Protein AF-0000000084408066 (afdb_homodimer)

Solvent-accessible surface area (backbone atoms only — not comparable to full-atom values): 39047 Å² total; per-residue (Å²): 105,63,60,42,97,63,41,24,56,72,55,48,69,62,48,35,56,54,45,69,69,13,55,46,42,37,51,46,21,50,74,69,30,43,70,50,29,50,15,42,77,63,70,31,57,68,56,36,34,49,50,32,27,50,52,37,49,50,50,50,49,50,52,52,48,48,52,52,45,52,55,51,33,71,76,43,77,83,42,64,69,61,49,52,51,46,51,51,46,50,34,51,49,49,26,50,51,34,44,50,50,25,45,57,75,42,51,66,77,46,38,61,62,76,73,47,28,32,74,36,21,44,43,46,35,68,41,71,33,31,48,20,47,62,32,59,55,23,35,30,19,46,71,49,34,50,58,33,70,42,57,66,39,45,32,53,85,58,42,48,72,42,84,63,56,37,80,37,49,28,57,13,32,28,50,58,39,52,30,36,46,87,81,42,73,45,75,40,57,36,35,30,27,65,54,86,72,67,74,50,29,36,48,7,30,41,53,37,48,72,33,22,21,28,48,27,44,67,79,44,29,40,34,35,53,72,76,70,39,75,41,58,49,52,53,72,89,70,50,71,92,54,58,84,73,66,63,72,88,58,53,69,70,57,16,51,50,58,53,50,59,44,50,53,57,57,55,57,62,62,66,58,70,55,81,75,74,76,80,72,77,81,79,78,82,81,76,82,78,87,79,86,84,80,82,75,80,81,80,82,78,82,79,79,82,78,79,86,81,84,76,68,64,71,64,58,57,55,52,56,46,35,53,55,39,33,72,75,70,39,57,67,66,59,22,50,48,32,24,58,76,36,74,69,36,58,70,58,15,51,54,58,61,70,74,98,104,63,59,42,96,62,41,24,56,72,56,49,70,63,48,33,58,54,45,70,70,10,56,50,43,39,51,44,21,50,75,70,31,42,69,49,30,51,16,42,77,64,69,32,58,68,54,35,35,50,50,32,26,49,52,38,48,50,50,51,49,50,51,50,48,47,51,51,45,51,53,51,32,72,78,43,77,82,42,64,67,59,50,53,51,47,52,52,47,50,35,52,49,49,25,51,50,34,43,49,49,24,45,58,76,40,52,65,77,45,41,62,60,75,72,48,28,33,75,36,22,44,43,47,35,64,41,69,33,31,48,20,48,61,32,59,55,22,34,30,20,46,72,49,33,50,59,34,70,42,56,66,39,45,33,54,84,57,42,48,72,42,84,62,55,38,80,39,48,29,59,13,31,28,51,58,38,51,30,36,46,86,80,42,72,46,76,41,55,36,35,30,27,65,54,87,70,66,74,51,29,35,48,6,32,43,52,38,47,72,32,21,20,27,47,27,43,67,77,44,29,39,35,34,51,73,77,70,40,74,41,60,49,53,54,73,89,70,50,72,94,52,58,82,74,66,62,72,89,58,55,70,70,56,15,49,49,56,55,50,58,44,51,52,57,56,54,56,62,62,62,58,69,54,83,76,73,81,78,73,81,82,83,78,82,81,77,74,86,67,87,78,83,71,83,76,78,81,83,80,75,80,77,80,83,78,79,86,80,83,77,67,65,68,64,60,58,53,53,56,45,35,51,55,40,32,72,74,71,40,56,67,68,59,21,49,49,31,24,59,77,37,74,69,36,57,71,57,15,51,52,58,61,70,75,98

Radius of gyration: 34.54 Å; Cα contacts (8 Å, |Δi|>4): 1069; chains: 2; bounding box: 80×118×79 Å

pLDDT: mean 77.15, std 23.47, range [16.55, 98.88]

Sequence (712 aa):
MQRNPDGSLVNPAAAIQALKSDRNTMDHFRSHAPKLYDAIMNDNVAALQEELRRAHKLQNDNDAELERLYQMQEEDPFNPELQAKIEDAIRRKNIDENYEAAMEHNPENFIQVHMLYVDMEVNGVHVKAFIDSGAQMTIMTAAFAEKCHLTRLMDERFKGMAVGVGSSRILGKIHQAKMKVGDQVVTTAITVLEQKTGPQFIFGLDMLRRHQCCVDLAKNVLRIGSCGVELPFLAESQIPKDFSEHVEDVSEAEANRRMESDAAAAKDKMDTDAPAAASGQPAQAPAPAAQPAAAPRPAAQPAPQVPPSTAGSVAADNEAKIAQLMALGADRNTAVQALHAAGGNVDMAASFMFDMMQRNPDGSLVNPAAAIQALKSDRNTMDHFRSHAPKLYDAIMNDNVAALQEELRRAHKLQNDNDAELERLYQMQEEDPFNPELQAKIEDAIRRKNIDENYEAAMEHNPENFIQVHMLYVDMEVNGVHVKAFIDSGAQMTIMTAAFAEKCHLTRLMDERFKGMAVGVGSSRILGKIHQAKMKVGDQVVTTAITVLEQKTGPQFIFGLDMLRRHQCCVDLAKNVLRIGSCGVELPFLAESQIPKDFSEHVEDVSEAEANRRMESDAAAAKDKMDTDAPAAASGQPAQAPAPAAQPAAAPRPAAQPAPQVPPSTAGSVAADNEAKIAQLMALGADRNTAVQALHAAGGNVDMAASFMFDM

Structure (mmCIF, N/CA/C/O backbone):
data_AF-0000000084408066-model_v1
#
loop_
_entity.id
_entity.type
_entity.pdbx_description
1 polymer 'UBA domain-containing protein'
#
loop_
_atom_site.group_PDB
_atom_site.id
_atom_site.type_symbol
_atom_site.label_atom_id
_atom_site.label_alt_id
_atom_site.label_comp_id
_atom_site.label_asym_id
_atom_site.label_entity_id
_atom_site.label_seq_id
_atom_site.pdbx_PDB_ins_code
_atom_site.Cartn_x
_atom_site.Cartn_y
_atom_site.Cartn_z
_atom_site.occupancy
_atom_site.B_iso_or_equiv
_atom_site.auth_seq_id
_atom_site.auth_comp_id
_atom_site.auth_asym_id
_atom_site.auth_atom_id
_atom_site.pdbx_PDB_model_num
ATOM 1 N N . MET A 1 1 ? -7.695 16.594 25.031 1 60.88 1 MET A N 1
ATOM 2 C CA . MET A 1 1 ? -7.625 16.422 26.484 1 60.88 1 MET A CA 1
ATOM 3 C C . MET A 1 1 ? -7.785 17.766 27.188 1 60.88 1 MET A C 1
ATOM 5 O O . MET A 1 1 ? -7.25 18.781 26.75 1 60.88 1 MET A O 1
ATOM 9 N N . GLN A 1 2 ? -8.672 17.766 28.156 1 72.38 2 GLN A N 1
ATOM 10 C CA . GLN A 1 2 ? -8.969 19.016 28.875 1 72.38 2 GLN A CA 1
ATOM 11 C C . GLN A 1 2 ? -7.793 19.438 29.734 1 72.38 2 GLN A C 1
ATOM 13 O O . GLN A 1 2 ? -7.191 18.625 30.438 1 72.38 2 GLN A O 1
ATOM 18 N N . ARG A 1 3 ? -7.418 20.75 29.547 1 80.5 3 ARG A N 1
ATOM 19 C CA . ARG A 1 3 ? -6.262 21.266 30.266 1 80.5 3 ARG A CA 1
ATOM 20 C C . ARG A 1 3 ? -6.672 22.375 31.234 1 80.5 3 ARG A C 1
ATOM 22 O O . ARG A 1 3 ? -7.656 23.078 31.016 1 80.5 3 ARG A O 1
ATOM 29 N N . ASN A 1 4 ? -5.953 22.391 32.375 1 84.81 4 ASN A N 1
ATOM 30 C CA . ASN A 1 4 ? -6.066 23.5 33.344 1 84.81 4 ASN A CA 1
ATOM 31 C C . ASN A 1 4 ? -5.383 24.766 32.812 1 84.81 4 ASN A C 1
ATOM 33 O O . ASN A 1 4 ? -4.605 24.703 31.859 1 84.81 4 ASN A O 1
ATOM 37 N N . PRO A 1 5 ? -5.676 25.875 33.312 1 83.38 5 PRO A N 1
ATOM 38 C CA . PRO A 1 5 ? -5.062 27.125 32.906 1 83.38 5 PRO A CA 1
ATOM 39 C C . PRO A 1 5 ? -3.537 27.109 32.969 1 83.38 5 PRO A C 1
ATOM 41 O O . PRO A 1 5 ? -2.865 27.828 32.25 1 83.38 5 PRO A O 1
ATOM 44 N N . ASP A 1 6 ? -3.041 26.297 33.875 1 85.94 6 ASP A N 1
ATOM 45 C CA . ASP A 1 6 ? -1.59 26.25 34.031 1 85.94 6 ASP A CA 1
ATOM 46 C C . ASP A 1 6 ? -0.973 25.234 33.062 1 85.94 6 ASP A C 1
ATOM 48 O O . ASP A 1 6 ? 0.225 24.953 33.125 1 85.94 6 ASP A O 1
ATOM 52 N N . GLY A 1 7 ? -1.804 24.672 32.156 1 82 7 GLY A N 1
ATOM 53 C CA . GLY A 1 7 ? -1.304 23.75 31.156 1 82 7 GLY A CA 1
ATOM 54 C C . GLY A 1 7 ? -1.384 22.297 31.578 1 82 7 GLY A C 1
ATOM 55 O O . GLY A 1 7 ? -1.203 21.406 30.75 1 82 7 GLY A O 1
ATOM 56 N N . SER A 1 8 ? -1.62 22 32.844 1 85.81 8 SER A N 1
ATOM 57 C CA . SER A 1 8 ? -1.737 20.625 33.344 1 85.81 8 SER A CA 1
ATOM 58 C C . SER A 1 8 ? -3.041 19.984 32.875 1 85.81 8 SER A C 1
ATOM 60 O O . SER A 1 8 ? -3.924 20.672 32.344 1 85.81 8 SER A O 1
ATOM 62 N N . LEU A 1 9 ? -3.088 18.609 32.906 1 85.88 9 LEU A N 1
ATOM 63 C CA . LEU A 1 9 ? -4.262 17.891 32.438 1 85.88 9 LEU A CA 1
ATOM 64 C C . LEU A 1 9 ? -5.316 17.781 33.531 1 85.88 9 LEU A C 1
ATOM 66 O O . LEU A 1 9 ? -4.984 17.578 34.688 1 85.88 9 LEU A O 1
ATOM 70 N N . VAL A 1 10 ? -6.594 17.938 33.156 1 85.44 10 VAL A N 1
ATOM 71 C CA . VAL A 1 10 ? -7.703 17.781 34.094 1 85.44 10 VAL A CA 1
ATOM 72 C C . VAL A 1 10 ? -7.797 16.328 34.562 1 85.44 10 VAL A C 1
ATOM 74 O O . VAL A 1 10 ? -7.992 16.047 35.75 1 85.44 10 VAL A O 1
ATOM 77 N N . ASN A 1 11 ? -7.609 15.367 33.594 1 84.75 11 ASN A N 1
ATOM 78 C CA . ASN A 1 11 ? -7.637 13.938 33.875 1 84.75 11 ASN A CA 1
ATOM 79 C C . ASN A 1 11 ? -6.352 13.242 33.438 1 84.75 11 ASN A C 1
ATOM 81 O O . ASN A 1 11 ? -6.359 12.469 32.469 1 84.75 11 ASN A O 1
ATOM 85 N N . PRO A 1 12 ? -5.293 13.453 34.219 1 86.62 12 PRO A N 1
ATOM 86 C CA . PRO A 1 12 ? -3.98 12.953 33.812 1 86.62 12 PRO A CA 1
ATOM 87 C C . PRO A 1 12 ? -3.92 11.43 33.75 1 86.62 12 PRO A C 1
ATOM 89 O O . PRO A 1 12 ? -3.254 10.867 32.875 1 86.62 12 PRO A O 1
ATOM 92 N N . ALA A 1 13 ? -4.66 10.758 34.562 1 84.06 13 ALA A N 1
ATOM 93 C CA . ALA A 1 13 ? -4.617 9.297 34.562 1 84.06 13 ALA A CA 1
ATOM 94 C C . ALA A 1 13 ? -5.176 8.711 33.281 1 84.06 13 ALA A C 1
ATOM 96 O O . ALA A 1 13 ? -4.586 7.797 32.688 1 84.06 13 ALA A O 1
ATOM 97 N N . ALA A 1 14 ? -6.246 9.305 32.938 1 80.44 14 ALA A N 1
ATOM 98 C CA . ALA A 1 14 ? -6.855 8.844 31.688 1 80.44 14 ALA A CA 1
ATOM 99 C C . ALA A 1 14 ? -5.945 9.141 30.5 1 80.44 14 ALA A C 1
ATOM 101 O O . ALA A 1 14 ? -5.836 8.32 29.578 1 80.44 14 ALA A O 1
ATOM 102 N N . ALA A 1 15 ? -5.305 10.211 30.547 1 80.69 15 ALA A N 1
ATOM 103 C CA . ALA A 1 15 ? -4.41 10.617 29.453 1 80.69 15 ALA A CA 1
ATOM 104 C C . ALA A 1 15 ? -3.205 9.688 29.359 1 80.69 15 ALA A C 1
ATOM 106 O O . ALA A 1 15 ? -2.785 9.312 28.266 1 80.69 15 ALA A O 1
ATOM 107 N N . ILE A 1 16 ? -2.654 9.281 30.516 1 84.56 16 ILE A N 1
ATOM 108 C CA . ILE A 1 16 ? -1.497 8.398 30.547 1 84.56 16 ILE A CA 1
ATOM 109 C C . ILE A 1 16 ? -1.841 7.07 29.891 1 84.56 16 ILE A C 1
ATOM 111 O O . ILE A 1 16 ? -1.073 6.566 29.062 1 84.56 16 ILE A O 1
ATOM 115 N N . GLN A 1 17 ? -2.99 6.605 30.125 1 80.44 17 GLN A N 1
ATOM 116 C CA . GLN A 1 17 ? -3.404 5.328 29.547 1 80.44 17 GLN A CA 1
ATOM 117 C C . GLN A 1 17 ? -3.533 5.43 28.031 1 80.44 17 GLN A C 1
ATOM 119 O O . GLN A 1 17 ? -3.104 4.531 27.312 1 80.44 17 GLN A O 1
ATOM 124 N N . ALA A 1 18 ? -4.031 6.551 27.75 1 74 18 ALA A N 1
ATOM 125 C CA . ALA A 1 18 ? -4.215 6.77 26.312 1 74 18 ALA A CA 1
ATOM 126 C C . ALA A 1 18 ? -2.871 6.883 25.594 1 74 18 ALA A C 1
ATOM 128 O O . ALA A 1 18 ? -2.682 6.305 24.516 1 74 18 ALA A O 1
ATOM 129 N N . LEU A 1 19 ? -1.973 7.578 26.188 1 76.12 19 LEU A N 1
ATOM 130 C CA . LEU A 1 19 ? -0.671 7.84 25.594 1 76.12 19 LEU A CA 1
ATOM 131 C C . LEU A 1 19 ? 0.176 6.57 25.562 1 76.12 19 LEU A C 1
ATOM 133 O O . LEU A 1 19 ? 0.887 6.32 24.578 1 76.12 19 LEU A O 1
ATOM 137 N N . LYS A 1 20 ? 0.077 5.77 26.578 1 77.5 20 LYS A N 1
ATOM 138 C CA . LYS A 1 20 ? 0.859 4.539 26.656 1 77.5 20 LYS A CA 1
ATOM 139 C C . LYS A 1 20 ? 0.485 3.58 25.516 1 77.5 20 LYS A C 1
ATOM 141 O O . LYS A 1 20 ? 1.312 2.779 25.078 1 77.5 20 LYS A O 1
ATOM 146 N N . SER A 1 21 ? -0.695 3.842 25.141 1 69.44 21 SER A N 1
ATOM 147 C CA . SER A 1 21 ? -1.175 2.953 24.094 1 69.44 21 SER A CA 1
ATOM 148 C C . SER A 1 21 ? -0.768 3.459 22.719 1 69.44 21 SER A C 1
ATOM 150 O O . SER A 1 21 ? -0.874 2.732 21.719 1 69.44 21 SER A O 1
ATOM 152 N N . ASP A 1 22 ? -0.273 4.68 22.812 1 62.88 22 ASP A N 1
ATOM 153 C CA . ASP A 1 22 ? 0.13 5.297 21.547 1 62.88 22 ASP A CA 1
ATOM 154 C C . ASP A 1 22 ? 1.636 5.16 21.328 1 62.88 22 ASP A C 1
ATOM 156 O O . ASP A 1 22 ? 2.41 6.012 21.781 1 62.88 22 ASP A O 1
ATOM 160 N N . ARG A 1 23 ? 2.133 4.18 20.625 1 65.88 23 ARG A N 1
ATOM 161 C CA . ARG A 1 23 ? 3.549 3.871 20.469 1 65.88 23 ARG A CA 1
ATOM 162 C C . ARG A 1 23 ? 4.27 4.98 19.703 1 65.88 23 ARG A C 1
ATOM 164 O O . ARG A 1 23 ? 5.391 5.355 20.062 1 65.88 23 ARG A O 1
ATOM 171 N N . ASN A 1 24 ? 3.625 5.461 18.719 1 59.94 24 ASN A N 1
ATOM 172 C CA . ASN A 1 24 ? 4.273 6.508 17.922 1 59.94 24 ASN A CA 1
ATOM 173 C C . ASN A 1 24 ? 4.543 7.754 18.766 1 59.94 24 ASN A C 1
ATOM 175 O O . ASN A 1 24 ? 5.652 8.281 18.75 1 59.94 24 ASN A O 1
ATOM 179 N N . THR A 1 25 ? 3.439 8.109 19.391 1 66.62 25 THR A N 1
ATOM 180 C CA . THR A 1 25 ? 3.596 9.281 20.234 1 66.62 25 THR A CA 1
ATOM 181 C C . THR A 1 25 ? 4.641 9.039 21.312 1 66.62 25 THR A C 1
ATOM 183 O O . THR A 1 25 ? 5.469 9.906 21.594 1 66.62 25 THR A O 1
ATOM 186 N N . MET A 1 26 ? 4.578 7.832 21.766 1 74.19 26 MET A N 1
ATOM 187 C CA . MET A 1 26 ? 5.523 7.523 22.828 1 74.19 26 MET A CA 1
ATOM 188 C C . MET A 1 26 ? 6.949 7.457 22.297 1 74.19 26 MET A C 1
ATOM 190 O O . MET A 1 26 ? 7.891 7.875 22.984 1 74.19 26 MET A O 1
ATOM 194 N N . ASP A 1 27 ? 7.062 6.973 21.156 1 71.25 27 ASP A N 1
ATOM 195 C CA . ASP A 1 27 ? 8.391 6.973 20.562 1 71.25 27 ASP A CA 1
ATOM 196 C C . ASP A 1 27 ? 8.898 8.398 20.344 1 71.25 27 ASP A C 1
ATOM 198 O O . ASP A 1 27 ? 10.078 8.68 20.578 1 71.25 27 ASP A O 1
ATOM 202 N N . HIS A 1 28 ? 7.922 9.117 19.969 1 66.75 28 HIS A N 1
ATOM 203 C CA . HIS A 1 28 ? 8.273 10.523 19.797 1 66.75 28 HIS A CA 1
ATOM 204 C C . HIS A 1 28 ? 8.695 11.141 21.125 1 66.75 28 HIS A C 1
ATOM 206 O O . HIS A 1 28 ? 9.703 11.859 21.188 1 66.75 28 HIS A O 1
ATOM 212 N N . PHE A 1 29 ? 7.898 10.844 22.125 1 73 29 PHE A N 1
ATOM 213 C CA . PHE A 1 29 ? 8.227 11.367 23.438 1 73 29 PHE A CA 1
ATOM 214 C C . PHE A 1 29 ? 9.586 10.844 23.906 1 73 29 PHE A C 1
ATOM 216 O O . PHE A 1 29 ? 10.352 11.57 24.547 1 73 29 PHE A O 1
ATOM 223 N N . ARG A 1 30 ? 9.789 9.641 23.5 1 76.31 30 ARG A N 1
ATOM 224 C CA . ARG A 1 30 ? 11.055 9.039 23.906 1 76.31 30 ARG A CA 1
ATOM 225 C C . ARG A 1 30 ? 12.242 9.828 23.359 1 76.31 30 ARG A C 1
ATOM 227 O O . ARG A 1 30 ? 13.219 10.062 24.078 1 76.31 30 ARG A O 1
ATOM 234 N N . SER A 1 31 ? 12.031 10.258 22.172 1 69.12 31 SER A N 1
ATOM 235 C CA . SER A 1 31 ? 13.141 10.922 21.5 1 69.12 31 SER A CA 1
ATOM 236 C C . SER A 1 31 ? 13.164 12.414 21.812 1 69.12 31 SER A C 1
ATOM 238 O O . SER A 1 31 ? 14.234 13.008 21.984 1 69.12 31 SER A O 1
ATOM 240 N N . HIS A 1 32 ? 11.984 13.008 21.984 1 64.38 32 HIS A N 1
ATOM 241 C CA . HIS A 1 32 ? 11.953 14.469 22.016 1 64.38 32 HIS A CA 1
ATOM 242 C C . HIS A 1 32 ? 11.547 14.984 23.391 1 64.38 32 HIS A C 1
ATOM 244 O O . HIS A 1 32 ? 11.789 16.156 23.703 1 64.38 32 HIS A O 1
ATOM 250 N N . ALA A 1 33 ? 10.852 14.141 24.031 1 73.94 33 ALA A N 1
ATOM 251 C CA . ALA A 1 33 ? 10.414 14.539 25.375 1 73.94 33 ALA A CA 1
ATOM 252 C C . ALA A 1 33 ? 10.562 13.383 26.359 1 73.94 33 ALA A C 1
ATOM 254 O O . ALA A 1 33 ? 9.578 12.914 26.922 1 73.94 33 ALA A O 1
ATOM 255 N N . PRO A 1 34 ? 11.867 13.07 26.531 1 79.31 34 PRO A N 1
ATOM 256 C CA . PRO A 1 34 ? 12.109 11.875 27.344 1 79.31 34 PRO A CA 1
ATOM 257 C C . PRO A 1 34 ? 11.5 11.984 28.75 1 79.31 34 PRO A C 1
ATOM 259 O O . PRO A 1 34 ? 11.031 10.984 29.297 1 79.31 34 PRO A O 1
ATOM 262 N N . LYS A 1 35 ? 11.562 13.164 29.281 1 81.12 35 LYS A N 1
ATOM 263 C CA . LYS A 1 35 ? 10.984 13.336 30.609 1 81.12 35 LYS A CA 1
ATOM 264 C C . LYS A 1 35 ? 9.484 13.055 30.609 1 81.12 35 LYS A C 1
ATOM 266 O O . LYS A 1 35 ? 8.961 12.414 31.531 1 81.12 35 LYS A O 1
ATOM 271 N N . LEU A 1 36 ? 8.859 13.492 29.547 1 81.12 36 LEU A N 1
ATOM 272 C CA . LEU A 1 36 ? 7.434 13.227 29.391 1 81.12 36 LEU A CA 1
ATOM 273 C C . LEU A 1 36 ? 7.184 11.742 29.156 1 81.12 36 LEU A C 1
ATOM 275 O O . LEU A 1 36 ? 6.266 11.164 29.75 1 81.12 36 LEU A O 1
ATOM 279 N N . TYR A 1 37 ? 8.07 11.203 28.344 1 83.5 37 TYR A N 1
ATOM 280 C CA . TYR A 1 37 ? 7.98 9.773 28.062 1 83.5 37 TYR A CA 1
ATOM 281 C C . TYR A 1 37 ? 8.062 8.961 29.359 1 83.5 37 TYR A C 1
ATOM 283 O O . TYR A 1 37 ? 7.219 8.102 29.609 1 83.5 37 TYR A O 1
ATOM 291 N N . ASP A 1 38 ? 9.055 9.297 30.156 1 86.19 38 ASP A N 1
ATOM 292 C CA . ASP A 1 38 ? 9.289 8.578 31.406 1 86.19 38 ASP A CA 1
ATOM 293 C C . ASP A 1 38 ? 8.109 8.75 32.375 1 86.19 38 ASP A C 1
ATOM 295 O O . ASP A 1 38 ? 7.699 7.801 33.031 1 86.19 38 ASP A O 1
ATOM 299 N N . ALA A 1 39 ? 7.602 9.852 32.375 1 88.06 39 ALA A N 1
ATOM 300 C CA . ALA A 1 39 ? 6.477 10.125 33.281 1 88.06 39 ALA A CA 1
ATOM 301 C C . ALA A 1 39 ? 5.262 9.281 32.906 1 88.06 39 ALA A C 1
ATOM 303 O O . ALA A 1 39 ? 4.586 8.734 33.781 1 88.06 39 ALA A O 1
ATOM 304 N N . ILE A 1 40 ? 5.035 9.18 31.656 1 87.19 40 ILE A N 1
ATOM 305 C CA . ILE A 1 40 ? 3.879 8.438 31.156 1 87.19 40 ILE A CA 1
ATOM 306 C C . ILE A 1 40 ? 4.086 6.941 31.375 1 87.19 40 ILE A C 1
ATOM 308 O O . ILE A 1 40 ? 3.209 6.262 31.906 1 87.19 40 ILE A O 1
ATOM 312 N N . MET A 1 41 ? 5.277 6.48 31.062 1 87.56 41 MET A N 1
ATOM 313 C CA . MET A 1 41 ? 5.562 5.051 31.156 1 87.56 41 MET A CA 1
ATOM 314 C C . MET A 1 41 ? 5.539 4.586 32.625 1 87.56 41 MET A C 1
ATOM 316 O O . MET A 1 41 ? 5.164 3.449 32.906 1 87.56 41 MET A O 1
ATOM 320 N N . ASN A 1 42 ? 5.871 5.461 33.5 1 89.62 42 ASN A N 1
ATOM 321 C CA . ASN A 1 42 ? 5.953 5.117 34.906 1 89.62 42 ASN A CA 1
ATOM 322 C C . ASN A 1 42 ? 4.684 5.516 35.656 1 89.62 42 ASN A C 1
ATOM 324 O O . ASN A 1 42 ? 4.664 5.523 36.906 1 89.62 42 ASN A O 1
ATOM 328 N N . ASP A 1 43 ? 3.711 5.867 34.938 1 89.06 43 ASP A N 1
ATOM 329 C CA . ASP A 1 43 ? 2.436 6.289 35.531 1 89.06 43 ASP A CA 1
ATOM 330 C C . ASP A 1 43 ? 2.639 7.391 36.562 1 89.06 43 ASP A C 1
ATOM 332 O O . ASP A 1 43 ? 2.012 7.375 37.625 1 89.06 43 ASP A O 1
ATOM 336 N N . ASN A 1 44 ? 3.652 8.141 36.344 1 89.19 44 ASN A N 1
ATOM 337 C CA . ASN A 1 44 ? 3.979 9.242 37.25 1 89.19 44 ASN A CA 1
ATOM 338 C C . ASN A 1 44 ? 3.174 10.5 36.906 1 89.19 44 ASN A C 1
ATOM 340 O O . ASN A 1 44 ? 3.65 11.375 36.188 1 89.19 44 ASN A O 1
ATOM 344 N N . VAL A 1 45 ? 2.045 10.688 37.562 1 89.69 45 VAL A N 1
ATOM 345 C CA . VAL A 1 45 ? 1.103 11.766 37.281 1 89.69 45 VAL A CA 1
ATOM 346 C C . VAL A 1 45 ? 1.74 13.109 37.625 1 89.69 45 VAL A C 1
ATOM 348 O O . VAL A 1 45 ? 1.595 14.086 36.875 1 89.69 45 VAL A O 1
ATOM 351 N N . ALA A 1 46 ? 2.379 13.156 38.719 1 89.94 46 ALA A N 1
ATOM 352 C CA . ALA A 1 46 ? 2.988 14.406 39.188 1 89.94 46 ALA A CA 1
ATOM 353 C C . ALA A 1 46 ? 4.031 14.898 38.188 1 89.94 46 ALA A C 1
ATOM 355 O O . ALA A 1 46 ? 4.055 16.078 37.844 1 89.94 46 ALA A O 1
ATOM 356 N N . ALA A 1 47 ? 4.84 14 37.781 1 88.5 47 ALA A N 1
ATOM 357 C CA . ALA A 1 47 ? 5.891 14.367 36.844 1 88.5 47 ALA A CA 1
ATOM 358 C C . ALA A 1 47 ? 5.293 14.797 35.5 1 88.5 47 ALA A C 1
ATOM 360 O O . ALA A 1 47 ? 5.781 15.734 34.875 1 88.5 47 ALA A O 1
ATOM 361 N N . LEU A 1 48 ? 4.285 14.055 35.094 1 88.44 48 LEU A N 1
ATOM 362 C CA . LEU A 1 48 ? 3.592 14.422 33.844 1 88.44 48 LEU A CA 1
ATOM 363 C C . LEU A 1 48 ? 3.045 15.844 33.938 1 88.44 48 LEU A C 1
ATOM 365 O O . LEU A 1 48 ? 3.266 16.656 33.031 1 88.44 48 LEU A O 1
ATOM 369 N N . GLN A 1 49 ? 2.396 16.125 34.969 1 88.38 49 GLN A N 1
ATOM 370 C CA . GLN A 1 49 ? 1.795 17.438 35.156 1 88.38 49 GLN A CA 1
ATOM 371 C C . GLN A 1 49 ? 2.861 18.531 35.219 1 88.38 49 GLN A C 1
ATOM 373 O O . GLN A 1 49 ? 2.672 19.625 34.656 1 88.38 49 GLN A O 1
ATOM 378 N N . GLU A 1 50 ? 3.875 18.219 35.844 1 87.12 50 GLU A N 1
ATOM 379 C CA . GLU A 1 50 ? 4.969 19.188 35.938 1 87.12 50 GLU A CA 1
ATOM 380 C C . GLU A 1 50 ? 5.543 19.484 34.562 1 87.12 50 GLU A C 1
ATOM 382 O O . GLU A 1 50 ? 5.82 20.656 34.25 1 87.12 50 GLU A O 1
ATOM 387 N N . GLU A 1 51 ? 5.719 18.469 33.812 1 84.19 51 GLU A N 1
ATOM 388 C CA . GLU A 1 51 ? 6.258 18.641 32.469 1 84.19 51 GLU A CA 1
ATOM 389 C C . GLU A 1 51 ? 5.301 19.453 31.578 1 84.19 51 GLU A C 1
ATOM 391 O O . GLU A 1 51 ? 5.738 20.25 30.75 1 84.19 51 GLU A O 1
ATOM 396 N N . LEU A 1 52 ? 4.078 19.203 31.812 1 83 52 LEU A N 1
ATOM 397 C CA . LEU A 1 52 ? 3.078 19.922 31.031 1 83 52 LEU A CA 1
ATOM 398 C C . LEU A 1 52 ? 3.031 21.391 31.453 1 83 52 LEU A C 1
ATOM 400 O O . LEU A 1 52 ? 2.881 22.281 30.594 1 83 52 LEU A O 1
ATOM 404 N N . ARG A 1 53 ? 3.18 21.703 32.688 1 85 53 ARG A N 1
ATOM 405 C CA . ARG A 1 53 ? 3.256 23.078 33.156 1 85 53 ARG A CA 1
ATOM 406 C C . ARG A 1 53 ? 4.492 23.781 32.625 1 85 53 ARG A C 1
ATOM 408 O O . ARG A 1 53 ? 4.426 24.953 32.219 1 85 53 ARG A O 1
ATOM 415 N N . ARG A 1 54 ? 5.547 23.031 32.656 1 82.25 54 ARG A N 1
ATOM 416 C CA . ARG A 1 54 ? 6.781 23.578 32.094 1 82.25 54 ARG A CA 1
ATOM 417 C C . ARG A 1 54 ? 6.605 23.922 30.641 1 82.25 54 ARG A C 1
ATOM 419 O O . ARG A 1 54 ? 7.016 25 30.188 1 82.25 54 ARG A O 1
ATOM 426 N N . ALA A 1 55 ? 6.023 23.031 29.938 1 77.94 55 ALA A N 1
ATOM 427 C CA . ALA A 1 55 ? 5.781 23.266 28.516 1 77.94 55 ALA A CA 1
ATOM 428 C C . ALA A 1 55 ? 4.875 24.484 28.312 1 77.94 55 ALA A C 1
ATOM 430 O O . ALA A 1 55 ? 5.098 25.281 27.391 1 77.94 55 ALA A O 1
ATOM 431 N N . HIS A 1 56 ? 3.936 24.578 29.156 1 81.69 56 HIS A N 1
ATOM 432 C CA . HIS A 1 56 ? 3.02 25.703 29.078 1 81.69 56 HIS A CA 1
ATOM 433 C C . HIS A 1 56 ? 3.74 27.016 29.375 1 81.69 56 HIS A C 1
ATOM 435 O O . HIS A 1 56 ? 3.504 28.016 28.703 1 81.69 56 HIS A O 1
ATOM 441 N N . LYS A 1 57 ? 4.496 26.953 30.359 1 83.81 57 LYS A N 1
ATOM 442 C CA . LYS A 1 57 ? 5.277 28.141 30.719 1 83.81 57 LYS A CA 1
ATOM 443 C C . LYS A 1 57 ? 6.195 28.547 29.562 1 83.81 57 LYS A C 1
ATOM 445 O O . LYS A 1 57 ? 6.316 29.734 29.25 1 83.81 57 LYS A O 1
ATOM 450 N N . LEU A 1 58 ? 6.824 27.594 29.016 1 81.44 58 LEU A N 1
ATOM 451 C CA . LEU A 1 58 ? 7.703 27.859 27.891 1 81.44 58 LEU A CA 1
ATOM 452 C C . LEU A 1 58 ? 6.934 28.531 26.75 1 81.44 58 LEU A C 1
ATOM 454 O O . LEU A 1 58 ? 7.438 29.469 26.125 1 81.44 58 LEU A O 1
ATOM 458 N N . GLN A 1 59 ? 5.797 28.047 26.516 1 81.88 59 GLN A N 1
ATOM 459 C CA . GLN A 1 59 ? 4.953 28.641 25.484 1 81.88 59 GLN A CA 1
ATOM 460 C C . GLN A 1 59 ? 4.621 30.094 25.797 1 81.88 59 GLN A C 1
ATOM 462 O O . GLN A 1 59 ? 4.656 30.953 24.922 1 81.88 59 GLN A O 1
ATOM 467 N N . ASN A 1 60 ? 4.312 30.281 27.016 1 84.44 60 ASN A N 1
ATOM 468 C CA . ASN A 1 60 ? 4.016 31.641 27.453 1 84.44 60 ASN A CA 1
ATOM 469 C C . ASN A 1 60 ? 5.227 32.562 27.281 1 84.44 60 ASN A C 1
ATOM 471 O O . ASN A 1 60 ? 5.094 33.688 26.875 1 84.44 60 ASN A O 1
ATOM 475 N N . ASP A 1 61 ? 6.324 31.984 27.641 1 86 61 ASP A N 1
ATOM 476 C CA . ASP A 1 61 ? 7.559 32.75 27.484 1 86 61 ASP A CA 1
ATOM 477 C C . ASP A 1 61 ? 7.832 33.094 26.031 1 86 61 ASP A C 1
ATOM 479 O O . ASP A 1 61 ? 8.273 34.188 25.703 1 86 61 ASP A O 1
ATOM 483 N N . ASN A 1 62 ? 7.59 32.156 25.219 1 85 62 ASN A N 1
ATOM 484 C CA . ASN A 1 62 ? 7.762 32.375 23.797 1 85 62 ASN A CA 1
ATOM 485 C C . ASN A 1 62 ? 6.824 33.469 23.281 1 85 62 ASN A C 1
ATOM 487 O O . ASN A 1 62 ? 7.219 34.312 22.469 1 85 62 ASN A O 1
ATOM 491 N N . ASP A 1 63 ? 5.672 33.469 23.797 1 85.88 63 ASP A N 1
ATOM 492 C CA . ASP A 1 63 ? 4.707 34.5 23.406 1 85.88 63 ASP A CA 1
ATOM 493 C C . ASP A 1 63 ? 5.164 35.875 23.859 1 85.88 63 ASP A C 1
ATOM 495 O O . ASP A 1 63 ? 5.043 36.875 23.125 1 85.88 63 ASP A O 1
ATOM 499 N N . ALA A 1 64 ? 5.645 35.781 25.062 1 87.12 64 ALA A N 1
ATOM 500 C CA . ALA A 1 64 ? 6.164 37.031 25.609 1 87.12 64 ALA A CA 1
ATOM 501 C C . ALA A 1 64 ? 7.367 37.531 24.797 1 87.12 64 ALA A C 1
ATOM 503 O O . ALA A 1 64 ? 7.512 38.75 24.562 1 87.12 64 ALA A O 1
ATOM 504 N N . GLU A 1 65 ? 8.141 36.594 24.422 1 87.62 65 GLU A N 1
ATOM 505 C CA . GLU A 1 65 ? 9.297 36.938 23.609 1 87.62 65 GLU A CA 1
ATOM 506 C C . GLU A 1 65 ? 8.875 37.531 22.266 1 87.62 65 GLU A C 1
ATOM 508 O O . GLU A 1 65 ? 9.469 38.5 21.797 1 87.62 65 GLU A O 1
ATOM 513 N N . LEU A 1 66 ? 7.93 36.969 21.703 1 88.25 66 LEU A N 1
ATOM 514 C CA . LEU A 1 66 ? 7.422 37.469 20.438 1 88.25 66 LEU A CA 1
ATOM 515 C C . LEU A 1 66 ? 6.898 38.875 20.578 1 88.25 66 LEU A C 1
ATOM 517 O O . LEU A 1 66 ? 7.141 39.75 19.719 1 88.25 66 LEU A O 1
ATOM 521 N N . GLU A 1 67 ? 6.246 39.188 21.672 1 88.19 67 GLU A N 1
ATOM 522 C CA . GLU A 1 67 ? 5.75 40.531 21.953 1 88.19 67 GLU A CA 1
ATOM 523 C C . GLU A 1 67 ? 6.902 41.5 22.094 1 88.19 67 GLU A C 1
ATOM 525 O O . GLU A 1 67 ? 6.816 42.656 21.625 1 88.19 67 GLU A O 1
ATOM 530 N N . ARG A 1 68 ? 7.91 41.031 22.766 1 90.44 68 ARG A N 1
ATOM 531 C CA . ARG A 1 68 ? 9.094 41.875 22.938 1 90.44 68 ARG A CA 1
ATOM 532 C C . ARG A 1 68 ? 9.742 42.188 21.594 1 90.44 68 ARG A C 1
ATOM 534 O O . ARG A 1 68 ? 10.172 43.312 21.359 1 90.44 68 ARG A O 1
ATOM 541 N N . LEU A 1 69 ? 9.75 41.25 20.797 1 90.56 69 LEU A N 1
ATOM 542 C CA . LEU A 1 69 ? 10.344 41.438 19.469 1 90.56 69 LEU A CA 1
ATOM 543 C C . LEU A 1 69 ? 9.539 42.438 18.641 1 90.56 69 LEU A C 1
ATOM 545 O O . LEU A 1 69 ? 10.117 43.281 17.953 1 90.56 69 LEU A O 1
ATOM 549 N N . TYR A 1 70 ? 8.32 42.406 18.734 1 89 70 TYR A N 1
ATOM 550 C CA . TYR A 1 70 ? 7.461 43.344 18.016 1 89 70 TYR A CA 1
ATOM 551 C C . TYR A 1 70 ? 7.68 44.781 18.516 1 89 70 TYR A C 1
ATOM 553 O O . TYR A 1 70 ? 7.703 45.719 17.719 1 89 70 TYR A O 1
ATOM 561 N N . GLN A 1 71 ? 7.879 44.875 19.812 1 89.62 71 GLN A N 1
ATOM 562 C CA . GLN A 1 71 ? 8.156 46.188 20.375 1 89.62 71 GLN A CA 1
ATOM 563 C C . GLN A 1 71 ? 9.492 46.719 19.875 1 89.62 71 GLN A C 1
ATOM 565 O O . GLN A 1 71 ? 9.602 47.906 19.531 1 89.62 71 GLN A O 1
ATOM 570 N N . MET A 1 72 ? 10.383 45.844 19.781 1 90.25 72 MET A N 1
ATOM 571 C CA . MET A 1 72 ? 11.703 46.25 19.281 1 90.25 72 MET A CA 1
ATOM 572 C C . MET A 1 72 ? 11.625 46.625 17.812 1 90.25 72 MET A C 1
ATOM 574 O O . MET A 1 72 ? 12.312 47.562 17.375 1 90.25 72 MET A O 1
ATOM 578 N N . GLN A 1 73 ? 10.828 45.938 17.109 1 87.81 73 GLN A N 1
ATOM 579 C CA . GLN A 1 73 ? 10.664 46.219 15.68 1 87.81 73 GLN A CA 1
ATOM 580 C C . GLN A 1 73 ? 10.031 47.594 15.477 1 87.81 73 GLN A C 1
ATOM 582 O O . GLN A 1 73 ? 10.367 48.312 14.531 1 87.81 73 GLN A O 1
ATOM 587 N N . GLU A 1 74 ? 9.094 47.906 16.328 1 87.19 74 GLU A N 1
ATOM 588 C CA . GLU A 1 74 ? 8.477 49.25 16.25 1 87.19 74 GLU A CA 1
ATOM 589 C C . GLU A 1 74 ? 9.523 50.344 16.406 1 87.19 74 GLU A C 1
ATOM 591 O O . GLU A 1 74 ? 9.414 51.406 15.789 1 87.19 74 GLU A O 1
ATOM 596 N N . GLU A 1 75 ? 10.531 50.062 17.156 1 88.12 75 GLU A N 1
ATOM 597 C CA . GLU A 1 75 ? 11.594 51.031 17.406 1 88.12 75 GLU A CA 1
ATOM 598 C C . GLU A 1 75 ? 12.586 51.094 16.234 1 88.12 75 GLU A C 1
ATOM 600 O O . GLU A 1 75 ? 13.18 52.125 15.969 1 88.12 75 GLU A O 1
ATOM 605 N N . ASP A 1 76 ? 12.766 49.938 15.531 1 88.19 76 ASP A N 1
ATOM 606 C CA . ASP A 1 76 ? 13.672 49.812 14.398 1 88.19 76 ASP A CA 1
ATOM 607 C C . ASP A 1 76 ? 13.047 48.969 13.289 1 88.19 76 ASP A C 1
ATOM 609 O O . ASP A 1 76 ? 13.477 47.812 13.055 1 88.19 76 ASP A O 1
ATOM 613 N N . PRO A 1 77 ? 12.156 49.562 12.539 1 85.56 77 PRO A N 1
ATOM 614 C CA . PRO A 1 77 ? 11.328 48.812 11.609 1 85.56 77 PRO A CA 1
ATOM 615 C C . PRO A 1 77 ? 12.141 48.188 10.461 1 85.56 77 PRO A C 1
ATOM 617 O O . PRO A 1 77 ? 11.727 47.188 9.859 1 85.56 77 PRO A O 1
ATOM 620 N N . PHE A 1 78 ? 13.328 48.625 10.18 1 88.38 78 PHE A N 1
ATOM 621 C CA . PHE A 1 78 ? 14.031 48.125 8.992 1 88.38 78 PHE A CA 1
ATOM 622 C C . PHE A 1 78 ? 15.227 47.281 9.375 1 88.38 78 PHE A C 1
ATOM 624 O O . PHE A 1 78 ? 16.125 47.031 8.555 1 88.38 78 PHE A O 1
ATOM 631 N N . ASN A 1 79 ? 15.281 46.781 10.633 1 90.94 79 ASN A N 1
ATOM 632 C CA . ASN A 1 79 ? 16.344 45.875 11.07 1 90.94 79 ASN A CA 1
ATOM 633 C C . ASN A 1 79 ? 16.141 44.469 10.555 1 90.94 79 ASN A C 1
ATOM 635 O O . ASN A 1 79 ? 15.234 43.781 10.992 1 90.94 79 ASN A O 1
ATOM 639 N N . PRO A 1 80 ? 16.984 44 9.617 1 91.5 80 PRO A N 1
ATOM 640 C CA . PRO A 1 80 ? 16.781 42.688 9 1 91.5 80 PRO A CA 1
ATOM 641 C C . PRO A 1 80 ? 16.938 41.531 9.992 1 91.5 80 PRO A C 1
ATOM 643 O O . PRO A 1 80 ? 16.234 40.531 9.891 1 91.5 80 PRO A O 1
ATOM 646 N N . GLU A 1 81 ? 17.812 41.719 10.852 1 91.56 81 GLU A N 1
ATOM 647 C CA . GLU A 1 81 ? 18.016 40.688 11.852 1 91.56 81 GLU A CA 1
ATOM 648 C C . GLU A 1 81 ? 16.797 40.531 12.75 1 91.56 81 GLU A C 1
ATOM 650 O O . GLU A 1 81 ? 16.406 39.406 13.094 1 91.56 81 GLU A O 1
ATOM 655 N N . LEU A 1 82 ? 16.281 41.688 13.148 1 91.06 82 LEU A N 1
ATOM 656 C CA . LEU A 1 82 ? 15.086 41.688 13.984 1 91.06 82 LEU A CA 1
ATOM 657 C C . LEU A 1 82 ? 13.898 41.062 13.234 1 91.06 82 LEU A C 1
ATOM 659 O O . LEU A 1 82 ? 13.117 40.312 13.812 1 91.06 82 LEU A O 1
ATOM 663 N N . GLN A 1 83 ? 13.766 41.281 12.008 1 90.62 83 GLN A N 1
ATOM 664 C CA . GLN A 1 83 ? 12.711 40.75 11.172 1 90.62 83 GLN A CA 1
ATOM 665 C C . GLN A 1 83 ? 12.828 39.219 11.078 1 90.62 83 GLN A C 1
ATOM 667 O O . GLN A 1 83 ? 11.82 38.5 11.172 1 90.62 83 GLN A O 1
ATOM 672 N N . ALA A 1 84 ? 14.055 38.844 10.859 1 92.38 84 ALA A N 1
ATOM 673 C CA . ALA A 1 84 ? 14.297 37.406 10.773 1 92.38 84 ALA A CA 1
ATOM 674 C C . ALA A 1 84 ? 13.906 36.719 12.078 1 92.38 84 ALA A C 1
ATOM 676 O O . ALA A 1 84 ? 13.32 35.625 12.062 1 92.38 84 ALA A O 1
ATOM 677 N N . LYS A 1 85 ? 14.211 37.344 13.172 1 91.88 85 LYS A N 1
ATOM 678 C CA . LYS A 1 85 ? 13.883 36.781 14.477 1 91.88 85 LYS A CA 1
ATOM 679 C C . LYS A 1 85 ? 12.375 36.719 14.688 1 91.88 85 LYS A C 1
ATOM 681 O O . LYS A 1 85 ? 11.852 35.781 15.266 1 91.88 85 LYS A O 1
ATOM 686 N N . ILE A 1 86 ? 11.703 37.719 14.32 1 91.69 86 ILE A N 1
ATOM 687 C CA . ILE A 1 86 ? 10.258 37.781 14.445 1 91.69 86 ILE A CA 1
ATOM 688 C C . ILE A 1 86 ? 9.609 36.719 13.586 1 91.69 86 ILE A C 1
ATOM 690 O O . ILE A 1 86 ? 8.711 36 14.039 1 91.69 86 ILE A O 1
ATOM 694 N N . GLU A 1 87 ? 10.125 36.531 12.367 1 90.12 87 GLU A N 1
ATOM 695 C CA . GLU A 1 87 ? 9.602 35.5 11.469 1 90.12 87 GLU A CA 1
ATOM 696 C C . GLU A 1 87 ? 9.781 34.094 12.062 1 90.12 87 GLU A C 1
ATOM 698 O O . GLU A 1 87 ? 8.883 33.25 11.969 1 90.12 87 GLU A O 1
ATOM 703 N N . ASP A 1 88 ? 10.844 33.906 12.602 1 91.06 88 ASP A N 1
ATOM 704 C CA . ASP A 1 88 ? 11.117 32.594 13.234 1 91.06 88 ASP A CA 1
ATOM 705 C C . ASP A 1 88 ? 10.188 32.375 14.422 1 91.06 88 ASP A C 1
ATOM 707 O O . ASP A 1 88 ? 9.703 31.25 14.617 1 91.06 88 ASP A O 1
ATOM 711 N N . ALA A 1 89 ? 10.023 33.406 15.172 1 89.69 89 ALA A N 1
ATOM 712 C CA . ALA A 1 89 ? 9.133 33.281 16.328 1 89.69 89 ALA A CA 1
ATOM 713 C C . ALA A 1 89 ? 7.699 33.031 15.898 1 89.69 89 ALA A C 1
ATOM 715 O O . ALA A 1 89 ? 6.984 32.25 16.531 1 89.69 89 ALA A O 1
ATOM 716 N N . ILE A 1 90 ? 7.301 33.688 14.898 1 91.56 90 ILE A N 1
ATOM 717 C CA . ILE A 1 90 ? 5.961 33.469 14.359 1 91.56 90 ILE A CA 1
ATOM 718 C C . ILE A 1 90 ? 5.82 32.031 13.859 1 91.56 90 ILE A C 1
ATOM 720 O O . ILE A 1 90 ? 4.805 31.375 14.117 1 91.56 90 ILE A O 1
ATOM 724 N N . ARG A 1 91 ? 6.805 31.594 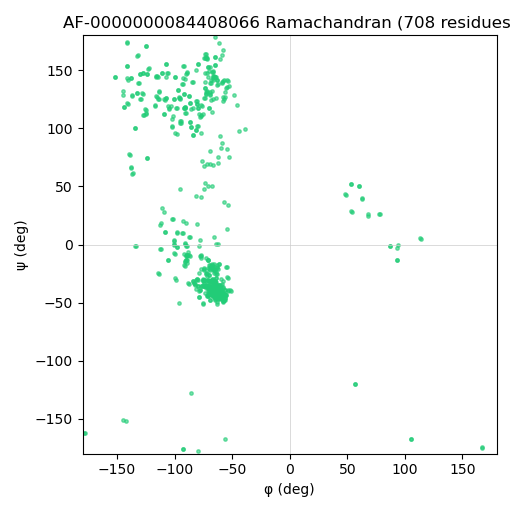13.156 1 91.19 91 ARG A N 1
ATOM 725 C CA . ARG A 1 91 ? 6.805 30.219 12.656 1 91.19 91 ARG A CA 1
ATOM 726 C C . ARG A 1 91 ? 6.664 29.219 13.797 1 91.19 91 ARG A C 1
ATOM 728 O O . ARG A 1 91 ? 5.844 28.312 13.734 1 91.19 91 ARG A O 1
ATOM 735 N N . ARG A 1 92 ? 7.387 29.391 14.766 1 90.94 92 ARG A N 1
ATOM 736 C CA . ARG A 1 92 ? 7.336 28.5 15.93 1 90.94 92 ARG A CA 1
ATOM 737 C C . ARG A 1 92 ? 5.957 28.516 16.578 1 90.94 92 ARG A C 1
ATOM 739 O O . ARG A 1 92 ? 5.434 27.469 16.953 1 90.94 92 ARG A O 1
ATOM 746 N N . LYS A 1 93 ? 5.48 29.688 16.672 1 89.75 93 LYS A N 1
ATOM 747 C CA . LYS A 1 93 ? 4.148 29.812 17.25 1 89.75 93 LYS A CA 1
ATOM 748 C C . LYS A 1 93 ? 3.107 29.078 16.422 1 89.75 93 LYS A C 1
ATOM 750 O O . LYS A 1 93 ? 2.236 28.391 16.953 1 89.75 93 LYS A O 1
ATOM 755 N N . ASN A 1 94 ? 3.18 29.203 15.133 1 92.62 94 ASN A N 1
ATOM 756 C CA . ASN A 1 94 ? 2.248 28.531 14.227 1 92.62 94 ASN A CA 1
ATOM 757 C C . ASN A 1 94 ? 2.344 27.016 14.352 1 92.62 94 ASN A C 1
ATOM 759 O O . ASN A 1 94 ? 1.326 26.312 14.328 1 92.62 94 ASN A O 1
ATOM 763 N N . ILE A 1 95 ? 3.531 26.516 14.438 1 93.75 95 ILE A N 1
ATOM 764 C CA . ILE A 1 95 ? 3.775 25.094 14.578 1 93.75 95 ILE A CA 1
ATOM 765 C C . ILE A 1 95 ? 3.16 24.594 15.883 1 93.75 95 ILE A C 1
ATOM 767 O O . ILE A 1 95 ? 2.467 23.578 15.898 1 93.75 95 ILE A O 1
ATOM 771 N N . ASP A 1 96 ? 3.355 25.359 16.906 1 88.69 96 ASP A N 1
ATOM 772 C CA . ASP A 1 96 ? 2.826 24.984 18.219 1 88.69 96 ASP A CA 1
ATOM 773 C C . ASP A 1 96 ? 1.3 25 18.219 1 88.69 96 ASP A C 1
ATOM 775 O O . ASP A 1 96 ? 0.666 24.094 18.766 1 88.69 96 ASP A O 1
ATOM 779 N N . GLU A 1 97 ? 0.779 26 17.656 1 90.62 97 GLU A N 1
ATOM 780 C CA . GLU A 1 97 ? -0.676 26.078 17.562 1 90.62 97 GLU A CA 1
ATOM 781 C C . GLU A 1 97 ? -1.243 24.938 16.734 1 90.62 97 GLU A C 1
ATOM 783 O O . GLU A 1 97 ? -2.293 24.391 17.062 1 90.62 97 GLU A O 1
ATOM 788 N N . ASN A 1 98 ? -0.547 24.625 15.688 1 92.94 98 ASN A N 1
ATOM 789 C CA . ASN A 1 98 ? -0.952 23.5 14.859 1 92.94 98 ASN A CA 1
ATOM 790 C C . ASN A 1 98 ? -0.917 22.188 15.641 1 92.94 98 ASN A C 1
ATOM 792 O O . ASN A 1 98 ? -1.852 21.391 15.555 1 92.94 98 ASN A O 1
ATOM 796 N N . TYR A 1 99 ? 0.09 22 16.297 1 88.19 99 TYR A N 1
ATOM 797 C CA . TYR A 1 99 ? 0.245 20.828 17.141 1 88.19 99 TYR A CA 1
ATOM 798 C C . TYR A 1 99 ? -0.872 20.75 18.172 1 88.19 99 TYR A C 1
ATOM 800 O O . TYR A 1 99 ? -1.506 19.703 18.328 1 88.19 99 TYR A O 1
ATOM 808 N N . GLU A 1 100 ? -1.149 21.844 18.828 1 84.12 100 GLU A N 1
ATOM 809 C CA . GLU A 1 100 ? -2.164 21.891 19.875 1 84.12 100 GLU A CA 1
ATOM 810 C C . GLU A 1 100 ? -3.555 21.625 19.312 1 84.12 100 GLU A C 1
ATOM 812 O O . GLU A 1 100 ? -4.359 20.938 19.922 1 84.12 100 GLU A O 1
ATOM 817 N N . ALA A 1 101 ? -3.803 22.219 18.219 1 86.69 101 ALA A N 1
ATOM 818 C CA . ALA A 1 101 ? -5.09 21.984 17.562 1 86.69 101 ALA A CA 1
ATOM 819 C C . ALA A 1 101 ? -5.273 20.5 17.234 1 86.69 101 ALA A C 1
ATOM 821 O O . ALA A 1 101 ? -6.352 19.938 17.438 1 86.69 101 ALA A O 1
ATOM 822 N N . ALA A 1 102 ? -4.234 19.906 16.719 1 87.5 102 ALA A N 1
ATOM 823 C CA . ALA A 1 102 ? -4.289 18.484 16.391 1 87.5 102 ALA A CA 1
ATOM 824 C C . ALA A 1 102 ? -4.508 17.641 17.641 1 87.5 102 ALA A C 1
ATOM 826 O O . ALA A 1 102 ? -5.293 16.688 17.625 1 87.5 102 ALA A O 1
ATOM 827 N N . MET A 1 103 ? -3.842 18 18.656 1 77.12 103 MET A N 1
ATOM 828 C CA . MET A 1 103 ? -3.955 17.266 19.922 1 77.12 103 MET A CA 1
ATOM 829 C C . MET A 1 103 ? -5.363 17.391 20.5 1 77.12 103 MET A C 1
ATOM 831 O O . MET A 1 103 ? -5.883 16.438 21.078 1 77.12 103 MET A O 1
ATOM 835 N N . GLU A 1 104 ? -5.926 18.516 20.297 1 78.38 104 GLU A N 1
ATOM 836 C CA . GLU A 1 104 ? -7.246 18.781 20.859 1 78.38 104 GLU A CA 1
ATOM 837 C C . GLU A 1 104 ? -8.344 18.125 20.031 1 78.38 104 GLU A C 1
ATOM 839 O O . GLU A 1 104 ? -9.242 17.484 20.578 1 78.38 104 GLU A O 1
ATOM 844 N N . HIS A 1 105 ? -8.258 18.25 18.766 1 83.12 105 HIS A N 1
ATOM 845 C CA . HIS A 1 105 ? -9.383 17.875 17.906 1 83.12 105 HIS A CA 1
ATOM 846 C C . HIS A 1 105 ? -9.188 16.5 17.297 1 83.12 105 HIS A C 1
ATOM 848 O O . HIS A 1 105 ? -10.156 15.82 16.938 1 83.12 105 HIS A O 1
ATOM 854 N N . ASN A 1 106 ? -7.953 16.109 17.094 1 84.38 106 ASN A N 1
ATOM 855 C CA . ASN A 1 106 ? -7.648 14.836 16.438 1 84.38 106 ASN A CA 1
ATOM 856 C C . ASN A 1 106 ? -6.516 14.102 17.156 1 84.38 106 ASN A C 1
ATOM 858 O O . ASN A 1 106 ? -5.496 13.773 16.547 1 84.38 106 ASN A O 1
ATOM 862 N N . PRO A 1 107 ? -6.73 13.797 18.375 1 75.75 107 PRO A N 1
ATOM 863 C CA . PRO A 1 107 ? -5.648 13.164 19.141 1 75.75 107 PRO A CA 1
ATOM 864 C C . PRO A 1 107 ? -5.23 11.812 18.562 1 75.75 107 PRO A C 1
ATOM 866 O O . PRO A 1 107 ? -4.086 11.391 18.734 1 75.75 107 PRO A O 1
ATOM 869 N N . GLU A 1 108 ? -6.09 11.156 17.766 1 78.44 108 GLU A N 1
ATOM 870 C CA . GLU A 1 108 ? -5.785 9.852 17.172 1 78.44 108 GLU A CA 1
ATOM 871 C C . GLU A 1 108 ? -4.645 9.945 16.172 1 78.44 108 GLU A C 1
ATOM 873 O O . GLU A 1 108 ? -4.004 8.945 15.852 1 78.44 108 GLU A O 1
ATOM 878 N N . ASN A 1 109 ? -4.414 11.188 15.672 1 82.06 109 ASN A N 1
ATOM 879 C CA . ASN A 1 109 ? -3.338 11.406 14.711 1 82.06 109 ASN A CA 1
ATOM 880 C C . ASN A 1 109 ? -1.976 11.062 15.305 1 82.06 109 ASN A C 1
ATOM 882 O O . ASN A 1 109 ? -0.998 10.891 14.57 1 82.06 109 ASN A O 1
ATOM 886 N N . PHE A 1 110 ? -2.01 10.992 16.5 1 75.94 110 PHE A N 1
ATOM 887 C CA . PHE A 1 110 ? -0.729 10.812 17.172 1 75.94 110 PHE A CA 1
ATOM 888 C C . PHE A 1 110 ? -0.526 9.352 17.578 1 75.94 110 PHE A C 1
ATOM 890 O O . PHE A 1 110 ? 0.518 8.992 18.125 1 75.94 110 PHE A O 1
ATOM 897 N N . ILE A 1 111 ? -1.5 8.523 17.266 1 74.19 111 ILE A N 1
ATOM 898 C CA . ILE A 1 111 ? -1.412 7.09 17.531 1 74.19 111 ILE A CA 1
ATOM 899 C C . ILE A 1 111 ? -0.952 6.355 16.266 1 74.19 111 ILE A C 1
ATOM 901 O O . ILE A 1 111 ? -1.439 6.629 15.172 1 74.19 111 ILE A O 1
ATOM 905 N N . GLN A 1 112 ? -0.001 5.488 16.469 1 79.94 112 GLN A N 1
ATOM 906 C CA . GLN A 1 112 ? 0.465 4.688 15.336 1 79.94 112 GLN A CA 1
ATOM 907 C C . GLN A 1 112 ? -0.567 3.631 14.953 1 79.94 112 GLN A C 1
ATOM 909 O O . GLN A 1 112 ? -1.097 2.926 15.812 1 79.94 112 GLN A O 1
ATOM 914 N N . VAL A 1 113 ? -0.82 3.594 13.695 1 89.94 113 VAL A N 1
ATOM 915 C CA . VAL A 1 113 ? -1.772 2.59 13.234 1 89.94 113 VAL A CA 1
ATOM 916 C C . VAL A 1 113 ? -1.035 1.298 12.883 1 89.94 113 VAL A C 1
ATOM 918 O O . VAL A 1 113 ? 0.137 1.328 12.5 1 89.94 113 VAL A O 1
ATOM 921 N N . HIS A 1 114 ? -1.691 0.142 13.109 1 90 114 HIS A N 1
ATOM 922 C CA . HIS A 1 114 ? -1.116 -1.126 12.672 1 90 114 HIS A CA 1
ATOM 923 C C . HIS A 1 114 ? -1.591 -1.495 11.273 1 90 114 HIS A C 1
ATOM 925 O O . HIS A 1 114 ? -2.676 -1.086 10.852 1 90 114 HIS A O 1
ATOM 931 N N . MET A 1 115 ? -0.777 -2.238 10.656 1 95.19 115 MET A N 1
ATOM 932 C CA . MET A 1 115 ? -1.011 -2.58 9.25 1 95.19 115 MET A CA 1
ATOM 933 C C . MET A 1 115 ? -2.154 -3.58 9.117 1 95.19 115 MET A C 1
ATOM 935 O O . MET A 1 115 ? -2.576 -4.18 10.109 1 95.19 115 MET A O 1
ATOM 939 N N . LEU A 1 116 ? -2.654 -3.686 7.898 1 98.19 116 LEU A N 1
ATOM 940 C CA . LEU A 1 116 ? -3.836 -4.508 7.664 1 98.19 116 LEU A CA 1
ATOM 941 C C . LEU A 1 116 ? -3.439 -5.938 7.305 1 98.19 116 LEU A C 1
ATOM 943 O O . LEU A 1 116 ? -2.779 -6.168 6.289 1 98.19 116 LEU A O 1
ATOM 947 N N . TYR A 1 117 ? -3.855 -6.848 8.164 1 97.88 117 TYR A N 1
ATOM 948 C CA . TYR A 1 117 ? -3.67 -8.273 7.926 1 97.88 117 TYR A CA 1
ATOM 949 C C . TYR A 1 117 ? -4.988 -9.023 8.062 1 97.88 117 TYR A C 1
ATOM 951 O O . TYR A 1 117 ? -5.844 -8.648 8.859 1 97.88 117 TYR A O 1
ATOM 959 N N . VAL A 1 118 ? -5.117 -10.039 7.305 1 98.31 118 VAL A N 1
ATOM 960 C CA . VAL A 1 118 ? -6.23 -10.969 7.441 1 98.31 118 VAL A CA 1
ATOM 961 C C . VAL A 1 118 ? -5.711 -12.406 7.43 1 98.31 118 VAL A C 1
ATOM 963 O O . VAL A 1 118 ? -4.613 -12.672 6.938 1 98.31 118 VAL A O 1
ATOM 966 N N . ASP A 1 119 ? -6.582 -13.273 7.91 1 96.88 119 ASP A N 1
ATOM 967 C CA . ASP A 1 119 ? -6.262 -14.695 7.871 1 96.88 119 ASP A CA 1
ATOM 968 C C . ASP A 1 119 ? -6.688 -15.32 6.543 1 96.88 119 ASP A C 1
ATOM 970 O O . ASP A 1 119 ? -7.848 -15.211 6.141 1 96.88 119 ASP A O 1
ATOM 974 N N . MET A 1 120 ? -5.746 -16 5.906 1 96.75 120 MET A N 1
ATOM 975 C CA . MET A 1 120 ? -5.992 -16.781 4.691 1 96.75 120 MET A CA 1
ATOM 976 C C . MET A 1 120 ? -5.195 -18.078 4.703 1 96.75 120 MET A C 1
ATOM 978 O O . MET A 1 120 ? -4.48 -18.359 5.668 1 96.75 120 MET A O 1
ATOM 982 N N . GLU A 1 121 ? -5.449 -18.922 3.695 1 96.81 121 GLU A N 1
ATOM 983 C CA . GLU A 1 121 ? -4.652 -20.109 3.438 1 96.81 121 GLU A CA 1
ATOM 984 C C . GLU A 1 121 ? -4.215 -20.188 1.978 1 96.81 121 GLU A C 1
ATOM 986 O O . GLU A 1 121 ? -5.047 -20.094 1.071 1 96.81 121 GLU A O 1
ATOM 991 N N . VAL A 1 122 ? -2.92 -20.312 1.806 1 97.44 122 VAL A N 1
ATOM 992 C CA . VAL A 1 122 ? -2.391 -20.484 0.457 1 97.44 122 VAL A CA 1
ATOM 993 C C . VAL A 1 122 ? -1.969 -21.938 0.256 1 97.44 122 VAL A C 1
ATOM 995 O O . VAL A 1 122 ? -1.058 -22.438 0.929 1 97.44 122 VAL A O 1
ATOM 998 N N . ASN A 1 123 ? -2.635 -22.578 -0.663 1 97.12 123 ASN A N 1
ATOM 999 C CA . ASN A 1 123 ? -2.393 -23.984 -0.951 1 97.12 123 ASN A CA 1
ATOM 1000 C C . ASN A 1 123 ? -2.379 -24.828 0.324 1 97.12 123 ASN A C 1
ATOM 1002 O O . ASN A 1 123 ? -1.458 -25.609 0.542 1 97.12 123 ASN A O 1
ATOM 1006 N N . GLY A 1 124 ? -3.324 -24.5 1.146 1 95.62 124 GLY A N 1
ATOM 1007 C CA . GLY A 1 124 ? -3.551 -25.312 2.338 1 95.62 124 GLY A CA 1
ATOM 1008 C C . GLY A 1 124 ? -2.695 -24.875 3.516 1 95.62 124 GLY A C 1
ATOM 1009 O O . GLY A 1 124 ? -2.797 -25.438 4.605 1 95.62 124 GLY A O 1
ATOM 1010 N N . VAL A 1 125 ? -1.856 -23.906 3.4 1 96 125 VAL A N 1
ATOM 1011 C CA . VAL A 1 125 ? -0.988 -23.422 4.469 1 96 125 VAL A CA 1
ATOM 1012 C C . VAL A 1 125 ? -1.484 -22.062 4.961 1 96 125 VAL A C 1
ATOM 1014 O O . VAL A 1 125 ? -1.636 -21.141 4.168 1 96 125 VAL A O 1
ATOM 1017 N N . HIS A 1 126 ? -1.691 -21.969 6.238 1 95.12 126 HIS A N 1
ATOM 1018 C CA . HIS A 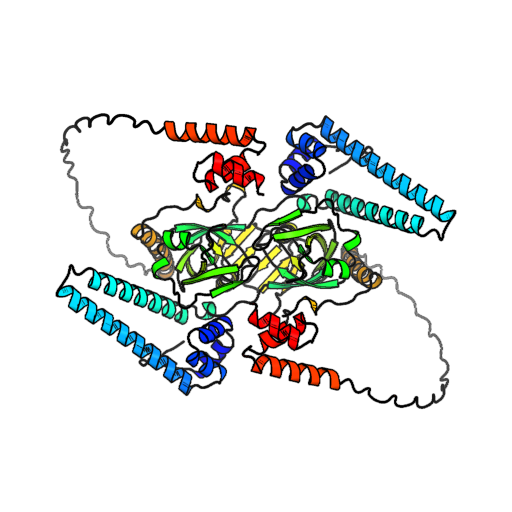1 126 ? -2.207 -20.75 6.844 1 95.12 126 HIS A CA 1
ATOM 1019 C C . HIS A 1 126 ? -1.211 -19.609 6.699 1 95.12 126 HIS A C 1
ATOM 1021 O O . HIS A 1 126 ? -0.001 -19.812 6.812 1 95.12 126 HIS A O 1
ATOM 1027 N N . VAL A 1 127 ? -1.737 -18.422 6.512 1 95.31 127 VAL A N 1
ATOM 1028 C CA . VAL A 1 127 ? -0.884 -17.25 6.418 1 95.31 127 VAL A CA 1
ATOM 1029 C C . VAL A 1 127 ? -1.651 -16.016 6.891 1 95.31 127 VAL A C 1
ATOM 1031 O O . VAL A 1 127 ? -2.869 -15.93 6.715 1 95.31 127 VAL A O 1
ATOM 1034 N N . LYS A 1 128 ? -0.959 -15.125 7.539 1 95.88 128 LYS A N 1
ATOM 1035 C CA . LYS A 1 128 ? -1.452 -13.766 7.746 1 95.88 128 LYS A CA 1
ATOM 1036 C C . LYS A 1 128 ? -1.117 -12.867 6.559 1 95.88 128 LYS A C 1
ATOM 1038 O O . LYS A 1 128 ? -0.005 -12.344 6.465 1 95.88 128 LYS A O 1
ATOM 1043 N N . ALA A 1 129 ? -2.078 -12.641 5.711 1 97 129 ALA A N 1
ATOM 1044 C CA . ALA A 1 129 ? -1.886 -11.93 4.453 1 97 129 ALA A CA 1
ATOM 1045 C C . ALA A 1 129 ? -1.879 -10.422 4.668 1 97 129 ALA A C 1
ATOM 1047 O O . ALA A 1 129 ? -2.807 -9.867 5.266 1 97 129 ALA A O 1
ATOM 1048 N N . PHE A 1 130 ? -0.811 -9.805 4.25 1 97 130 PHE A N 1
ATOM 1049 C CA . PHE A 1 130 ? -0.697 -8.352 4.277 1 97 130 PHE A CA 1
ATOM 1050 C C . PHE A 1 130 ? -1.496 -7.723 3.143 1 97 130 PHE A C 1
ATOM 1052 O O . PHE A 1 130 ? -1.243 -8.008 1.969 1 97 130 PHE A O 1
ATOM 1059 N N . ILE A 1 131 ? -2.516 -6.855 3.463 1 98.62 131 ILE A N 1
ATOM 1060 C CA . ILE A 1 131 ? -3.355 -6.227 2.449 1 98.62 131 ILE A CA 1
ATOM 1061 C C . ILE A 1 131 ? -2.738 -4.898 2.021 1 98.62 131 ILE A C 1
ATOM 1063 O O . ILE A 1 131 ? -2.664 -3.955 2.812 1 98.62 131 ILE A O 1
ATOM 1067 N N . ASP A 1 132 ? -2.281 -4.809 0.758 1 97.62 132 ASP A N 1
ATOM 1068 C CA . ASP A 1 132 ? -1.487 -3.672 0.3 1 97.62 132 ASP A CA 1
ATOM 1069 C C . ASP A 1 132 ? -1.98 -3.168 -1.054 1 97.62 132 ASP A C 1
ATOM 1071 O O . ASP A 1 132 ? -1.591 -3.693 -2.098 1 97.62 132 ASP A O 1
ATOM 1075 N N . SER A 1 133 ? -2.779 -2.053 -1.011 1 98.19 133 SER A N 1
ATOM 1076 C CA . SER A 1 133 ? -3.256 -1.457 -2.254 1 98.19 133 SER A CA 1
ATOM 1077 C C . SER A 1 133 ? -2.123 -0.764 -3.006 1 98.19 133 SER A C 1
ATOM 1079 O O . SER A 1 133 ? -2.27 -0.419 -4.18 1 98.19 133 SER A O 1
ATOM 1081 N N . GLY A 1 134 ? -0.971 -0.543 -2.336 1 95.5 134 GLY A N 1
ATOM 1082 C CA . GLY A 1 134 ? 0.171 0.101 -2.965 1 95.5 134 GLY A CA 1
ATOM 1083 C C . GLY A 1 134 ? 1.111 -0.879 -3.641 1 95.5 134 GLY A C 1
ATOM 1084 O O . GLY A 1 134 ? 2.041 -0.474 -4.344 1 95.5 134 GLY A O 1
ATOM 1085 N N . ALA A 1 135 ? 0.886 -2.098 -3.432 1 94.06 135 ALA A N 1
ATOM 1086 C CA . ALA A 1 135 ? 1.639 -3.133 -4.137 1 94.06 135 ALA A CA 1
ATOM 1087 C C . ALA A 1 135 ? 0.936 -3.539 -5.426 1 94.06 135 ALA A C 1
ATOM 1089 O O . ALA A 1 135 ? -0.177 -4.07 -5.395 1 94.06 135 ALA A O 1
ATOM 1090 N N . GLN A 1 136 ? 1.562 -3.332 -6.465 1 92.56 136 GLN A N 1
ATOM 1091 C CA . GLN A 1 136 ? 0.946 -3.588 -7.762 1 92.56 136 GLN A CA 1
ATOM 1092 C C . GLN A 1 136 ? 0.658 -5.074 -7.953 1 92.56 136 GLN A C 1
ATOM 1094 O O . GLN A 1 136 ? -0.338 -5.445 -8.578 1 92.56 136 GLN A O 1
ATOM 1099 N N . MET A 1 137 ? 1.539 -5.879 -7.348 1 92.88 137 MET A N 1
ATOM 1100 C CA . MET A 1 137 ? 1.449 -7.32 -7.547 1 92.88 137 MET A CA 1
ATOM 1101 C C . MET A 1 137 ? 1.321 -8.047 -6.211 1 92.88 137 MET A C 1
ATOM 1103 O O . MET A 1 137 ? 1.855 -7.59 -5.195 1 92.88 137 MET A O 1
ATOM 1107 N N . THR A 1 138 ? 0.572 -9.141 -6.285 1 96.5 138 THR A N 1
ATOM 1108 C CA . THR A 1 138 ? 0.561 -10.062 -5.152 1 96.5 138 THR A CA 1
ATOM 1109 C C . THR A 1 138 ? 1.873 -10.836 -5.074 1 96.5 138 THR A C 1
ATOM 1111 O O . THR A 1 138 ? 2.309 -11.438 -6.059 1 96.5 138 THR A O 1
ATOM 1114 N N . ILE A 1 139 ? 2.439 -10.805 -3.859 1 95.25 139 ILE A N 1
ATOM 1115 C CA . ILE A 1 139 ? 3.82 -11.25 -3.723 1 95.25 139 ILE A CA 1
ATOM 1116 C C . ILE A 1 139 ? 3.926 -12.258 -2.58 1 95.25 139 ILE A C 1
ATOM 1118 O O . ILE A 1 139 ? 3.201 -12.156 -1.588 1 95.25 139 ILE A O 1
ATOM 1122 N N . MET A 1 140 ? 4.848 -13.203 -2.768 1 95.12 140 MET A N 1
ATOM 1123 C CA . MET A 1 140 ? 5.18 -14.188 -1.736 1 95.12 140 MET A CA 1
ATOM 1124 C C . MET A 1 140 ? 6.688 -14.406 -1.662 1 95.12 140 MET A C 1
ATOM 1126 O O . MET A 1 140 ? 7.383 -14.312 -2.674 1 95.12 140 MET A O 1
ATOM 1130 N N . THR A 1 141 ? 7.191 -14.602 -0.461 1 93.06 141 THR A N 1
ATOM 1131 C CA . THR A 1 141 ? 8.609 -14.914 -0.325 1 93.06 141 THR A CA 1
ATOM 1132 C C . THR A 1 141 ? 8.898 -16.328 -0.833 1 93.06 141 THR A C 1
ATOM 1134 O O . THR A 1 141 ? 8.031 -17.203 -0.792 1 93.06 141 THR A O 1
ATOM 1137 N N . ALA A 1 142 ? 10.156 -16.516 -1.287 1 93.56 142 ALA A N 1
ATOM 1138 C CA . ALA A 1 142 ? 10.57 -17.828 -1.752 1 93.56 142 ALA A CA 1
ATOM 1139 C C . ALA A 1 142 ? 10.438 -18.875 -0.642 1 93.56 142 ALA A C 1
ATOM 1141 O O . ALA A 1 142 ? 10.016 -20 -0.89 1 93.56 142 ALA A O 1
ATOM 1142 N N . ALA A 1 143 ? 10.797 -18.453 0.527 1 92 143 ALA A N 1
ATOM 1143 C CA . ALA A 1 143 ? 10.719 -19.359 1.669 1 92 143 ALA A CA 1
ATOM 1144 C C . ALA A 1 143 ? 9.289 -19.828 1.91 1 92 143 ALA A C 1
ATOM 1146 O O . ALA A 1 143 ? 9.047 -21.016 2.168 1 92 143 ALA A O 1
ATOM 1147 N N . PHE A 1 144 ? 8.359 -18.984 1.796 1 94.44 144 PHE A N 1
ATOM 1148 C CA . PHE A 1 144 ? 6.965 -19.344 2.033 1 94.44 144 PHE A CA 1
ATOM 1149 C C . PHE A 1 144 ? 6.406 -20.156 0.862 1 94.44 144 PHE A C 1
ATOM 1151 O O . PHE A 1 144 ? 5.578 -21.047 1.054 1 94.44 144 PHE A O 1
ATOM 1158 N N . ALA A 1 145 ? 6.832 -19.844 -0.369 1 95.94 145 ALA A N 1
ATOM 1159 C CA . ALA A 1 145 ? 6.434 -20.656 -1.52 1 95.94 145 ALA A CA 1
ATOM 1160 C C . ALA A 1 145 ? 6.812 -22.125 -1.317 1 95.94 145 ALA A C 1
ATOM 1162 O O . ALA A 1 145 ? 6.047 -23.016 -1.675 1 95.94 145 ALA A O 1
ATOM 1163 N N . GLU A 1 146 ? 7.941 -22.297 -0.753 1 94.5 146 GLU A N 1
ATOM 1164 C CA . GLU A 1 146 ? 8.406 -23.656 -0.46 1 94.5 146 GLU A CA 1
ATOM 1165 C C . GLU A 1 146 ? 7.512 -24.328 0.583 1 94.5 146 GLU A C 1
ATOM 1167 O O . GLU A 1 146 ? 7.121 -25.484 0.419 1 94.5 146 GLU A O 1
ATOM 1172 N N . LYS A 1 147 ? 7.184 -23.609 1.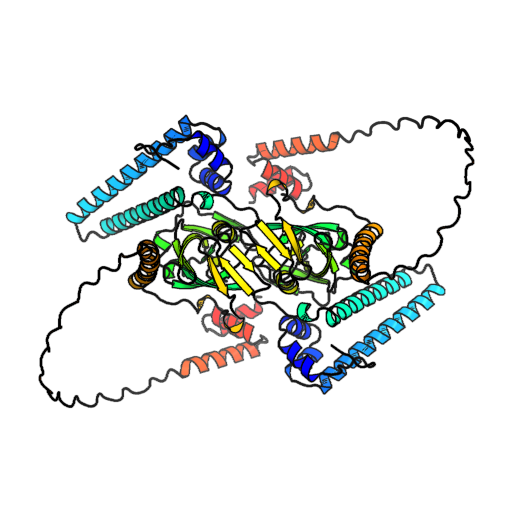574 1 94 147 LYS A N 1
ATOM 1173 C CA . LYS A 1 147 ? 6.332 -24.141 2.637 1 94 147 LYS A CA 1
ATOM 1174 C C . LYS A 1 147 ? 4.941 -24.484 2.105 1 94 147 LYS A C 1
ATOM 1176 O O . LYS A 1 147 ? 4.309 -25.422 2.572 1 94 147 LYS A O 1
ATOM 1181 N N . CYS A 1 148 ? 4.508 -23.781 1.086 1 96.12 148 CYS A N 1
ATOM 1182 C CA . CYS A 1 148 ? 3.186 -23.984 0.497 1 96.12 148 CYS A CA 1
ATOM 1183 C C . CYS A 1 148 ? 3.23 -25.031 -0.607 1 96.12 148 CYS A C 1
ATOM 1185 O O . CYS A 1 148 ? 2.223 -25.281 -1.27 1 96.12 148 CYS A O 1
ATOM 1187 N N . HIS A 1 149 ? 4.457 -25.594 -0.904 1 95.94 149 HIS A N 1
ATOM 1188 C CA . HIS A 1 149 ? 4.641 -26.609 -1.938 1 95.94 149 HIS A CA 1
ATOM 1189 C C . HIS A 1 149 ? 4.273 -26.062 -3.314 1 95.94 149 HIS A C 1
ATOM 1191 O O . HIS A 1 149 ? 3.627 -26.75 -4.105 1 95.94 149 HIS A O 1
ATOM 1197 N N . LEU A 1 150 ? 4.68 -24.781 -3.508 1 96.94 150 LEU A N 1
ATOM 1198 C CA . LEU A 1 150 ? 4.309 -24.141 -4.762 1 96.94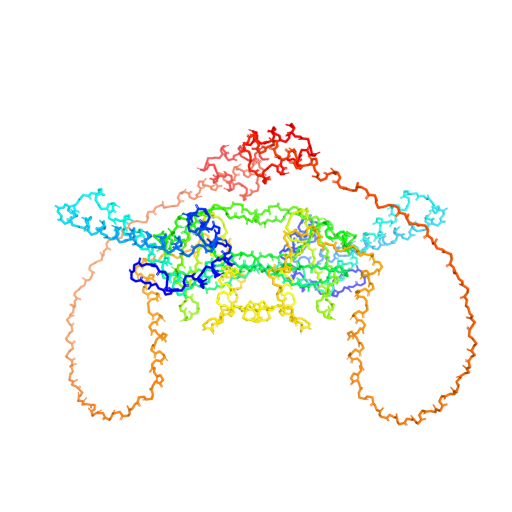 150 LEU A CA 1
ATOM 1199 C C . LEU A 1 150 ? 5.535 -23.875 -5.625 1 96.94 150 LEU A C 1
ATOM 1201 O O . LEU A 1 150 ? 5.41 -23.453 -6.773 1 96.94 150 LEU A O 1
ATOM 1205 N N . THR A 1 151 ? 6.734 -24.172 -5.125 1 95.5 151 THR A N 1
ATOM 1206 C CA . THR A 1 151 ? 7.965 -23.875 -5.844 1 95.5 151 THR A CA 1
ATOM 1207 C C . THR A 1 151 ? 7.984 -24.578 -7.199 1 95.5 151 THR A C 1
ATOM 1209 O O . THR A 1 151 ? 8.5 -24.031 -8.18 1 95.5 151 THR A O 1
ATOM 1212 N N . ARG A 1 152 ? 7.438 -25.734 -7.336 1 94.06 152 ARG A N 1
ATOM 1213 C CA . ARG A 1 152 ? 7.445 -26.516 -8.562 1 94.06 152 ARG A CA 1
ATOM 1214 C C . ARG A 1 152 ? 6.605 -25.859 -9.648 1 94.06 152 ARG A C 1
ATOM 1216 O O . ARG A 1 152 ? 6.711 -26.219 -10.828 1 94.06 152 ARG A O 1
ATOM 1223 N N . LEU A 1 153 ? 5.73 -24.938 -9.242 1 96.38 153 LEU A N 1
ATOM 1224 C CA . LEU A 1 153 ? 4.863 -24.266 -10.203 1 96.38 153 LEU A CA 1
ATOM 1225 C C . LEU A 1 153 ? 5.441 -22.906 -10.602 1 96.38 153 LEU A C 1
ATOM 1227 O O . LEU A 1 153 ? 4.848 -22.188 -11.406 1 96.38 153 LEU A O 1
ATOM 1231 N N . MET A 1 154 ? 6.527 -22.516 -10.055 1 96.31 154 MET A N 1
ATOM 1232 C CA . MET A 1 154 ? 7.113 -21.203 -10.305 1 96.31 154 MET A CA 1
ATOM 1233 C C . MET A 1 154 ? 7.668 -21.125 -11.727 1 96.31 154 MET A C 1
ATOM 1235 O O . MET A 1 154 ? 8.578 -21.875 -12.086 1 96.31 154 MET A O 1
ATOM 1239 N N . ASP A 1 155 ? 7.172 -20.297 -12.484 1 94.75 155 ASP A N 1
ATOM 1240 C CA . ASP A 1 155 ? 7.602 -20.047 -13.852 1 94.75 155 ASP A CA 1
ATOM 1241 C C . ASP A 1 155 ? 8.742 -19.031 -13.898 1 94.75 155 ASP A C 1
ATOM 1243 O O . ASP A 1 155 ? 8.508 -17.828 -13.859 1 94.75 155 ASP A O 1
ATOM 1247 N N . GLU A 1 156 ? 9.867 -19.453 -14.125 1 91.62 156 GLU A N 1
ATOM 1248 C CA . GLU A 1 156 ? 11.07 -18.641 -14.078 1 91.62 156 GLU A CA 1
ATOM 1249 C C . GLU A 1 156 ? 11.195 -17.766 -15.32 1 91.62 156 GLU A C 1
ATOM 1251 O O . GLU A 1 156 ? 12.031 -16.859 -15.367 1 91.62 156 GLU A O 1
ATOM 1256 N N . ARG A 1 157 ? 10.375 -18.047 -16.281 1 82.06 157 ARG A N 1
ATOM 1257 C CA . ARG A 1 157 ? 10.359 -17.172 -17.453 1 82.06 157 ARG A CA 1
ATOM 1258 C C . ARG A 1 157 ? 9.93 -15.758 -17.078 1 82.06 157 ARG A C 1
ATOM 1260 O O . ARG A 1 157 ? 10.188 -14.812 -17.828 1 82.06 157 ARG A O 1
ATOM 1267 N N . PHE A 1 158 ? 9.305 -15.617 -15.961 1 87.44 158 PHE A N 1
ATOM 1268 C CA . PHE A 1 158 ? 8.797 -14.32 -15.523 1 87.44 158 PHE A CA 1
ATOM 1269 C C . PHE A 1 158 ? 9.727 -13.711 -14.477 1 87.44 158 PHE A C 1
ATOM 1271 O O . PHE A 1 158 ? 9.297 -12.867 -13.68 1 87.44 158 PHE A O 1
ATOM 1278 N N . LYS A 1 159 ? 10.93 -14.109 -14.445 1 86.75 159 LYS A N 1
ATOM 1279 C CA . LYS A 1 159 ? 11.906 -13.5 -13.555 1 86.75 159 LYS A CA 1
ATOM 1280 C C . LYS A 1 159 ? 12.195 -12.055 -13.945 1 86.75 159 LYS A C 1
ATOM 1282 O O . LYS A 1 159 ? 12.016 -11.68 -15.109 1 86.75 159 LYS A O 1
ATOM 1287 N N . GLY A 1 160 ? 12.508 -11.234 -12.961 1 83.12 160 GLY A N 1
ATOM 1288 C CA . GLY A 1 160 ? 12.797 -9.828 -13.172 1 83.12 160 GLY A CA 1
ATOM 1289 C C . GLY A 1 160 ? 13.164 -9.094 -11.898 1 83.12 160 GLY A C 1
ATOM 1290 O O . GLY A 1 160 ? 13.781 -9.664 -11 1 83.12 160 GLY A O 1
ATOM 1291 N N . MET A 1 161 ? 13.047 -7.762 -12.055 1 76.94 161 MET A N 1
ATOM 1292 C CA . MET A 1 161 ? 13.336 -6.918 -10.898 1 76.94 161 MET A CA 1
ATOM 1293 C C . MET A 1 161 ? 12.094 -6.141 -10.469 1 76.94 161 MET A C 1
ATOM 1295 O O . MET A 1 161 ? 11.406 -5.551 -11.297 1 76.94 161 MET A O 1
ATOM 1299 N N . ALA A 1 162 ? 11.742 -6.402 -9.297 1 70.25 162 ALA A N 1
ATOM 1300 C CA . ALA A 1 162 ? 10.688 -5.582 -8.711 1 70.25 162 ALA A CA 1
ATOM 1301 C C . ALA A 1 162 ? 11.242 -4.242 -8.227 1 70.25 162 ALA A C 1
ATOM 1303 O O . ALA A 1 162 ? 12.258 -4.199 -7.527 1 70.25 162 ALA A O 1
ATOM 1304 N N . VAL A 1 163 ? 10.695 -3.182 -8.883 1 61.94 163 VAL A N 1
ATOM 1305 C CA . VAL A 1 163 ? 11.172 -1.852 -8.523 1 61.94 163 VAL A CA 1
ATOM 1306 C C . VAL A 1 163 ? 10.156 -1.168 -7.609 1 61.94 163 VAL A C 1
ATOM 1308 O O . VAL A 1 163 ? 8.953 -1.206 -7.871 1 61.94 163 VAL A O 1
ATOM 1311 N N . GLY A 1 164 ? 10.406 -1.012 -6.402 1 55.19 164 GLY A N 1
ATOM 1312 C CA . GLY A 1 164 ? 9.781 -0.171 -5.395 1 55.19 164 GLY A CA 1
ATOM 1313 C C . GLY A 1 164 ? 10.773 0.428 -4.414 1 55.19 164 GLY A C 1
ATOM 1314 O O . GLY A 1 164 ? 11.867 0.833 -4.801 1 55.19 164 GLY A O 1
ATOM 1315 N N . VAL A 1 165 ? 10.391 0.714 -3.193 1 49.53 165 VAL A N 1
ATOM 1316 C CA . VAL A 1 165 ? 11.305 1.293 -2.215 1 49.53 165 VAL A CA 1
ATOM 1317 C C . VAL A 1 165 ? 12.547 0.417 -2.086 1 49.53 165 VAL A C 1
ATOM 1319 O O . VAL A 1 165 ? 13.625 0.908 -1.749 1 49.53 165 VAL A O 1
ATOM 1322 N N . GLY A 1 166 ? 12.477 -0.89 -2.527 1 57.5 166 GLY A N 1
ATOM 1323 C CA . GLY A 1 166 ? 13.625 -1.782 -2.551 1 57.5 166 GLY A CA 1
ATOM 1324 C C . GLY A 1 166 ? 13.609 -2.744 -3.723 1 57.5 166 GLY A C 1
ATOM 1325 O O . GLY A 1 166 ? 12.539 -3.057 -4.262 1 57.5 166 GLY A O 1
ATOM 1326 N N . SER A 1 167 ? 14.734 -2.662 -4.293 1 65.44 167 SER A N 1
ATOM 1327 C CA . SER A 1 167 ? 14.828 -3.557 -5.445 1 65.44 167 SER A CA 1
ATOM 1328 C C . SER A 1 167 ? 15.016 -5.004 -5.004 1 65.44 167 SER A C 1
ATOM 1330 O O . SER A 1 167 ? 15.797 -5.281 -4.09 1 65.44 167 SER A O 1
ATOM 1332 N N . SER A 1 168 ? 13.938 -5.801 -5.285 1 77.56 168 SER A N 1
ATOM 1333 C CA . SER A 1 168 ? 14.07 -7.234 -5.051 1 77.56 168 SER A CA 1
ATOM 1334 C C . SER A 1 168 ? 13.961 -8.023 -6.352 1 77.56 168 SER A C 1
ATOM 1336 O O . SER A 1 168 ? 13.227 -7.629 -7.262 1 77.56 168 SER A O 1
ATOM 1338 N N . ARG A 1 169 ? 14.797 -9.117 -6.332 1 88.31 169 ARG A N 1
ATOM 1339 C CA . ARG A 1 169 ? 14.766 -9.992 -7.504 1 88.31 169 ARG A CA 1
ATOM 1340 C C . ARG A 1 169 ? 13.492 -10.828 -7.531 1 88.31 169 ARG A C 1
ATOM 1342 O O . ARG A 1 169 ? 13.133 -11.453 -6.531 1 88.31 169 ARG A O 1
ATOM 1349 N N . ILE A 1 170 ? 12.805 -10.758 -8.609 1 91.19 170 ILE A N 1
ATOM 1350 C CA . ILE A 1 170 ? 11.68 -11.648 -8.875 1 91.19 170 ILE A CA 1
ATOM 1351 C C . ILE A 1 170 ? 12.195 -12.992 -9.375 1 91.19 170 ILE A C 1
ATOM 1353 O O . ILE A 1 170 ? 12.883 -13.055 -10.406 1 91.19 170 ILE A O 1
ATOM 1357 N N . LEU A 1 171 ? 11.906 -14.039 -8.719 1 94.12 171 LEU A N 1
ATOM 1358 C CA . LEU A 1 171 ? 12.383 -15.367 -9.078 1 94.12 171 LEU A CA 1
ATOM 1359 C C . LEU A 1 171 ? 11.477 -15.992 -10.141 1 94.12 171 LEU A C 1
ATOM 1361 O O . LEU A 1 171 ? 11.93 -16.812 -10.938 1 94.12 171 LEU A O 1
ATOM 1365 N N . GLY A 1 172 ? 10.219 -15.641 -10.086 1 94.5 172 GLY A N 1
ATOM 1366 C CA . GLY A 1 172 ? 9.242 -16.172 -11.023 1 94.5 172 GLY A CA 1
ATOM 1367 C C . GLY A 1 172 ? 7.812 -15.898 -10.617 1 94.5 172 GLY A C 1
ATOM 1368 O O . GLY A 1 172 ? 7.559 -15.133 -9.688 1 94.5 172 GLY A O 1
ATOM 1369 N N . LYS A 1 173 ? 6.922 -16.5 -11.422 1 95 173 LYS A N 1
ATOM 1370 C CA . LYS A 1 173 ? 5.496 -16.281 -11.195 1 95 173 LYS A CA 1
ATOM 1371 C C . LYS A 1 173 ? 4.75 -17.609 -11.102 1 95 173 LYS A C 1
ATOM 1373 O O . LYS A 1 173 ? 5.023 -18.547 -11.867 1 95 173 LYS A O 1
ATOM 1378 N N . ILE A 1 174 ? 3.973 -17.75 -10.102 1 97.5 174 ILE A N 1
ATOM 1379 C CA . ILE A 1 174 ? 2.975 -18.812 -10.023 1 97.5 174 ILE A CA 1
ATOM 1380 C C . ILE A 1 174 ? 1.643 -18.312 -10.578 1 97.5 174 ILE A C 1
ATOM 1382 O O . ILE A 1 174 ? 0.982 -17.469 -9.961 1 97.5 174 ILE A O 1
ATOM 1386 N N . HIS A 1 175 ? 1.184 -18.922 -11.633 1 94.5 175 HIS A N 1
ATOM 1387 C CA . HIS A 1 175 ? 0.071 -18.328 -12.367 1 94.5 175 HIS A CA 1
ATOM 1388 C C . HIS A 1 175 ? -1.258 -18.609 -11.672 1 94.5 175 HIS A C 1
ATOM 1390 O O . HIS A 1 175 ? -2.174 -17.781 -11.727 1 94.5 175 HIS A O 1
ATOM 1396 N N . GLN A 1 176 ? -1.348 -19.734 -11.109 1 95.88 176 GLN A N 1
ATOM 1397 C CA . GLN A 1 176 ? -2.555 -20.094 -10.375 1 95.88 176 GLN A CA 1
ATOM 1398 C C . GLN A 1 176 ? -2.213 -20.875 -9.109 1 95.88 176 GLN A C 1
ATOM 1400 O O . GLN A 1 176 ? -1.499 -21.875 -9.172 1 95.88 176 GLN A O 1
ATOM 1405 N N . ALA A 1 177 ? -2.621 -20.359 -8.07 1 97.25 177 ALA A N 1
ATOM 1406 C CA . ALA A 1 177 ? -2.543 -21.062 -6.785 1 97.25 177 ALA A CA 1
ATOM 1407 C C . ALA A 1 177 ? -3.877 -21 -6.047 1 97.25 177 ALA A C 1
ATOM 1409 O O . ALA A 1 177 ? -4.555 -19.969 -6.066 1 97.25 177 ALA A O 1
ATOM 1410 N N . LYS A 1 178 ? -4.246 -22.094 -5.449 1 96.44 178 LYS A N 1
ATOM 1411 C CA . LYS A 1 178 ? -5.473 -22.109 -4.656 1 96.44 178 LYS A CA 1
ATOM 1412 C C . LYS A 1 178 ? -5.293 -21.359 -3.344 1 96.44 178 LYS A C 1
ATOM 1414 O O . LYS A 1 178 ? -4.246 -21.453 -2.701 1 96.44 178 LYS A O 1
ATOM 1419 N N . MET A 1 179 ? -6.262 -20.562 -3.053 1 97 179 MET A N 1
ATOM 1420 C CA . MET A 1 179 ? -6.281 -19.797 -1.812 1 97 179 MET A CA 1
ATOM 1421 C C . MET A 1 179 ? -7.633 -19.906 -1.12 1 97 179 MET A C 1
ATOM 1423 O O . MET A 1 179 ? -8.68 -19.766 -1.76 1 97 179 MET A O 1
ATOM 1427 N N . LYS A 1 180 ? -7.578 -20.219 0.117 1 96.94 180 LYS A N 1
ATOM 1428 C CA . LYS A 1 180 ? -8.812 -20.281 0.903 1 96.94 180 LYS A CA 1
ATOM 1429 C C . LYS A 1 180 ? -9.047 -18.969 1.653 1 96.94 180 LYS A C 1
ATOM 1431 O O . LYS A 1 180 ? -8.164 -18.484 2.369 1 96.94 180 LYS A O 1
ATOM 1436 N N . VAL A 1 181 ? -10.18 -18.406 1.493 1 97 181 VAL A N 1
ATOM 1437 C CA . VAL A 1 181 ? -10.648 -17.203 2.176 1 97 181 VAL A CA 1
ATOM 1438 C C . VAL A 1 181 ? -11.984 -17.484 2.854 1 97 181 VAL A C 1
ATOM 1440 O O . VAL A 1 181 ? -13.016 -17.625 2.184 1 97 181 VAL A O 1
ATOM 1443 N N . GLY A 1 182 ? -11.969 -17.391 4.18 1 95.19 182 GLY A N 1
ATOM 1444 C CA . GLY A 1 182 ? -13.156 -17.906 4.848 1 95.19 182 GLY A CA 1
ATOM 1445 C C . GLY A 1 182 ? -13.445 -19.359 4.504 1 95.19 182 GLY A C 1
ATOM 1446 O O . GLY A 1 182 ? -12.602 -20.234 4.691 1 95.19 182 GLY A O 1
ATOM 1447 N N . ASP A 1 183 ? -14.617 -19.594 3.928 1 93.06 183 ASP A N 1
ATOM 1448 C CA . ASP A 1 183 ? -15.008 -20.953 3.576 1 93.06 183 ASP A CA 1
ATOM 1449 C C . ASP A 1 183 ? -14.977 -21.172 2.064 1 93.06 183 ASP A C 1
ATOM 1451 O O . ASP A 1 183 ? -15.445 -22.188 1.563 1 93.06 183 ASP A O 1
ATOM 1455 N N . GLN A 1 184 ? -14.414 -20.219 1.389 1 96.06 184 GLN A N 1
ATOM 1456 C CA . GLN A 1 184 ? -14.375 -20.297 -0.068 1 96.06 184 GLN A CA 1
ATOM 1457 C C . GLN A 1 184 ? -12.945 -20.516 -0.564 1 96.06 184 GLN A C 1
ATOM 1459 O O . GLN A 1 184 ? -11.984 -20.094 0.076 1 96.06 184 GLN A O 1
ATOM 1464 N N . VAL A 1 185 ? -12.828 -21.219 -1.661 1 96.12 185 VAL A N 1
ATOM 1465 C CA . VAL A 1 185 ? -11.547 -21.406 -2.326 1 96.12 185 VAL A CA 1
ATOM 1466 C C . VAL A 1 185 ? -11.516 -20.609 -3.633 1 96.12 185 VAL A C 1
ATOM 1468 O O . VAL A 1 185 ? -12.438 -20.734 -4.453 1 96.12 185 VAL A O 1
ATOM 1471 N N . VAL A 1 186 ? -10.562 -19.797 -3.766 1 95.5 186 VAL A N 1
ATOM 1472 C CA . VAL A 1 186 ? -10.375 -19.016 -4.988 1 95.5 186 VAL A CA 1
ATOM 1473 C C . VAL A 1 186 ? -8.969 -19.25 -5.535 1 95.5 186 VAL A C 1
ATOM 1475 O O . VAL A 1 186 ? -8.141 -19.906 -4.895 1 95.5 186 VAL A O 1
ATOM 1478 N N . THR A 1 187 ? -8.758 -18.734 -6.742 1 95.81 187 THR A N 1
ATOM 1479 C CA . THR A 1 187 ? -7.434 -18.844 -7.348 1 95.81 187 THR A CA 1
ATOM 1480 C C . THR A 1 187 ? -6.727 -17.484 -7.332 1 95.81 187 THR A C 1
ATOM 1482 O O . THR A 1 187 ? -7.371 -16.438 -7.445 1 95.81 187 THR A O 1
ATOM 1485 N N . THR A 1 188 ? -5.426 -17.578 -7.199 1 96.12 188 THR A N 1
ATOM 1486 C CA . THR A 1 188 ? -4.617 -16.359 -7.125 1 96.12 188 THR A CA 1
ATOM 1487 C C . THR A 1 188 ? -3.312 -16.531 -7.895 1 96.12 188 THR A C 1
ATOM 1489 O O . THR A 1 188 ? -2.773 -17.641 -7.977 1 96.12 188 THR A O 1
ATOM 1492 N N . ALA A 1 189 ? -2.908 -15.453 -8.57 1 96.62 189 ALA A N 1
ATOM 1493 C CA . ALA A 1 189 ? -1.568 -15.406 -9.148 1 96.62 189 ALA A CA 1
ATOM 1494 C C . ALA A 1 189 ? -0.569 -14.797 -8.172 1 96.62 189 ALA A C 1
ATOM 1496 O O . ALA A 1 189 ? -0.895 -13.844 -7.453 1 96.62 189 ALA A O 1
ATOM 1497 N N . ILE A 1 190 ? 0.663 -15.328 -8.156 1 97.5 190 ILE A N 1
ATOM 1498 C CA . ILE A 1 190 ? 1.618 -14.914 -7.133 1 97.5 190 ILE A CA 1
ATOM 1499 C C . ILE A 1 190 ? 2.992 -14.703 -7.766 1 97.5 190 ILE A C 1
ATOM 1501 O O . ILE A 1 190 ? 3.48 -15.562 -8.508 1 97.5 190 ILE A O 1
ATOM 1505 N N . THR A 1 191 ? 3.572 -13.586 -7.535 1 95.38 191 THR A N 1
ATOM 1506 C CA . THR A 1 191 ? 4.969 -13.328 -7.875 1 95.38 191 THR A CA 1
ATOM 1507 C C . THR A 1 191 ? 5.883 -13.672 -6.703 1 95.38 191 THR A C 1
ATOM 1509 O O . THR A 1 191 ? 5.66 -13.219 -5.578 1 95.38 191 THR A O 1
ATOM 1512 N N . VAL A 1 192 ? 6.898 -14.445 -6.98 1 95.94 192 VAL A N 1
ATOM 1513 C CA . VAL A 1 192 ? 7.773 -14.93 -5.918 1 95.94 192 VAL A CA 1
ATOM 1514 C C . VAL A 1 192 ? 9.047 -14.094 -5.879 1 95.94 192 VAL A C 1
ATOM 1516 O O . VAL A 1 192 ? 9.75 -13.969 -6.887 1 95.94 192 VAL A O 1
ATOM 1519 N N . LEU A 1 193 ? 9.312 -13.555 -4.699 1 92.88 193 LEU A N 1
ATOM 1520 C CA . LEU A 1 193 ? 10.492 -12.711 -4.523 1 92.88 193 LEU A CA 1
ATOM 1521 C C . LEU A 1 193 ? 11.562 -13.438 -3.707 1 92.88 193 LEU A C 1
ATOM 1523 O O . LEU A 1 193 ? 11.242 -14.312 -2.9 1 92.88 193 LEU A O 1
ATOM 1527 N N . GLU A 1 194 ? 12.781 -13.016 -3.914 1 88.12 194 GLU A N 1
ATOM 1528 C CA . GLU A 1 194 ? 13.922 -13.539 -3.17 1 88.12 194 GLU A CA 1
ATOM 1529 C C . GLU A 1 194 ? 13.992 -12.945 -1.768 1 88.12 194 GLU A C 1
ATOM 1531 O O . GLU A 1 194 ? 14.578 -13.531 -0.861 1 88.12 194 GLU A O 1
ATOM 1536 N N . GLN A 1 195 ? 13.242 -12.008 -1.452 1 71.44 195 GLN A N 1
ATOM 1537 C CA . GLN A 1 195 ? 13.312 -11.234 -0.216 1 71.44 195 GLN A CA 1
ATOM 1538 C C . GLN A 1 195 ? 13.156 -12.133 1.005 1 71.44 195 GLN A C 1
ATOM 1540 O O . GLN A 1 195 ? 12.344 -13.062 1 1 71.44 195 GLN A O 1
ATOM 1545 N N . LYS A 1 196 ? 14.008 -11.758 1.96 1 65.38 196 LYS A N 1
ATOM 1546 C CA . LYS A 1 196 ? 14.07 -12.625 3.137 1 65.38 196 LYS A CA 1
ATOM 1547 C C . LYS A 1 196 ? 13.359 -11.984 4.328 1 65.38 196 LYS A C 1
ATOM 1549 O O . LYS A 1 196 ? 13.016 -12.664 5.293 1 65.38 196 LYS A O 1
ATOM 1554 N N . THR A 1 197 ? 13.078 -10.734 4.184 1 72.62 197 THR A N 1
ATOM 1555 C CA . THR A 1 197 ? 12.469 -10.07 5.332 1 72.62 197 THR A CA 1
ATOM 1556 C C . THR A 1 197 ? 11.125 -9.461 4.957 1 72.62 197 THR A C 1
ATOM 1558 O O . THR A 1 197 ? 10.828 -9.266 3.777 1 72.62 197 THR A O 1
ATOM 1561 N N . GLY A 1 198 ? 10.281 -9.391 6.008 1 79.38 198 GLY A N 1
ATOM 1562 C CA . GLY A 1 198 ? 8.977 -8.781 5.793 1 79.38 198 GLY A CA 1
ATOM 1563 C C . GLY A 1 198 ? 7.852 -9.789 5.734 1 79.38 198 GLY A C 1
ATOM 1564 O O . GLY A 1 198 ? 8.023 -10.945 6.137 1 79.38 198 GLY A O 1
ATOM 1565 N N . PRO A 1 199 ? 6.676 -9.273 5.266 1 89.06 199 PRO A N 1
ATOM 1566 C CA . PRO A 1 199 ? 5.523 -10.18 5.199 1 89.06 199 PRO A CA 1
ATOM 1567 C C . PRO A 1 199 ? 5.738 -11.336 4.23 1 89.06 199 PRO A C 1
ATOM 1569 O O . PRO A 1 199 ? 6.328 -11.156 3.164 1 89.06 199 PRO A O 1
ATOM 1572 N N . GLN A 1 200 ? 5.273 -12.508 4.566 1 91.81 200 GLN A N 1
ATOM 1573 C CA . GLN A 1 200 ? 5.414 -13.711 3.758 1 91.81 200 GLN A CA 1
ATOM 1574 C C . GLN A 1 200 ? 4.535 -13.648 2.512 1 91.81 200 GLN A C 1
ATOM 1576 O O . GLN A 1 200 ? 4.844 -14.266 1.493 1 91.81 200 GLN A O 1
ATOM 1581 N N . PHE A 1 201 ? 3.484 -12.953 2.744 1 95.25 201 PHE A N 1
ATOM 1582 C CA . PHE A 1 201 ? 2.486 -12.883 1.684 1 95.25 201 PHE A CA 1
ATOM 1583 C C . PHE A 1 201 ? 1.835 -11.5 1.642 1 95.25 201 PHE A C 1
ATOM 1585 O O . PHE A 1 201 ? 1.246 -11.062 2.629 1 95.25 201 PHE A O 1
ATOM 1592 N N . ILE A 1 202 ? 1.997 -10.828 0.537 1 96.25 202 ILE A N 1
ATOM 1593 C CA . ILE A 1 202 ? 1.378 -9.531 0.301 1 96.25 202 ILE A CA 1
ATOM 1594 C C . ILE A 1 202 ? 0.275 -9.672 -0.747 1 96.25 202 ILE A C 1
ATOM 1596 O O . ILE A 1 202 ? 0.533 -10.086 -1.878 1 96.25 202 ILE A O 1
ATOM 1600 N N . PHE A 1 203 ? -0.951 -9.484 -0.319 1 97.94 203 PHE A N 1
ATOM 1601 C CA . PHE A 1 203 ? -2.092 -9.438 -1.227 1 97.94 203 PHE A CA 1
ATOM 1602 C C . PHE A 1 203 ? -2.207 -8.07 -1.884 1 97.94 203 PHE A C 1
ATOM 1604 O O . PHE A 1 203 ? -2.682 -7.117 -1.264 1 97.94 203 PHE A O 1
ATOM 1611 N N . GLY A 1 204 ? -1.767 -7.996 -3.129 1 97.69 204 GLY A N 1
ATOM 1612 C CA . GLY A 1 204 ? -1.584 -6.719 -3.807 1 97.69 204 GLY A CA 1
ATOM 1613 C C . GLY A 1 204 ? -2.799 -6.293 -4.609 1 97.69 204 GLY A C 1
ATOM 1614 O O . GLY A 1 204 ? -3.844 -6.941 -4.555 1 97.69 204 GLY A O 1
ATOM 1615 N N . LEU A 1 205 ? -2.574 -5.168 -5.277 1 97.94 205 LEU A N 1
ATOM 1616 C CA . LEU A 1 205 ? -3.67 -4.508 -5.98 1 97.94 205 LEU A CA 1
ATOM 1617 C C . LEU A 1 205 ? -4.191 -5.383 -7.117 1 97.94 205 LEU A C 1
ATOM 1619 O O . LEU A 1 205 ? -5.391 -5.391 -7.398 1 97.94 205 LEU A O 1
ATOM 1623 N N . ASP A 1 206 ? -3.383 -6.16 -7.82 1 96.06 206 ASP A N 1
ATOM 1624 C CA . ASP A 1 206 ? -3.812 -7.031 -8.914 1 96.06 206 ASP A CA 1
ATOM 1625 C C . ASP A 1 206 ? -4.895 -8 -8.445 1 96.06 206 ASP A C 1
ATOM 1627 O O . ASP A 1 206 ? -5.957 -8.102 -9.07 1 96.06 206 ASP A O 1
ATOM 1631 N N . MET A 1 207 ? -4.676 -8.594 -7.332 1 97.62 207 MET A N 1
ATOM 1632 C CA . MET A 1 207 ? -5.641 -9.57 -6.844 1 97.62 207 MET A CA 1
ATOM 1633 C C . MET A 1 207 ? -6.797 -8.883 -6.129 1 97.62 207 MET A C 1
ATOM 1635 O O . MET A 1 207 ? -7.93 -9.367 -6.164 1 97.62 207 MET A O 1
ATOM 1639 N N . LEU A 1 208 ? -6.492 -7.746 -5.422 1 98.44 208 LEU A N 1
ATOM 1640 C CA . LEU A 1 208 ? -7.586 -6.965 -4.848 1 98.44 208 LEU A CA 1
ATOM 1641 C C . LEU A 1 208 ? -8.594 -6.578 -5.922 1 98.44 208 LEU A C 1
ATOM 1643 O O . LEU A 1 208 ? -9.805 -6.688 -5.707 1 98.44 208 LEU A O 1
ATOM 1647 N N . ARG A 1 209 ? -8.102 -6.156 -7.078 1 97.25 209 ARG A N 1
ATOM 1648 C CA . ARG A 1 209 ? -8.977 -5.793 -8.188 1 97.25 209 ARG A CA 1
ATOM 1649 C C . ARG A 1 209 ? -9.672 -7.023 -8.766 1 97.25 209 ARG A C 1
ATOM 1651 O O . ARG A 1 209 ? -10.883 -7.016 -8.984 1 97.25 209 ARG A O 1
ATOM 1658 N N . ARG A 1 210 ? -8.93 -8.039 -9.008 1 95.12 210 ARG A N 1
ATOM 1659 C CA . ARG A 1 210 ? -9.469 -9.25 -9.617 1 95.12 210 ARG A CA 1
ATOM 1660 C C . ARG A 1 210 ? -10.633 -9.805 -8.805 1 95.12 210 ARG A C 1
ATOM 1662 O O . ARG A 1 210 ? -11.648 -10.219 -9.359 1 95.12 210 ARG A O 1
ATOM 1669 N N . HIS A 1 211 ? -10.477 -9.82 -7.527 1 97.38 211 HIS A N 1
ATOM 1670 C CA . HIS A 1 211 ? -11.492 -10.414 -6.66 1 97.38 211 HIS A CA 1
ATOM 1671 C C . HIS A 1 211 ? -12.484 -9.359 -6.172 1 97.38 211 HIS A C 1
ATOM 1673 O O . HIS A 1 211 ? -13.266 -9.617 -5.258 1 97.38 211 HIS A O 1
ATOM 1679 N N . GLN A 1 212 ? -12.414 -8.156 -6.742 1 97.56 212 GLN A N 1
ATOM 1680 C CA . GLN A 1 212 ? -13.359 -7.082 -6.457 1 97.56 212 GLN A CA 1
ATOM 1681 C C . GLN A 1 212 ? -13.461 -6.824 -4.953 1 97.56 212 GLN A C 1
ATOM 1683 O O . GLN A 1 212 ? -14.562 -6.789 -4.395 1 97.56 212 GLN A O 1
ATOM 1688 N N . CYS A 1 213 ? -12.344 -6.645 -4.371 1 98.62 213 CYS A N 1
ATOM 1689 C CA . CYS A 1 213 ? -12.297 -6.504 -2.92 1 98.62 213 CYS A CA 1
ATOM 1690 C C . CYS A 1 213 ? -12.695 -5.094 -2.498 1 98.62 213 CYS A C 1
ATOM 1692 O O . CYS A 1 213 ? -12.609 -4.156 -3.295 1 98.62 213 CYS A O 1
ATOM 1694 N N . CYS A 1 214 ? -13.164 -5.027 -1.27 1 98.62 214 CYS A N 1
ATOM 1695 C CA . CYS A 1 214 ? -13.406 -3.768 -0.58 1 98.62 214 CYS A CA 1
ATOM 1696 C C . CYS A 1 214 ? -12.672 -3.723 0.754 1 98.62 214 CYS A C 1
ATOM 1698 O O . CYS A 1 214 ? -12.945 -4.527 1.646 1 98.62 214 CYS A O 1
ATOM 1700 N N . VAL A 1 215 ? -11.672 -2.828 0.815 1 98.88 215 VAL A N 1
ATOM 1701 C CA . VAL A 1 215 ? -11.023 -2.555 2.096 1 98.88 215 VAL A CA 1
ATOM 1702 C C . VAL A 1 215 ? -11.867 -1.567 2.898 1 98.88 215 VAL A C 1
ATOM 1704 O O . VAL A 1 215 ? -11.805 -0.357 2.674 1 98.88 215 VAL A O 1
ATOM 1707 N N . ASP A 1 216 ? -12.633 -2.07 3.797 1 98.69 216 ASP A N 1
ATOM 1708 C CA . ASP A 1 216 ? -13.602 -1.281 4.543 1 98.69 216 ASP A CA 1
ATOM 1709 C C . ASP A 1 216 ? -13.094 -0.954 5.941 1 98.69 216 ASP A C 1
ATOM 1711 O O . ASP A 1 216 ? -13.234 -1.76 6.863 1 98.69 216 ASP A O 1
ATOM 1715 N N . LEU A 1 217 ? -12.617 0.245 6.121 1 98.5 217 LEU A N 1
ATOM 1716 C CA . LEU A 1 217 ? -12 0.616 7.391 1 98.5 217 LEU A CA 1
ATOM 1717 C C . LEU A 1 217 ? -13.039 1.179 8.359 1 98.5 217 LEU A C 1
ATOM 1719 O O . LEU A 1 217 ? -12.758 1.34 9.547 1 98.5 217 LEU A O 1
ATOM 1723 N N . ALA A 1 218 ? -14.234 1.509 7.855 1 97.19 218 ALA A N 1
ATOM 1724 C CA . ALA A 1 218 ? -15.344 1.838 8.758 1 97.19 218 ALA A CA 1
ATOM 1725 C C . ALA A 1 218 ? -15.797 0.61 9.539 1 97.19 218 ALA A C 1
ATOM 1727 O O . ALA A 1 218 ? -16.047 0.694 10.742 1 97.19 218 ALA A O 1
ATOM 1728 N N . LYS A 1 219 ? -15.844 -0.514 8.875 1 97.5 219 LYS A N 1
ATOM 1729 C CA . LYS A 1 219 ? -16.281 -1.761 9.5 1 97.5 219 LYS A CA 1
ATOM 1730 C C . LYS A 1 219 ? -15.086 -2.627 9.898 1 97.5 219 LYS A C 1
ATOM 1732 O O . LYS A 1 219 ? -15.25 -3.645 10.57 1 97.5 219 LYS A O 1
ATOM 1737 N N . ASN A 1 220 ? -13.961 -2.258 9.516 1 98.19 220 ASN A N 1
ATOM 1738 C CA . ASN A 1 220 ? -12.703 -2.945 9.805 1 98.19 220 ASN A CA 1
ATOM 1739 C C . ASN A 1 220 ? -12.703 -4.367 9.258 1 98.19 220 ASN A C 1
ATOM 1741 O O . ASN A 1 220 ? -12.406 -5.32 9.977 1 98.19 220 ASN A O 1
ATOM 1745 N N . VAL A 1 221 ? -13.07 -4.484 7.949 1 98.75 221 VAL A N 1
ATOM 1746 C CA . VAL A 1 221 ? -13.125 -5.793 7.301 1 98.75 221 VAL A CA 1
ATOM 1747 C C . VAL A 1 221 ? -12.617 -5.676 5.863 1 98.75 221 VAL A C 1
ATOM 1749 O O . VAL A 1 221 ? -12.648 -4.594 5.273 1 98.75 221 VAL A O 1
ATOM 1752 N N . LEU A 1 222 ? -12.109 -6.773 5.355 1 98.81 222 LEU A N 1
ATOM 1753 C CA . LEU A 1 222 ? -11.891 -6.973 3.928 1 98.81 222 LEU A CA 1
ATOM 1754 C C . LEU A 1 222 ? -13.023 -7.785 3.309 1 98.81 222 LEU A C 1
ATOM 1756 O O . LEU A 1 222 ? -13.266 -8.922 3.709 1 98.81 222 LEU A O 1
ATOM 1760 N N . ARG A 1 223 ? -13.75 -7.188 2.381 1 98.62 223 ARG A N 1
ATOM 1761 C CA . ARG A 1 223 ? -14.773 -7.918 1.644 1 98.62 223 ARG A CA 1
ATOM 1762 C C . ARG A 1 223 ? -14.227 -8.445 0.321 1 98.62 223 ARG A C 1
ATOM 1764 O O . ARG A 1 223 ? -13.656 -7.688 -0.464 1 98.62 223 ARG A O 1
ATOM 1771 N N . ILE A 1 224 ? -14.383 -9.703 0.152 1 98.19 224 ILE A N 1
ATOM 1772 C CA . ILE A 1 224 ? -14.016 -10.328 -1.111 1 98.19 224 ILE A CA 1
ATOM 1773 C C . ILE A 1 224 ? -15.242 -10.438 -2.016 1 98.19 224 ILE A C 1
ATOM 1775 O O . ILE A 1 224 ? -16.062 -11.336 -1.847 1 98.19 224 ILE A O 1
ATOM 1779 N N . GLY A 1 225 ? -15.273 -9.609 -3.021 1 96.5 225 GLY A N 1
ATOM 1780 C CA . GLY A 1 225 ? -16.469 -9.484 -3.84 1 96.5 225 GLY A CA 1
ATOM 1781 C C . GLY A 1 225 ? -16.734 -10.703 -4.703 1 96.5 225 GLY A C 1
ATOM 1782 O O . GLY A 1 225 ? -17.891 -11.078 -4.918 1 96.5 225 GLY A O 1
ATOM 1783 N N . SER A 1 226 ? -15.711 -11.312 -5.156 1 93.94 226 SER A N 1
ATOM 1784 C CA . SER A 1 226 ? -15.859 -12.414 -6.102 1 93.94 226 SER A CA 1
ATOM 1785 C C . SER A 1 226 ? -16.531 -13.617 -5.449 1 93.94 226 SER A C 1
ATOM 1787 O O . SER A 1 226 ? -17.109 -14.461 -6.141 1 93.94 226 SER A O 1
ATOM 1789 N N . CYS A 1 227 ? -16.516 -13.734 -4.16 1 93.94 227 CYS A N 1
ATOM 1790 C CA . CYS A 1 227 ? -17.094 -14.906 -3.529 1 93.94 227 CYS A CA 1
ATOM 1791 C C . CYS A 1 227 ? -17.969 -14.516 -2.344 1 93.94 227 CYS A C 1
ATOM 1793 O O . CYS A 1 227 ? -18.438 -15.383 -1.603 1 93.94 227 CYS A O 1
ATOM 1795 N N . GLY A 1 228 ? -18.078 -13.273 -2.035 1 94.81 228 GLY A N 1
ATOM 1796 C CA . GLY A 1 228 ? -19.031 -12.766 -1.055 1 94.81 228 GLY A CA 1
ATOM 1797 C C . GLY A 1 228 ? -18.594 -13 0.378 1 94.81 228 GLY A C 1
ATOM 1798 O O . GLY A 1 228 ? -19.422 -13.07 1.286 1 94.81 228 GLY A O 1
ATOM 1799 N N . VAL A 1 229 ? -17.312 -13.102 0.628 1 97.5 229 VAL A N 1
ATOM 1800 C CA . VAL A 1 229 ? -16.781 -13.367 1.958 1 97.5 229 VAL A CA 1
ATOM 1801 C C . VAL A 1 229 ? -16.297 -12.062 2.588 1 97.5 229 VAL A C 1
ATOM 1803 O O . VAL A 1 229 ? -15.766 -11.188 1.895 1 97.5 229 VAL A O 1
ATOM 1806 N N . GLU A 1 230 ? -16.484 -11.969 3.895 1 98.25 230 GLU A N 1
ATOM 1807 C CA . GLU A 1 230 ? -15.922 -10.883 4.691 1 98.25 230 GLU A CA 1
ATOM 1808 C C . GLU A 1 230 ? -14.906 -11.398 5.703 1 98.25 230 GLU A C 1
ATOM 1810 O O . GLU A 1 230 ? -15.203 -12.32 6.469 1 98.25 230 GLU A O 1
ATOM 1815 N N . LEU A 1 231 ? -13.766 -10.812 5.648 1 98.69 231 LEU A N 1
ATOM 1816 C CA . LEU A 1 231 ? -12.711 -11.156 6.598 1 98.69 231 LEU A CA 1
ATOM 1817 C C . LEU A 1 231 ? -12.406 -9.977 7.516 1 98.69 231 LEU A C 1
ATOM 1819 O O . LEU A 1 231 ? -12.094 -8.883 7.047 1 98.69 231 LEU A O 1
ATOM 1823 N N . PRO A 1 232 ? -12.477 -10.188 8.836 1 98.56 232 PRO A N 1
ATOM 1824 C CA . PRO A 1 232 ? -12.055 -9.109 9.734 1 98.56 232 PRO A CA 1
ATOM 1825 C C . PRO A 1 232 ? -10.547 -8.859 9.688 1 98.56 232 PRO A C 1
ATOM 1827 O O . PRO A 1 232 ? -9.766 -9.797 9.578 1 98.56 232 PRO A O 1
ATOM 1830 N N . PHE A 1 233 ? -10.141 -7.605 9.711 1 98.56 233 PHE A N 1
ATOM 1831 C CA . PHE A 1 233 ? -8.727 -7.297 9.891 1 98.56 233 PHE A CA 1
ATOM 1832 C C . PHE A 1 233 ? -8.25 -7.707 11.281 1 98.56 233 PHE A C 1
ATOM 1834 O O . PHE A 1 233 ? -8.977 -7.535 12.266 1 98.56 233 PHE A O 1
ATOM 1841 N N . LEU A 1 234 ? -7.035 -8.148 11.328 1 97.62 234 LEU A N 1
ATOM 1842 C CA . LEU A 1 234 ? -6.461 -8.664 12.57 1 97.62 234 LEU A CA 1
ATOM 1843 C C . LEU A 1 234 ? -6.156 -7.523 13.539 1 97.62 234 LEU A C 1
ATOM 1845 O O . LEU A 1 234 ? -5.77 -6.43 13.117 1 97.62 234 LEU A O 1
ATOM 1849 N N . ALA A 1 235 ? -6.293 -7.883 14.82 1 95.06 235 ALA A N 1
ATOM 1850 C CA . ALA A 1 235 ? -5.848 -6.969 15.867 1 95.06 235 ALA A CA 1
ATOM 1851 C C . ALA A 1 235 ? -4.328 -6.938 15.961 1 95.06 235 ALA A C 1
ATOM 1853 O O . ALA A 1 235 ? -3.65 -7.84 15.461 1 95.06 235 ALA A O 1
ATOM 1854 N N . GLU A 1 236 ? -3.885 -5.914 16.547 1 90.44 236 GLU A N 1
ATOM 1855 C CA . GLU A 1 236 ? -2.445 -5.727 16.688 1 90.44 236 GLU A CA 1
ATOM 1856 C C . GLU A 1 236 ? -1.793 -6.945 17.344 1 90.44 236 GLU A C 1
ATOM 1858 O O . GLU A 1 236 ? -0.712 -7.371 16.922 1 90.44 236 GLU A O 1
ATOM 1863 N N . SER A 1 237 ? -2.439 -7.48 18.281 1 90.31 237 SER A N 1
ATOM 1864 C CA . SER A 1 237 ? -1.902 -8.602 19.047 1 90.31 237 SER A CA 1
ATOM 1865 C C . SER A 1 237 ? -1.826 -9.867 18.188 1 90.31 237 SER A C 1
ATOM 1867 O O . SER A 1 237 ? -1.108 -10.805 18.531 1 90.31 237 SER A O 1
ATOM 1869 N N . GLN A 1 238 ? -2.533 -9.914 17.141 1 91.75 238 GLN A N 1
ATOM 1870 C CA . GLN A 1 238 ? -2.586 -11.086 16.266 1 91.75 238 GLN A CA 1
ATOM 1871 C C . GLN A 1 238 ? -1.534 -11.008 15.172 1 91.75 238 GLN A C 1
ATOM 1873 O O . GLN A 1 238 ? -1.316 -11.977 14.438 1 91.75 238 GLN A O 1
ATOM 1878 N N . ILE A 1 239 ? -1.004 -9.875 15 1 90.62 239 ILE A N 1
ATOM 1879 C CA . ILE A 1 239 ? -0.021 -9.664 13.945 1 90.62 239 ILE A CA 1
ATOM 1880 C C . ILE A 1 239 ? 1.372 -10.023 14.453 1 90.62 239 ILE A C 1
ATOM 1882 O O . ILE A 1 239 ? 1.824 -9.492 15.469 1 90.62 239 ILE A O 1
ATOM 1886 N N . PRO A 1 240 ? 1.939 -10.93 13.773 1 81.62 240 PRO A N 1
ATOM 1887 C CA . PRO A 1 240 ? 3.268 -11.344 14.234 1 81.62 240 PRO A CA 1
ATOM 1888 C C . PRO A 1 240 ? 4.301 -10.227 14.133 1 81.62 240 PRO A C 1
ATOM 1890 O O . PRO A 1 240 ? 4.258 -9.422 13.203 1 81.62 240 PRO A O 1
ATOM 1893 N N . LYS A 1 241 ? 5.137 -10.219 15.062 1 76.81 241 LYS A N 1
ATOM 1894 C CA . LYS A 1 241 ? 6.258 -9.281 15.023 1 76.81 241 LYS A CA 1
ATOM 1895 C C . LYS A 1 241 ? 7.371 -9.797 14.117 1 76.81 241 LYS A C 1
ATOM 1897 O O . LYS A 1 241 ? 8.078 -9.008 13.477 1 76.81 241 LYS A O 1
ATOM 1902 N N . ASP A 1 242 ? 7.449 -11.164 14.047 1 77.06 242 ASP A N 1
ATOM 1903 C CA . ASP A 1 242 ? 8.383 -11.867 13.172 1 77.06 242 ASP A CA 1
ATOM 1904 C C . ASP A 1 242 ? 7.664 -12.883 12.289 1 77.06 242 ASP A C 1
ATOM 1906 O O . ASP A 1 242 ? 7.137 -13.883 12.781 1 77.06 242 ASP A O 1
ATOM 1910 N N . PHE A 1 243 ? 7.652 -12.578 11.086 1 75.06 243 PHE A N 1
ATOM 1911 C CA . PHE A 1 243 ? 6.875 -13.391 10.164 1 75.06 243 PHE A CA 1
ATOM 1912 C C . PHE A 1 243 ? 7.574 -14.719 9.891 1 75.06 243 PHE A C 1
ATOM 1914 O O . PHE A 1 243 ? 6.949 -15.672 9.43 1 75.06 243 PHE A O 1
ATOM 1921 N N . SER A 1 244 ? 8.773 -14.812 10.102 1 68.31 244 SER A N 1
ATOM 1922 C CA . SER A 1 244 ? 9.516 -16.047 9.859 1 68.31 244 SER A CA 1
ATOM 1923 C C . SER A 1 244 ? 9.125 -17.125 10.867 1 68.31 244 SER A C 1
ATOM 1925 O O . SER A 1 244 ? 9.234 -18.328 10.578 1 68.31 244 SER A O 1
ATOM 1927 N N . GLU A 1 245 ? 8.594 -16.734 11.977 1 65.94 245 GLU A N 1
ATOM 1928 C CA . GLU A 1 245 ? 8.344 -17.688 13.062 1 65.94 245 GLU A CA 1
ATOM 1929 C C . GLU A 1 245 ? 6.957 -18.297 12.953 1 65.94 245 GLU A C 1
ATOM 1931 O O . GLU A 1 245 ? 6.707 -19.375 13.492 1 65.94 245 GLU A O 1
ATOM 1936 N N . HIS A 1 246 ? 6.199 -17.797 12.125 1 65.81 246 HIS A N 1
ATOM 1937 C CA . HIS A 1 246 ? 4.797 -18.188 12.25 1 65.81 246 HIS A CA 1
ATOM 1938 C C . HIS A 1 246 ? 4.371 -19.109 11.109 1 65.81 246 HIS A C 1
ATOM 1940 O O . HIS A 1 246 ? 3.182 -19.391 10.945 1 65.81 246 HIS A O 1
ATOM 1946 N N . VAL A 1 247 ? 5.277 -19.828 10.594 1 75.69 247 VAL A N 1
ATOM 1947 C CA . VAL A 1 247 ? 4.836 -20.625 9.461 1 75.69 247 VAL A CA 1
ATOM 1948 C C . VAL A 1 247 ? 4.641 -22.078 9.891 1 75.69 247 VAL A C 1
ATOM 1950 O O . VAL A 1 247 ? 5.547 -22.688 10.469 1 75.69 247 VAL A O 1
ATOM 1953 N N . GLU A 1 248 ? 3.41 -22.562 9.75 1 82.75 248 GLU A N 1
ATOM 1954 C CA . GLU A 1 248 ? 3.098 -23.969 10.031 1 82.75 248 GLU A CA 1
ATOM 1955 C C . GLU A 1 248 ? 3.775 -24.891 9.023 1 82.75 248 GLU A C 1
ATOM 1957 O O . GLU A 1 248 ? 3.955 -24.531 7.863 1 82.75 248 GLU A O 1
ATOM 1962 N N . ASP A 1 249 ? 4.191 -26 9.562 1 88.81 249 ASP A N 1
ATOM 1963 C CA . ASP A 1 249 ? 4.711 -27.047 8.688 1 88.81 249 ASP A CA 1
ATOM 1964 C C . ASP A 1 249 ? 3.623 -28.062 8.344 1 88.81 249 ASP A C 1
ATOM 1966 O O . ASP A 1 249 ? 3.227 -28.859 9.188 1 88.81 249 ASP A O 1
ATOM 1970 N N . VAL A 1 250 ? 3.156 -27.938 7.141 1 92.31 250 VAL A N 1
ATOM 1971 C CA . VAL A 1 250 ? 2.084 -28.812 6.676 1 92.31 250 VAL A CA 1
ATOM 1972 C C . VAL A 1 250 ? 2.6 -29.719 5.559 1 92.31 250 VAL A C 1
ATOM 1974 O O . VAL A 1 250 ? 3.303 -29.266 4.656 1 92.31 250 VAL A O 1
ATOM 1977 N N . SER A 1 251 ? 2.309 -31.031 5.691 1 93.81 251 SER A N 1
ATOM 1978 C CA . SER A 1 251 ? 2.691 -31.922 4.609 1 93.81 251 SER A CA 1
ATOM 1979 C C . SER A 1 251 ? 1.93 -31.609 3.328 1 93.81 251 SER A C 1
ATOM 1981 O O . SER A 1 251 ? 0.841 -31.031 3.375 1 93.81 251 SER A O 1
ATOM 1983 N N . GLU A 1 252 ? 2.508 -31.953 2.244 1 92.25 252 GLU A N 1
ATOM 1984 C CA . GLU A 1 252 ? 1.861 -31.703 0.958 1 92.25 252 GLU A CA 1
ATOM 1985 C C . GLU A 1 252 ? 0.504 -32.406 0.881 1 92.25 252 GLU A C 1
ATOM 1987 O O . GLU A 1 252 ? -0.462 -31.828 0.37 1 92.25 252 GLU A O 1
ATOM 1992 N N . ALA A 1 253 ? 0.433 -33.625 1.361 1 92.69 253 ALA A N 1
ATOM 1993 C CA . ALA A 1 253 ? -0.809 -34.406 1.354 1 92.69 253 ALA A CA 1
ATOM 1994 C C . ALA A 1 253 ? -1.892 -33.688 2.17 1 92.69 253 ALA A C 1
ATOM 1996 O O . ALA A 1 253 ? -3.043 -33.594 1.736 1 92.69 253 ALA A O 1
ATOM 1997 N N . GLU A 1 254 ? -1.507 -33.219 3.299 1 92.62 254 GLU A N 1
ATOM 1998 C CA . GLU A 1 254 ? -2.449 -32.5 4.156 1 92.62 254 GLU A CA 1
ATOM 1999 C C . GLU A 1 254 ? -2.889 -31.188 3.518 1 92.62 254 GLU A C 1
ATOM 2001 O O . GLU A 1 254 ? -4.066 -30.828 3.578 1 92.62 254 GLU A O 1
ATOM 2006 N N . ALA A 1 255 ? -1.947 -30.453 2.951 1 92.19 255 ALA A N 1
ATOM 2007 C CA . ALA A 1 255 ? -2.246 -29.203 2.264 1 92.19 255 ALA A CA 1
ATOM 2008 C C . ALA A 1 255 ? -3.277 -29.422 1.158 1 92.19 255 ALA A C 1
ATOM 2010 O O . ALA A 1 255 ? -4.238 -28.656 1.043 1 92.19 255 ALA A O 1
ATOM 2011 N N . ASN A 1 256 ? -3.107 -30.484 0.428 1 90.69 256 ASN A N 1
ATOM 2012 C CA . ASN A 1 256 ? -4.027 -30.797 -0.657 1 90.69 256 ASN A CA 1
ATOM 2013 C C . ASN A 1 256 ? -5.414 -31.156 -0.13 1 90.69 256 ASN A C 1
ATOM 2015 O O . ASN A 1 256 ? -6.422 -30.781 -0.725 1 90.69 256 ASN A O 1
ATOM 2019 N N . ARG A 1 257 ? -5.48 -31.891 0.916 1 90.19 257 ARG A N 1
ATOM 2020 C CA . ARG A 1 257 ? -6.75 -32.281 1.531 1 90.19 257 ARG A CA 1
ATOM 2021 C C . ARG A 1 257 ? -7.516 -31.031 1.994 1 90.19 257 ARG A C 1
ATOM 2023 O O . ARG A 1 257 ? -8.734 -30.969 1.841 1 90.19 257 ARG A O 1
ATOM 2030 N N . ARG A 1 258 ? -6.793 -30.109 2.479 1 88.5 258 ARG A N 1
ATOM 2031 C CA . ARG A 1 258 ? -7.402 -28.891 2.984 1 88.5 258 ARG A CA 1
ATOM 2032 C C . ARG A 1 258 ? -8.023 -28.078 1.85 1 88.5 258 ARG A C 1
ATOM 2034 O O . ARG A 1 258 ? -9.023 -27.391 2.051 1 88.5 258 ARG A O 1
ATOM 2041 N N . MET A 1 259 ? -7.418 -28.203 0.696 1 87.94 259 MET A N 1
ATOM 2042 C CA . MET A 1 259 ? -7.914 -27.438 -0.443 1 87.94 259 MET A CA 1
ATOM 2043 C C . MET A 1 259 ? -9.086 -28.156 -1.113 1 87.94 259 MET A C 1
ATOM 2045 O O . MET A 1 259 ? -9.922 -27.516 -1.749 1 87.94 259 MET A O 1
ATOM 2049 N N . GLU A 1 260 ? -9.18 -29.547 -1.163 1 80.5 260 GLU A N 1
ATOM 2050 C CA . GLU A 1 260 ? -10.234 -30.344 -1.771 1 80.5 260 GLU A CA 1
ATOM 2051 C C . GLU A 1 260 ? -11.492 -30.344 -0.904 1 80.5 260 GLU A C 1
ATOM 2053 O O . GLU A 1 260 ? -12.609 -30.359 -1.422 1 80.5 260 GLU A O 1
ATOM 2058 N N . SER A 1 261 ? -11.406 -30.625 0.305 1 61 261 SER A N 1
ATOM 2059 C CA . SER A 1 261 ? -12.555 -30.781 1.192 1 61 261 SER A CA 1
ATOM 2060 C C . SER A 1 261 ? -13.492 -29.578 1.104 1 61 261 SER A C 1
ATOM 2062 O O . SER A 1 261 ? -14.711 -29.734 1.099 1 61 261 SER A O 1
ATOM 2064 N N . ASP A 1 262 ? -12.938 -28.438 1.004 1 55.19 262 ASP A N 1
ATOM 2065 C CA . ASP A 1 262 ? -13.82 -27.297 1.17 1 55.19 262 ASP A CA 1
ATOM 2066 C C . ASP A 1 262 ? -14.375 -26.828 -0.174 1 55.19 262 ASP A C 1
ATOM 2068 O O . ASP A 1 262 ? -15.398 -26.141 -0.225 1 55.19 262 ASP A O 1
ATOM 2072 N N . ALA A 1 263 ? -13.75 -27.219 -1.355 1 52.34 263 ALA A N 1
ATOM 2073 C CA . ALA A 1 263 ? -14.336 -27.047 -2.682 1 52.34 263 ALA A CA 1
ATOM 2074 C C . ALA A 1 263 ? -15.562 -27.938 -2.865 1 52.34 263 ALA A C 1
ATOM 2076 O O . ALA A 1 263 ? -16.531 -27.547 -3.512 1 52.34 263 ALA A O 1
ATOM 2077 N N . ALA A 1 264 ? -15.656 -29.156 -2.428 1 47.91 264 ALA A N 1
ATOM 2078 C CA . ALA A 1 264 ? -16.797 -30.062 -2.438 1 47.91 264 ALA A CA 1
ATOM 2079 C C . ALA A 1 264 ? -17.953 -29.516 -1.607 1 47.91 264 ALA A C 1
ATOM 2081 O O . ALA A 1 264 ? -19.125 -29.703 -1.953 1 47.91 264 ALA A O 1
ATOM 2082 N N . ALA A 1 265 ? -17.625 -28.891 -0.603 1 45.5 265 ALA A N 1
ATOM 2083 C CA . ALA A 1 265 ? -18.719 -28.359 0.216 1 45.5 265 ALA A CA 1
ATOM 2084 C C . ALA A 1 265 ? -19.406 -27.188 -0.494 1 45.5 265 ALA A C 1
ATOM 2086 O O . ALA A 1 265 ? -20.609 -27 -0.332 1 45.5 265 ALA A O 1
ATOM 2087 N N . ALA A 1 266 ? -18.656 -26.547 -1.385 1 45.75 266 ALA A N 1
ATOM 2088 C CA . ALA A 1 266 ? -19.266 -25.453 -2.143 1 45.75 266 ALA A CA 1
ATOM 2089 C C . ALA A 1 266 ? -20.141 -26 -3.268 1 45.75 266 ALA A C 1
ATOM 2091 O O . ALA A 1 266 ? -21.188 -25.422 -3.578 1 45.75 266 ALA A O 1
ATOM 2092 N N . LYS A 1 267 ? -19.812 -27.172 -4.113 1 44.12 267 LYS A N 1
ATOM 2093 C CA . LYS A 1 267 ? -20.656 -27.766 -5.152 1 44.12 267 LYS A CA 1
ATOM 2094 C C . LYS A 1 267 ? -21.906 -28.406 -4.547 1 44.12 267 LYS A C 1
ATOM 2096 O O . LYS A 1 267 ? -22.984 -28.391 -5.16 1 44.12 267 LYS A O 1
ATOM 2101 N N . ASP A 1 268 ? -21.922 -29.125 -3.471 1 37.56 268 ASP A N 1
ATOM 2102 C CA . ASP A 1 268 ? -23.109 -29.766 -2.912 1 37.56 268 ASP A CA 1
ATOM 2103 C C . ASP A 1 268 ? -24.141 -28.734 -2.457 1 37.56 268 ASP A C 1
ATOM 2105 O O . ASP A 1 268 ? -25.328 -29.047 -2.342 1 37.56 268 ASP A O 1
ATOM 2109 N N . LYS A 1 269 ? -23.562 -27.625 -2.186 1 45.09 269 LYS A N 1
ATOM 2110 C CA . LYS A 1 269 ? -24.594 -26.656 -1.787 1 45.09 269 LYS A CA 1
ATOM 2111 C C . LYS A 1 269 ? -25.328 -26.125 -3.002 1 45.09 269 LYS A C 1
ATOM 2113 O O . LYS A 1 269 ? -26.344 -25.422 -2.857 1 45.09 269 LYS A O 1
ATOM 2118 N N . MET A 1 270 ? -24.781 -26.188 -4.254 1 35.69 270 MET A N 1
ATOM 2119 C CA . MET A 1 270 ? -25.547 -25.672 -5.391 1 35.69 270 MET A CA 1
ATOM 2120 C C . MET A 1 270 ? -26.562 -26.688 -5.855 1 35.69 270 MET A C 1
ATOM 2122 O O . MET A 1 270 ? -27.609 -26.328 -6.418 1 35.69 270 MET A O 1
ATOM 2126 N N . ASP A 1 271 ? -26.297 -28 -5.875 1 34.84 271 ASP A N 1
ATOM 2127 C CA . ASP A 1 271 ? -27.266 -28.953 -6.426 1 34.84 271 ASP A CA 1
ATOM 2128 C C . ASP A 1 271 ? -28.438 -29.156 -5.473 1 34.84 271 ASP A C 1
ATOM 2130 O O . ASP A 1 271 ? -29.375 -29.891 -5.781 1 34.84 271 ASP A O 1
ATOM 2134 N N . THR A 1 272 ? -28.203 -28.859 -4.266 1 36.47 272 THR A N 1
ATOM 2135 C CA . THR A 1 272 ? -29.281 -29.281 -3.385 1 36.47 272 THR A CA 1
ATOM 2136 C C . THR A 1 272 ? -30.516 -28.391 -3.576 1 36.47 272 THR A C 1
ATOM 2138 O O . THR A 1 272 ? -31.547 -28.594 -2.922 1 36.47 272 THR A O 1
ATOM 2141 N N . ASP A 1 273 ? -30.281 -27.219 -4.34 1 32.62 273 ASP A N 1
ATOM 2142 C CA . ASP A 1 273 ? -31.562 -26.516 -4.223 1 32.62 273 ASP A CA 1
ATOM 2143 C C . ASP A 1 273 ? -32.625 -27.125 -5.156 1 32.62 273 ASP A C 1
ATOM 2145 O O . ASP A 1 273 ? -33.5 -26.406 -5.645 1 32.62 273 ASP A O 1
ATOM 2149 N N . ALA A 1 274 ? -32.219 -28.234 -5.852 1 30.89 274 ALA A N 1
ATOM 2150 C CA . ALA A 1 274 ? -33.406 -28.703 -6.582 1 30.89 274 ALA A CA 1
ATOM 2151 C C . ALA A 1 274 ? -34.5 -29.141 -5.625 1 30.89 274 ALA A C 1
ATOM 2153 O O . ALA A 1 274 ? -34.25 -29.734 -4.582 1 30.89 274 ALA A O 1
ATOM 2154 N N . PRO A 1 275 ? -35.719 -28.656 -5.68 1 28.56 275 PRO A N 1
ATOM 2155 C CA . PRO A 1 275 ? -36.875 -28.922 -4.801 1 28.56 275 PRO A CA 1
ATOM 2156 C C . PRO A 1 275 ? -37.156 -30.422 -4.66 1 28.56 275 PRO A C 1
ATOM 2158 O O . PRO A 1 275 ? -37.406 -31.109 -5.656 1 28.56 275 PRO A O 1
ATOM 2161 N N . ALA A 1 276 ? -36.344 -31.141 -3.889 1 26.77 276 ALA A N 1
ATOM 2162 C CA . ALA A 1 276 ? -36.562 -32.562 -3.604 1 26.77 276 ALA A CA 1
ATOM 2163 C C . ALA A 1 276 ? -38.031 -32.812 -3.287 1 26.77 276 ALA A C 1
ATOM 2165 O O . ALA A 1 276 ? -38.625 -32.125 -2.461 1 26.77 276 ALA A O 1
ATOM 2166 N N . ALA A 1 277 ? -38.719 -33.25 -4.293 1 25.06 277 ALA A N 1
ATOM 2167 C CA . ALA A 1 277 ? -40.062 -33.812 -4.184 1 25.06 277 ALA A CA 1
ATOM 2168 C C . ALA A 1 277 ? -40.125 -34.812 -3.023 1 25.06 277 ALA A C 1
ATOM 2170 O O . ALA A 1 277 ? -39.188 -35.562 -2.783 1 25.06 277 ALA A O 1
ATOM 2171 N N . ALA A 1 278 ? -40.969 -34.656 -1.965 1 25.09 278 ALA A N 1
ATOM 2172 C CA . ALA A 1 278 ? -41.344 -35.156 -0.651 1 25.09 278 ALA A CA 1
ATOM 2173 C C . ALA A 1 278 ? -41.625 -36.656 -0.717 1 25.09 278 ALA A C 1
ATOM 2175 O O . ALA A 1 278 ? -42.281 -37.188 0.17 1 25.09 278 ALA A O 1
ATOM 2176 N N . SER A 1 279 ? -40.844 -37.438 -1.635 1 20.53 279 SER A N 1
ATOM 2177 C CA . SER A 1 279 ? -41.5 -38.75 -1.656 1 20.53 279 SER A CA 1
ATOM 2178 C C . SER A 1 279 ? -41.344 -39.438 -0.307 1 20.53 279 SER A C 1
ATOM 2180 O O . SER A 1 279 ? -40.312 -39.344 0.347 1 20.53 279 SER A O 1
ATOM 2182 N N . GLY A 1 280 ? -42.406 -39.688 0.487 1 22 280 GLY A N 1
ATOM 2183 C CA . GLY A 1 280 ? -42.875 -40.188 1.778 1 22 280 GLY A CA 1
ATOM 2184 C C . GLY A 1 280 ? -42.375 -41.594 2.074 1 22 280 GLY A C 1
ATOM 2185 O O . GLY A 1 280 ? -42.844 -42.25 3.021 1 22 280 GLY A O 1
ATOM 2186 N N . GLN A 1 281 ? -41.344 -42.188 1.331 1 19.3 281 GLN A N 1
ATOM 2187 C CA . GLN A 1 281 ? -41.5 -43.594 1.579 1 19.3 281 GLN A CA 1
ATOM 2188 C C . GLN A 1 281 ? -41.094 -43.969 3.008 1 19.3 281 GLN A C 1
ATOM 2190 O O . GLN A 1 281 ? -40.188 -43.375 3.572 1 19.3 281 GLN A O 1
ATOM 2195 N N . PRO A 1 282 ? -41.938 -44.781 3.771 1 22.34 282 PRO A N 1
ATOM 2196 C CA . PRO A 1 282 ? -42.062 -45.219 5.156 1 22.34 282 PRO A CA 1
ATOM 2197 C C . PRO A 1 282 ? -40.906 -46.125 5.598 1 22.34 282 PRO A C 1
ATOM 2199 O O . PRO A 1 282 ? -40.719 -47.188 5.035 1 22.34 282 PRO A O 1
ATOM 2202 N N . ALA A 1 283 ? -39.688 -45.531 5.707 1 20.8 283 ALA A N 1
ATOM 2203 C CA . ALA A 1 283 ? -38.469 -46.344 5.809 1 20.8 283 ALA A CA 1
ATOM 2204 C C . ALA A 1 283 ? -38.531 -47.281 7.023 1 20.8 283 ALA A C 1
ATOM 2206 O O . ALA A 1 283 ? -39 -46.875 8.094 1 20.8 283 ALA A O 1
ATOM 2207 N N . GLN A 1 284 ? -38.375 -48.562 6.711 1 18.36 284 GLN A N 1
ATOM 2208 C CA . GLN A 1 284 ? -38.5 -49.812 7.457 1 18.36 284 GLN A CA 1
ATOM 2209 C C . GLN A 1 284 ? -37.531 -49.875 8.617 1 18.36 284 GLN A C 1
ATOM 2211 O O . GLN A 1 284 ? -36.5 -49.188 8.602 1 18.36 284 GLN A O 1
ATOM 2216 N N . ALA A 1 285 ? -37.812 -50.75 9.633 1 20.91 285 ALA A N 1
ATOM 2217 C CA . ALA A 1 285 ? -37.656 -51.094 11.047 1 20.91 285 ALA A CA 1
ATOM 2218 C C . ALA A 1 285 ? -36.281 -51.656 11.336 1 20.91 285 ALA A C 1
ATOM 2220 O O . ALA A 1 285 ? -35.938 -52.75 10.836 1 20.91 285 ALA A O 1
ATOM 2221 N N . PRO A 1 286 ? -35.188 -50.75 11.312 1 19.31 286 PRO A N 1
ATOM 2222 C CA . PRO A 1 286 ? -33.875 -51.344 11.375 1 19.31 286 PRO A CA 1
ATOM 2223 C C . PRO A 1 286 ? -33.688 -52.25 12.578 1 19.31 286 PRO A C 1
ATOM 2225 O O . PRO A 1 286 ? -34.344 -52.094 13.609 1 19.31 286 PRO A O 1
ATOM 2228 N N . ALA A 1 287 ? -33.094 -53.406 12.258 1 18.98 287 ALA A N 1
ATOM 2229 C CA . ALA A 1 287 ? -32.938 -54.656 13.039 1 18.98 287 ALA A CA 1
ATOM 2230 C C . ALA A 1 287 ? -32 -54.406 14.227 1 18.98 287 ALA A C 1
ATOM 2232 O O . ALA A 1 287 ? -31.109 -53.562 14.18 1 18.98 287 ALA A O 1
ATOM 2233 N N . PRO A 1 288 ? -32.219 -55.125 15.359 1 19.59 288 PRO A N 1
ATOM 2234 C CA . PRO A 1 288 ? -31.906 -55.094 16.797 1 19.59 288 PRO A CA 1
ATOM 2235 C C . PRO A 1 288 ? -30.469 -55.531 17.094 1 19.59 288 PRO A C 1
ATOM 2237 O O . PRO A 1 288 ? -30.094 -55.688 18.25 1 19.59 288 PRO A O 1
ATOM 2240 N N . ALA A 1 289 ? -29.453 -55.031 16.156 1 17.95 289 ALA A N 1
ATOM 2241 C CA . ALA A 1 289 ? -28.312 -55.969 16.297 1 17.95 289 ALA A CA 1
ATOM 2242 C C . ALA A 1 289 ? -27.812 -56 17.734 1 17.95 289 ALA A C 1
ATOM 2244 O O . ALA A 1 289 ? -28 -55.031 18.5 1 17.95 289 ALA A O 1
ATOM 2245 N N . ALA A 1 290 ? -27.016 -57.125 17.953 1 17.86 290 ALA A N 1
ATOM 2246 C CA . ALA A 1 290 ? -26.672 -58.062 19.031 1 17.86 290 ALA A CA 1
ATOM 2247 C C . ALA A 1 290 ? -25.625 -57.438 19.953 1 17.86 290 ALA A C 1
ATOM 2249 O O . ALA A 1 290 ? -24.922 -56.5 19.578 1 17.86 290 ALA A O 1
ATOM 2250 N N . GLN A 1 291 ? -25.188 -58.219 20.953 1 16.55 291 GLN A N 1
ATOM 2251 C CA . GLN A 1 291 ? -24.984 -58.219 22.391 1 16.55 291 GLN A CA 1
ATOM 2252 C C . GLN A 1 291 ? -23.547 -57.875 22.766 1 16.55 291 GLN A C 1
ATOM 2254 O O . GLN A 1 291 ? -23.297 -57.094 23.672 1 16.55 291 GLN A O 1
ATOM 2259 N N . PRO A 1 292 ? -22.422 -58.562 22.141 1 16.94 292 PRO A N 1
ATOM 2260 C CA . PRO A 1 292 ? -21.828 -59.344 23.234 1 16.94 292 PRO A CA 1
ATOM 2261 C C . PRO A 1 292 ? -20.828 -58.5 24.047 1 16.94 292 PRO A C 1
ATOM 2263 O O . PRO A 1 292 ? -20.469 -57.406 23.641 1 16.94 292 PRO A O 1
ATOM 2266 N N . ALA A 1 293 ? -19.5 -59.094 24.219 1 17.02 293 ALA A N 1
ATOM 2267 C CA . ALA A 1 293 ? -18.781 -59.625 25.375 1 17.02 293 ALA A CA 1
ATOM 2268 C C . ALA A 1 293 ? -17.656 -58.688 25.812 1 17.02 293 ALA A C 1
ATOM 2270 O O . ALA A 1 293 ? -17.109 -57.938 25 1 17.02 293 ALA A O 1
ATOM 2271 N N . ALA A 1 294 ? -17.391 -58.562 27.109 1 18.45 294 ALA A N 1
ATOM 2272 C CA . ALA A 1 294 ? -16.812 -57.719 28.172 1 18.45 294 ALA A CA 1
ATOM 2273 C C . ALA A 1 294 ? -15.297 -57.844 28.219 1 18.45 294 ALA A C 1
ATOM 2275 O O . ALA A 1 294 ? -14.641 -57.219 29.062 1 18.45 294 ALA A O 1
ATOM 2276 N N . ALA A 1 295 ? -14.5 -58.375 27.125 1 18.97 295 ALA A N 1
ATOM 2277 C CA . ALA A 1 295 ? -13.359 -59.062 27.734 1 18.97 295 ALA A CA 1
ATOM 2278 C C . ALA A 1 295 ? -12.391 -58.031 28.344 1 18.97 295 ALA A C 1
ATOM 2280 O O . ALA A 1 295 ? -12.234 -56.938 27.812 1 18.97 295 ALA A O 1
ATOM 2281 N N . PRO A 1 296 ? -11.758 -58.375 29.516 1 19.3 296 PRO A N 1
ATOM 2282 C CA . PRO A 1 296 ? -11.102 -57.688 30.641 1 19.3 296 PRO A CA 1
ATOM 2283 C C . PRO A 1 296 ? -9.664 -57.281 30.328 1 19.3 296 PRO A C 1
ATOM 2285 O O . PRO A 1 296 ? -8.969 -56.75 31.188 1 19.3 296 PRO A O 1
ATOM 2288 N N . ARG A 1 297 ? -9.297 -56.75 29.141 1 19 297 ARG A N 1
ATOM 2289 C CA . ARG A 1 297 ? -7.875 -56.938 28.859 1 19 297 ARG A CA 1
ATOM 2290 C C . ARG A 1 297 ? -7.008 -56.312 29.953 1 19 297 ARG A C 1
ATOM 2292 O O . ARG A 1 297 ? -7.348 -55.281 30.516 1 19 297 ARG A O 1
ATOM 2299 N N . PRO A 1 298 ? -5.906 -57.062 30.266 1 19.22 298 PRO A N 1
ATOM 2300 C CA . PRO A 1 298 ? -4.949 -57.062 31.375 1 19.22 298 PRO A CA 1
ATOM 2301 C C . PRO A 1 298 ? -4.105 -55.781 31.453 1 19.22 298 PRO A C 1
ATOM 2303 O O . PRO A 1 298 ? -4.031 -55.031 30.484 1 19.22 298 PRO A O 1
ATOM 2306 N N . ALA A 1 299 ? -3.184 -55.656 32.469 1 19.58 299 ALA A N 1
ATOM 2307 C CA . ALA A 1 299 ? -2.568 -54.781 33.438 1 19.58 299 ALA A CA 1
ATOM 2308 C C . ALA A 1 299 ? -1.266 -54.188 32.938 1 19.58 299 ALA A C 1
ATOM 2310 O O . ALA A 1 299 ? -0.376 -53.844 33.688 1 19.58 299 ALA A O 1
ATOM 2311 N N . ALA A 1 300 ? -1.207 -53.625 31.672 1 19.2 300 ALA A N 1
ATOM 2312 C CA . ALA A 1 300 ? 0.152 -53.438 31.172 1 19.2 300 ALA A CA 1
ATOM 2313 C C . ALA A 1 300 ? 0.978 -52.562 32.125 1 19.2 300 ALA A C 1
ATOM 2315 O O . ALA A 1 300 ? 0.439 -51.688 32.781 1 19.2 300 ALA A O 1
ATOM 2316 N N . GLN A 1 301 ? 2.266 -52.938 32.281 1 21.03 301 GLN A N 1
ATOM 2317 C CA . GLN A 1 301 ? 3.398 -52.719 33.188 1 21.03 301 GLN A CA 1
ATOM 2318 C C . GLN A 1 301 ? 3.924 -51.281 33.031 1 21.03 301 GLN A C 1
ATOM 2320 O O . GLN A 1 301 ? 3.783 -50.656 32 1 21.03 301 GLN A O 1
ATOM 2325 N N . PRO A 1 302 ? 4.469 -50.656 34.094 1 21.77 302 PRO A N 1
ATOM 2326 C CA . PRO A 1 302 ? 4.758 -49.312 34.594 1 21.77 302 PRO A CA 1
ATOM 2327 C C . PRO A 1 302 ? 5.938 -48.656 33.875 1 21.77 302 PRO A C 1
ATOM 2329 O O . PRO A 1 302 ? 7.055 -49.188 33.906 1 21.77 302 PRO A O 1
ATOM 2332 N N . ALA A 1 303 ? 5.895 -48.281 32.562 1 21.64 303 ALA A N 1
ATOM 2333 C CA . ALA A 1 303 ? 7.129 -47.906 31.875 1 21.64 303 ALA A CA 1
ATOM 2334 C C . ALA A 1 303 ? 7.887 -46.812 32.656 1 21.64 303 ALA A C 1
ATOM 2336 O O . ALA A 1 303 ? 7.277 -46 33.312 1 21.64 303 ALA A O 1
ATOM 2337 N N . PRO A 1 304 ? 9.219 -46.938 32.688 1 23.44 304 PRO A N 1
ATOM 2338 C CA . PRO A 1 304 ? 10.25 -46.281 33.5 1 23.44 304 PRO A CA 1
ATOM 2339 C C . PRO A 1 304 ? 10.391 -44.781 33.156 1 23.44 304 PRO A C 1
ATOM 2341 O O . PRO A 1 304 ? 10.062 -44.375 32.062 1 23.44 304 PRO A O 1
ATOM 2344 N N . GLN A 1 305 ? 10.609 -43.875 34.125 1 22.08 305 GLN A N 1
ATOM 2345 C CA . GLN A 1 305 ? 10.633 -42.438 34.375 1 22.08 305 GLN A CA 1
ATOM 2346 C C . GLN A 1 305 ? 11.812 -41.781 33.656 1 22.08 305 GLN A C 1
ATOM 2348 O O . GLN A 1 305 ? 12.969 -42.094 33.938 1 22.08 305 GLN A O 1
ATOM 2353 N N . VAL A 1 306 ? 11.789 -41.719 32.312 1 24.72 306 VAL A N 1
ATOM 2354 C CA . VAL A 1 306 ? 13 -41.188 31.688 1 24.72 306 VAL A CA 1
ATOM 2355 C C . VAL A 1 306 ? 13.297 -39.812 32.25 1 24.72 306 VAL A C 1
ATOM 2357 O O . VAL A 1 306 ? 12.383 -39 32.438 1 24.72 306 VAL A O 1
ATOM 2360 N N . PRO A 1 307 ? 14.5 -39.5 32.781 1 26.31 307 PRO A N 1
ATOM 2361 C CA . PRO A 1 307 ? 15.008 -38.344 33.562 1 26.31 307 PRO A CA 1
ATOM 2362 C C . PRO A 1 307 ? 15.086 -37.094 32.719 1 26.31 307 PRO A C 1
ATOM 2364 O O . PRO A 1 307 ? 15.242 -37.156 31.484 1 26.31 307 PRO A O 1
ATOM 2367 N N . PRO A 1 308 ? 14.578 -35.875 33.125 1 26.48 308 PRO A N 1
ATOM 2368 C CA . PRO A 1 308 ? 14.391 -34.562 32.531 1 26.48 308 PRO A CA 1
ATOM 2369 C C . PRO A 1 308 ? 15.711 -33.938 32.094 1 26.48 308 PRO A C 1
ATOM 2371 O O . PRO A 1 308 ? 16.656 -33.844 32.875 1 26.48 308 PRO A O 1
ATOM 2374 N N . SER A 1 309 ? 16.219 -34.062 30.812 1 27.09 309 SER A N 1
ATOM 2375 C CA . SER A 1 309 ? 17.453 -33.531 30.266 1 27.09 309 SER A CA 1
ATOM 2376 C C . SER A 1 309 ? 17.547 -32.031 30.469 1 27.09 309 SER A C 1
ATOM 2378 O O . SER A 1 309 ? 16.531 -31.328 30.422 1 27.09 309 SER A O 1
ATOM 2380 N N . THR A 1 310 ? 18.797 -31.406 30.938 1 27.86 310 THR A N 1
ATOM 2381 C CA . THR A 1 310 ? 19.391 -30.188 31.438 1 27.86 310 THR A CA 1
ATOM 2382 C C . THR A 1 310 ? 19.484 -29.141 30.344 1 27.86 310 THR A C 1
ATOM 2384 O O . THR A 1 310 ? 20.422 -29.156 29.547 1 27.86 310 THR A O 1
ATOM 2387 N N . ALA A 1 311 ? 18.578 -28.781 29.594 1 29.89 311 ALA A N 1
ATOM 2388 C CA . ALA A 1 311 ? 18.609 -27.781 28.516 1 29.89 311 ALA A CA 1
ATOM 2389 C C . ALA A 1 311 ? 18.938 -26.391 29.078 1 29.89 311 ALA A C 1
ATOM 2391 O O . ALA A 1 311 ? 18.906 -25.406 28.344 1 29.89 311 ALA A O 1
ATOM 2392 N N . GLY A 1 312 ? 19.156 -26.234 30.359 1 32.59 312 GLY A N 1
ATOM 2393 C CA . GLY A 1 312 ? 19.25 -24.906 30.922 1 32.59 312 GLY A CA 1
ATOM 2394 C C . GLY A 1 312 ? 20.516 -24.172 30.484 1 32.59 312 GLY A C 1
ATOM 2395 O O . GLY A 1 312 ? 20.672 -22.969 30.766 1 32.59 312 GLY A O 1
ATOM 2396 N N . SER A 1 313 ? 21.641 -24.797 30.219 1 37.25 313 SER A N 1
ATOM 2397 C CA . SER A 1 313 ? 22.938 -24.141 30.297 1 37.25 313 SER A CA 1
ATOM 2398 C C . SER A 1 313 ? 23.156 -23.203 29.109 1 37.25 313 SER A C 1
ATOM 2400 O O . SER A 1 313 ? 24.031 -22.328 29.156 1 37.25 313 SER A O 1
ATOM 2402 N N . VAL A 1 314 ? 22.656 -23.453 27.953 1 42.69 314 VAL A N 1
ATOM 2403 C CA . VAL A 1 314 ? 23.078 -22.688 26.781 1 42.69 314 VAL A CA 1
ATOM 2404 C C . VAL A 1 314 ? 22.562 -21.266 26.875 1 42.69 314 VAL A C 1
ATOM 2406 O O . VAL A 1 314 ? 23.031 -20.375 26.156 1 42.69 314 VAL A O 1
ATOM 2409 N N . ALA A 1 315 ? 21.531 -21.031 27.547 1 48 315 ALA A N 1
ATOM 2410 C CA . ALA A 1 315 ? 20.969 -19.688 27.625 1 48 315 ALA A CA 1
ATOM 2411 C C . ALA A 1 315 ? 21.797 -18.797 28.547 1 48 315 ALA A C 1
ATOM 2413 O O . ALA A 1 315 ? 21.953 -17.609 28.297 1 48 315 ALA A O 1
ATOM 2414 N N . ALA A 1 316 ? 22.469 -19.281 29.562 1 54.34 316 ALA A N 1
ATOM 2415 C CA . ALA A 1 316 ? 23.234 -18.516 30.531 1 54.34 316 ALA A CA 1
ATOM 2416 C C . ALA A 1 316 ? 24.547 -18.031 29.922 1 54.34 316 ALA A C 1
ATOM 2418 O O . ALA A 1 316 ? 25 -16.922 30.203 1 54.34 316 ALA A O 1
ATOM 2419 N N . ASP A 1 317 ? 25.109 -18.781 29 1 61.34 317 ASP A N 1
ATOM 2420 C CA . ASP A 1 317 ? 26.391 -18.438 28.391 1 61.34 317 ASP A CA 1
ATOM 2421 C C . ASP A 1 317 ? 26.234 -17.25 27.438 1 61.34 317 ASP A C 1
ATOM 2423 O O . ASP A 1 317 ? 27.109 -16.391 27.375 1 61.34 317 ASP A O 1
ATOM 2427 N N . ASN A 1 318 ? 25.109 -17.203 26.766 1 68.75 318 ASN A N 1
ATOM 2428 C CA . ASN A 1 318 ? 24.875 -16.125 25.828 1 68.75 318 ASN A CA 1
ATOM 2429 C C . ASN A 1 318 ? 24.609 -14.805 26.547 1 68.75 318 ASN A C 1
ATOM 2431 O O . ASN A 1 318 ? 25.047 -13.742 26.078 1 68.75 318 ASN A O 1
ATOM 2435 N N . GLU A 1 319 ? 24.188 -14.797 27.672 1 76.56 319 GLU A N 1
ATOM 2436 C CA . GLU A 1 319 ? 23.906 -13.586 28.438 1 76.56 319 GLU A CA 1
ATOM 2437 C C . GLU A 1 319 ? 25.203 -12.961 28.969 1 76.56 319 GLU A C 1
ATOM 2439 O O . GLU A 1 319 ? 25.344 -11.742 29 1 76.56 319 GLU A O 1
ATOM 2444 N N . ALA A 1 320 ? 26.172 -13.766 29.344 1 77.5 320 ALA A N 1
ATOM 2445 C CA . ALA A 1 320 ? 27.484 -13.281 29.781 1 77.5 320 ALA A CA 1
ATOM 2446 C C . ALA A 1 320 ? 28.234 -12.625 28.641 1 77.5 320 ALA A C 1
ATOM 2448 O O . ALA A 1 320 ? 28.891 -11.594 28.844 1 77.5 320 ALA A O 1
ATOM 2449 N N . LYS A 1 321 ? 28.047 -13.086 27.453 1 78.56 321 LYS A N 1
ATOM 2450 C CA . LYS A 1 321 ? 28.688 -12.547 26.25 1 78.56 321 LYS A CA 1
ATOM 2451 C C . LYS A 1 321 ? 28.047 -11.227 25.844 1 78.56 321 LYS A C 1
ATOM 2453 O O . LYS A 1 321 ? 28.75 -10.281 25.469 1 78.56 321 LYS A O 1
ATOM 2458 N N . ILE A 1 322 ? 26.781 -11.18 26.062 1 79.75 322 ILE A N 1
ATOM 2459 C CA . ILE A 1 322 ? 26.047 -9.945 25.797 1 79.75 322 ILE A CA 1
ATOM 2460 C C . ILE A 1 322 ? 26.453 -8.875 26.812 1 79.75 322 ILE A C 1
ATOM 2462 O O . ILE A 1 322 ? 26.703 -7.727 26.453 1 79.75 322 ILE A O 1
ATOM 2466 N N . ALA A 1 323 ? 26.672 -9.227 28 1 79.56 323 ALA A N 1
ATOM 2467 C CA . ALA A 1 323 ? 27.125 -8.305 29.047 1 79.56 323 ALA A CA 1
ATOM 2468 C C . ALA A 1 323 ? 28.531 -7.789 28.766 1 79.56 323 ALA A C 1
ATOM 2470 O O . ALA A 1 323 ? 28.812 -6.609 28.984 1 79.56 323 ALA A O 1
ATOM 2471 N N . GLN A 1 324 ? 29.359 -8.57 28.203 1 80.88 324 GLN A N 1
ATOM 2472 C CA . GLN A 1 324 ? 30.719 -8.18 27.844 1 80.88 324 GLN A CA 1
ATOM 2473 C C . GLN A 1 324 ? 30.734 -7.188 26.688 1 80.88 324 GLN A C 1
ATOM 2475 O O . GLN A 1 324 ? 31.5 -6.23 26.703 1 80.88 324 GLN A O 1
ATOM 2480 N N . LEU A 1 325 ? 29.812 -7.398 25.797 1 77.81 325 LEU A N 1
ATOM 2481 C CA . LEU A 1 325 ? 29.703 -6.496 24.656 1 77.81 325 LEU A CA 1
ATOM 2482 C C . LEU A 1 325 ? 29.062 -5.176 25.062 1 77.81 325 LEU A C 1
ATOM 2484 O O . LEU A 1 325 ? 29.469 -4.109 24.594 1 77.81 325 LEU A O 1
ATOM 2488 N N . MET A 1 326 ? 28.219 -5.191 26 1 79.69 326 MET A N 1
ATOM 2489 C CA . MET A 1 326 ? 27.625 -3.982 26.562 1 79.69 326 MET A CA 1
ATOM 2490 C C . MET A 1 326 ? 28.656 -3.195 27.359 1 79.69 326 MET A C 1
ATOM 2492 O O . MET A 1 326 ? 28.641 -1.963 27.359 1 79.69 326 MET A O 1
ATOM 2496 N N . ALA A 1 327 ? 29.547 -3.838 27.938 1 78.69 327 ALA A N 1
ATOM 2497 C CA . ALA A 1 327 ? 30.609 -3.201 28.688 1 78.69 327 ALA A CA 1
ATOM 2498 C C . ALA A 1 327 ? 31.578 -2.465 27.766 1 78.69 327 ALA A C 1
ATOM 2500 O O . ALA A 1 327 ? 32.25 -1.523 28.188 1 78.69 327 ALA A O 1
ATOM 2501 N N . LEU A 1 328 ? 31.547 -2.791 26.516 1 76.19 328 LEU A N 1
ATOM 2502 C CA . LEU A 1 328 ? 32.406 -2.119 25.531 1 76.19 328 LEU A CA 1
ATOM 2503 C C . LEU A 1 328 ? 31.672 -0.92 24.922 1 76.19 328 LEU A C 1
ATOM 2505 O O . LEU A 1 328 ? 32.219 -0.229 24.062 1 76.19 328 LEU A O 1
ATOM 2509 N N . GLY A 1 329 ? 30.391 -0.636 25.375 1 73 329 GLY A N 1
ATOM 2510 C CA . GLY A 1 329 ? 29.719 0.603 25.031 1 73 329 GLY A CA 1
ATOM 2511 C C . GLY A 1 329 ? 28.5 0.395 24.141 1 73 329 GLY A C 1
ATOM 2512 O O . GLY A 1 329 ? 27.875 1.36 23.703 1 73 329 GLY A O 1
ATOM 2513 N N . ALA A 1 330 ? 28.062 -0.738 23.812 1 69.62 330 ALA A N 1
ATOM 2514 C CA . ALA A 1 330 ? 26.938 -1.026 22.938 1 69.62 330 ALA A CA 1
ATOM 2515 C C . ALA A 1 330 ? 25.656 -1.202 23.734 1 69.62 330 ALA A C 1
ATOM 2517 O O . ALA A 1 330 ? 25.688 -1.655 24.875 1 69.62 330 ALA A O 1
ATOM 2518 N N . ASP A 1 331 ? 24.594 -0.696 23.297 1 77.38 331 ASP A N 1
ATOM 2519 C CA . ASP A 1 331 ? 23.312 -1.033 23.922 1 77.38 331 ASP A CA 1
ATOM 2520 C C . ASP A 1 331 ? 22.984 -2.508 23.719 1 77.38 331 ASP A C 1
ATOM 2522 O O . ASP A 1 331 ? 23.516 -3.154 22.812 1 77.38 331 ASP A O 1
ATOM 2526 N N . ARG A 1 332 ? 22.125 -3.086 24.453 1 78.38 332 ARG A N 1
ATOM 2527 C CA . ARG A 1 332 ? 21.812 -4.508 24.516 1 78.38 332 ARG A CA 1
ATOM 2528 C C . ARG A 1 332 ? 21.375 -5.043 23.156 1 78.38 332 ARG A C 1
ATOM 2530 O O . ARG A 1 332 ? 21.812 -6.117 22.734 1 78.38 332 ARG A O 1
ATOM 2537 N N . ASN A 1 333 ? 20.641 -4.371 22.5 1 75.88 333 ASN A N 1
ATOM 2538 C CA . ASN A 1 333 ? 20.156 -4.801 21.188 1 75.88 333 ASN A CA 1
ATOM 2539 C C . ASN A 1 333 ? 21.281 -4.918 20.172 1 75.88 333 ASN A C 1
ATOM 2541 O O . ASN A 1 333 ? 21.344 -5.895 19.422 1 75.88 333 ASN A O 1
ATOM 2545 N N . THR A 1 334 ? 22.047 -3.965 20.141 1 74.69 334 THR A N 1
ATOM 2546 C CA . THR A 1 334 ? 23.219 -3.982 19.297 1 74.69 334 THR A CA 1
ATOM 2547 C C . THR A 1 334 ? 24.141 -5.133 19.672 1 74.69 334 THR A C 1
ATOM 2549 O O . THR A 1 334 ? 24.703 -5.809 18.797 1 74.69 334 THR A O 1
ATOM 2552 N N . ALA A 1 335 ? 24.219 -5.367 20.906 1 79.19 335 ALA A N 1
ATOM 2553 C CA . ALA A 1 335 ? 25.062 -6.438 21.422 1 79.19 335 ALA A CA 1
ATOM 2554 C C . ALA A 1 335 ? 24.531 -7.805 21.016 1 79.19 335 ALA A C 1
ATOM 2556 O O . ALA A 1 335 ? 25.297 -8.68 20.594 1 79.19 335 ALA A O 1
ATOM 2557 N N . VAL A 1 336 ? 23.344 -7.906 21.031 1 78.75 336 VAL A N 1
ATOM 2558 C CA . VAL A 1 336 ? 22.656 -9.148 20.672 1 78.75 336 VAL A CA 1
ATOM 2559 C C . VAL A 1 336 ? 22.797 -9.398 19.172 1 78.75 336 VAL A C 1
ATOM 2561 O O . VAL A 1 336 ? 23.109 -10.508 18.75 1 78.75 336 VAL A O 1
ATOM 2564 N N . GLN A 1 337 ? 22.703 -8.414 18.422 1 75 337 GLN A N 1
ATOM 2565 C CA . GLN A 1 337 ? 22.812 -8.516 16.969 1 75 337 GLN A CA 1
ATOM 2566 C C . GLN A 1 337 ? 24.25 -8.805 16.547 1 75 337 GLN A C 1
ATOM 2568 O O . GLN A 1 337 ? 24.484 -9.625 15.648 1 75 337 GLN A O 1
ATOM 2573 N N . ALA A 1 338 ? 25.062 -8.156 17.109 1 75.81 338 ALA A N 1
ATOM 2574 C CA . ALA A 1 338 ? 26.484 -8.359 16.828 1 75.81 338 ALA A CA 1
ATOM 2575 C C . ALA A 1 338 ? 26.922 -9.773 17.203 1 75.81 338 ALA A C 1
ATOM 2577 O O . ALA A 1 338 ? 27.672 -10.422 16.469 1 75.81 338 ALA A O 1
ATOM 2578 N N . LEU A 1 339 ? 26.391 -10.242 18.266 1 78.81 339 LEU A N 1
ATOM 2579 C CA . LEU A 1 339 ? 26.703 -11.586 18.734 1 78.81 339 LEU A CA 1
ATOM 2580 C C . LEU A 1 339 ? 26.109 -12.641 17.812 1 78.81 339 LEU A C 1
ATOM 2582 O O . LEU A 1 339 ? 26.75 -13.633 17.484 1 78.81 339 LEU A O 1
ATOM 2586 N N . HIS A 1 340 ? 25.016 -12.367 17.359 1 76.62 340 HIS A N 1
ATOM 2587 C CA . HIS A 1 340 ? 24.344 -13.258 16.422 1 76.62 340 HIS A CA 1
ATOM 2588 C C . HIS A 1 340 ? 25.047 -13.258 15.062 1 76.62 340 HIS A C 1
ATOM 2590 O O . HIS A 1 340 ? 25.281 -14.32 14.484 1 76.62 340 HIS A O 1
ATOM 2596 N N . ALA A 1 341 ? 25.438 -12.133 14.586 1 72.81 341 ALA A N 1
ATOM 2597 C CA . ALA A 1 341 ? 26.172 -11.984 13.328 1 72.81 341 ALA A CA 1
ATOM 2598 C C . ALA A 1 341 ? 27.547 -12.633 13.422 1 72.81 341 ALA A C 1
ATOM 2600 O O . ALA A 1 341 ? 28.078 -13.117 12.422 1 72.81 341 ALA A O 1
ATOM 2601 N N . ALA A 1 342 ? 27.953 -12.75 14.609 1 73.94 342 ALA A N 1
ATOM 2602 C CA . ALA A 1 342 ? 29.297 -13.289 14.852 1 73.94 342 ALA A CA 1
ATOM 2603 C C . ALA A 1 342 ? 29.234 -14.758 15.242 1 73.94 342 ALA A C 1
ATOM 2605 O O . ALA A 1 342 ? 30.25 -15.336 15.648 1 73.94 342 ALA A O 1
ATOM 2606 N N . GLY A 1 343 ? 28 -15.391 15.242 1 72.75 343 GLY A N 1
ATOM 2607 C CA . GLY A 1 343 ? 27.844 -16.797 15.539 1 72.75 343 GLY A CA 1
ATOM 2608 C C . GLY A 1 343 ? 28.156 -17.156 16.984 1 72.75 343 GLY A C 1
ATOM 2609 O O . GLY A 1 343 ? 28.656 -18.234 17.266 1 72.75 343 GLY A O 1
ATOM 2610 N N . GLY A 1 344 ? 28.031 -16.203 17.859 1 74.38 344 GLY A N 1
ATOM 2611 C CA . GLY A 1 344 ? 28.234 -16.406 19.281 1 74.38 344 GLY A CA 1
ATOM 2612 C C . GLY A 1 344 ? 29.641 -16.094 19.734 1 74.38 344 GLY A C 1
ATOM 2613 O O . GLY A 1 344 ? 29.984 -16.25 20.906 1 74.38 344 GLY A O 1
ATOM 2614 N N . ASN A 1 345 ? 30.516 -15.695 18.859 1 78.38 345 ASN A N 1
ATOM 2615 C CA . ASN A 1 345 ? 31.891 -15.336 19.219 1 78.38 345 ASN A CA 1
ATOM 2616 C C . ASN A 1 345 ? 31.984 -13.883 19.656 1 78.38 345 ASN A C 1
ATOM 2618 O O . ASN A 1 345 ? 31.797 -12.969 18.859 1 78.38 345 ASN A O 1
ATOM 2622 N N . VAL A 1 346 ? 32.344 -13.516 20.891 1 77.12 346 VAL A N 1
ATOM 2623 C CA . VAL A 1 346 ? 32.344 -12.203 21.531 1 77.12 346 VAL A CA 1
ATOM 2624 C C . VAL A 1 346 ? 33.406 -11.312 20.906 1 77.12 346 VAL A C 1
ATOM 2626 O O . VAL A 1 346 ? 33.188 -10.125 20.688 1 77.12 346 VAL A O 1
ATOM 2629 N N . ASP A 1 347 ? 34.562 -11.836 20.531 1 77.56 347 ASP A N 1
ATOM 2630 C CA . ASP A 1 347 ? 35.656 -11.055 19.969 1 77.56 347 ASP A CA 1
ATOM 2631 C C . ASP A 1 347 ? 35.312 -10.562 18.562 1 77.56 347 ASP A C 1
ATOM 2633 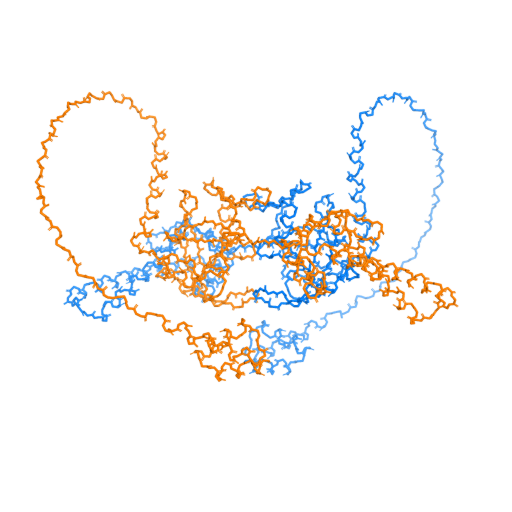O O . ASP A 1 347 ? 35.594 -9.414 18.219 1 77.56 347 ASP A O 1
ATOM 2637 N N . MET A 1 348 ? 34.688 -11.438 17.797 1 73.81 348 MET A N 1
ATOM 2638 C CA . MET A 1 348 ? 34.25 -11.07 16.453 1 73.81 348 MET A CA 1
ATOM 2639 C C . MET A 1 348 ? 33.062 -10.109 16.516 1 73.81 348 MET A C 1
ATOM 2641 O O . MET A 1 348 ? 32.969 -9.172 15.719 1 73.81 348 MET A O 1
ATOM 2645 N N . ALA A 1 349 ? 32.281 -10.273 17.406 1 76.38 349 ALA A N 1
ATOM 2646 C CA . ALA A 1 349 ? 31.141 -9.375 17.625 1 76.38 349 ALA A CA 1
ATOM 2647 C C . ALA A 1 349 ? 31.625 -7.973 18 1 76.38 349 ALA A C 1
ATOM 2649 O O . ALA A 1 349 ? 31.109 -6.977 17.484 1 76.38 349 ALA A O 1
ATOM 2650 N N . ALA A 1 350 ? 32.594 -7.848 18.781 1 76.81 350 ALA A N 1
ATOM 2651 C CA . ALA A 1 350 ? 33.219 -6.574 19.188 1 76.81 350 ALA A CA 1
ATOM 2652 C C . ALA A 1 350 ? 33.812 -5.863 17.984 1 76.81 350 ALA A C 1
ATOM 2654 O O . ALA A 1 350 ? 33.719 -4.641 17.859 1 76.81 350 ALA A O 1
ATOM 2655 N N . SER A 1 351 ? 34.406 -6.5 17.094 1 74.75 351 SER A N 1
ATOM 2656 C CA . SER A 1 351 ? 35 -5.914 15.906 1 74.75 351 SER A CA 1
ATOM 2657 C C . SER A 1 351 ? 33.938 -5.336 14.977 1 74.75 351 SER A C 1
ATOM 2659 O O . SER A 1 351 ? 34.156 -4.285 14.367 1 74.75 351 SER A O 1
A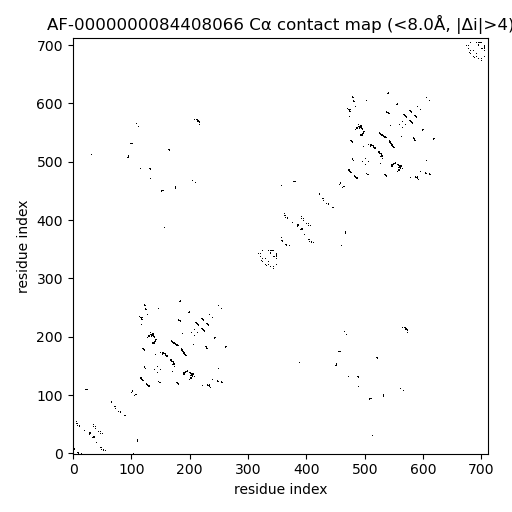TOM 2661 N N . PHE A 1 352 ? 32.844 -5.977 14.891 1 67.81 352 PHE A N 1
ATOM 2662 C CA . PHE A 1 352 ? 31.734 -5.508 14.062 1 67.81 352 PHE A CA 1
ATOM 2663 C C . PHE A 1 352 ? 31.156 -4.207 14.617 1 67.81 352 PHE A C 1
ATOM 2665 O O . PHE A 1 352 ? 30.719 -3.342 13.859 1 67.81 352 PHE A O 1
ATOM 2672 N N . MET A 1 353 ? 31.172 -4.02 15.836 1 64.69 353 MET A N 1
ATOM 2673 C CA . MET A 1 353 ? 30.641 -2.838 16.5 1 64.69 353 MET A CA 1
ATOM 2674 C C . MET A 1 353 ? 31.531 -1.628 16.266 1 64.69 353 MET A C 1
ATOM 2676 O O . MET A 1 353 ? 31.047 -0.495 16.203 1 64.69 353 MET A O 1
ATOM 2680 N N . PHE A 1 354 ? 32.781 -1.683 16.219 1 63.47 354 PHE A N 1
ATOM 2681 C CA . PHE A 1 354 ? 33.688 -0.56 16.031 1 63.47 354 PHE A CA 1
ATOM 2682 C C . PHE A 1 354 ? 33.969 -0.296 14.555 1 63.47 354 PHE A C 1
ATOM 2684 O O . PHE A 1 354 ? 34.406 0.787 14.188 1 63.47 354 PHE A O 1
ATOM 2691 N N . ASP A 1 355 ? 33.656 -1.155 13.664 1 51.41 355 ASP A N 1
ATOM 2692 C CA . ASP A 1 355 ? 33.844 -0.914 12.234 1 51.41 355 ASP A CA 1
ATOM 2693 C C . ASP A 1 355 ? 32.625 -0.262 11.625 1 51.41 355 ASP A C 1
ATOM 2695 O O . ASP A 1 355 ? 32.562 -0.054 10.406 1 51.41 355 ASP A O 1
ATOM 2699 N N . MET A 1 356 ? 31.625 -0.195 12.312 1 39.09 356 MET A N 1
ATOM 2700 C CA . MET A 1 356 ? 30.547 0.675 11.844 1 39.09 356 MET A CA 1
ATOM 2701 C C . MET A 1 356 ? 30.688 2.074 12.438 1 39.09 356 MET A C 1
ATOM 2703 O O . MET A 1 356 ? 31.125 2.23 13.578 1 39.09 356 MET A O 1
ATOM 2707 N N . MET B 1 1 ? -8.789 -17.625 -24.062 1 61.44 1 MET B N 1
ATOM 2708 C CA . MET B 1 1 ? -8.906 -17.438 -25.516 1 61.44 1 MET B CA 1
ATOM 2709 C C . MET B 1 1 ? -9.047 -18.781 -26.219 1 61.44 1 MET B C 1
ATOM 2711 O O . MET B 1 1 ? -8.383 -19.75 -25.859 1 61.44 1 MET B O 1
ATOM 2715 N N . GLN B 1 2 ? -10.047 -18.844 -27.062 1 72.94 2 GLN B N 1
ATOM 2716 C CA . GLN B 1 2 ? -10.336 -20.109 -27.75 1 72.94 2 GLN B CA 1
ATOM 2717 C C . GLN B 1 2 ? -9.242 -20.438 -28.766 1 72.94 2 GLN B C 1
ATOM 2719 O O . GLN B 1 2 ? -8.805 -19.578 -29.516 1 72.94 2 GLN B O 1
ATOM 2724 N N . ARG B 1 3 ? -8.75 -21.703 -28.625 1 81.06 3 ARG B N 1
ATOM 2725 C CA . ARG B 1 3 ? -7.652 -22.141 -29.484 1 81.06 3 ARG B CA 1
ATOM 2726 C C . ARG B 1 3 ? -8.094 -23.266 -30.422 1 81.06 3 ARG B C 1
ATOM 2728 O O . ARG B 1 3 ? -8.977 -24.047 -30.078 1 81.06 3 ARG B O 1
ATOM 2735 N N . ASN B 1 4 ? -7.52 -23.219 -31.656 1 85.5 4 ASN B N 1
ATOM 2736 C CA . ASN B 1 4 ? -7.66 -24.328 -32.594 1 85.5 4 ASN B CA 1
ATOM 2737 C C . ASN B 1 4 ? -6.82 -25.531 -32.156 1 85.5 4 ASN B C 1
ATOM 2739 O O . ASN B 1 4 ? -5.945 -25.406 -31.297 1 85.5 4 ASN B O 1
ATOM 2743 N N . PRO B 1 5 ? -7.094 -26.672 -32.625 1 84.56 5 PRO B N 1
ATOM 2744 C CA . PRO B 1 5 ? -6.336 -27.875 -32.281 1 84.56 5 PRO B CA 1
ATOM 2745 C C . PRO B 1 5 ? -4.84 -27.734 -32.531 1 84.56 5 PRO B C 1
ATOM 2747 O O . PRO B 1 5 ? -4.027 -28.406 -31.891 1 84.56 5 PRO B O 1
ATOM 2750 N N . ASP B 1 6 ? -4.516 -26.875 -33.5 1 86.44 6 ASP B N 1
ATOM 2751 C CA . ASP B 1 6 ? -3.102 -26.719 -33.844 1 86.44 6 ASP B CA 1
ATOM 2752 C C . ASP B 1 6 ? -2.455 -25.656 -32.938 1 86.44 6 ASP B C 1
ATOM 2754 O O . ASP B 1 6 ? -1.3 -25.281 -33.156 1 86.44 6 ASP B O 1
ATOM 2758 N N . GLY B 1 7 ? -3.203 -25.156 -31.938 1 83.25 7 GLY B N 1
ATOM 2759 C CA . GLY B 1 7 ? -2.658 -24.203 -30.984 1 83.25 7 GLY B CA 1
ATOM 2760 C C . GLY B 1 7 ? -2.898 -22.766 -31.391 1 83.25 7 GLY B C 1
ATOM 2761 O O . GLY B 1 7 ? -2.691 -21.844 -30.578 1 83.25 7 GLY B O 1
ATOM 2762 N N . SER B 1 8 ? -3.309 -22.484 -32.625 1 86.56 8 SER B N 1
ATOM 2763 C CA . SER B 1 8 ? -3.59 -21.125 -33.094 1 86.56 8 SER B CA 1
ATOM 2764 C C . SER B 1 8 ? -4.871 -20.594 -32.469 1 86.56 8 SER B C 1
ATOM 2766 O O . SER B 1 8 ? -5.637 -21.344 -31.844 1 86.56 8 SER B O 1
ATOM 2768 N N . LEU B 1 9 ? -5.023 -19.219 -32.469 1 86.31 9 LEU B N 1
ATOM 2769 C CA . LEU B 1 9 ? -6.18 -18.578 -31.844 1 86.31 9 LEU B CA 1
ATOM 2770 C C . LEU B 1 9 ? -7.363 -18.547 -32.812 1 86.31 9 LEU B C 1
ATOM 2772 O O . LEU B 1 9 ? -7.191 -18.328 -34 1 86.31 9 LEU B O 1
ATOM 2776 N N . VAL B 1 10 ? -8.578 -18.797 -32.312 1 86.12 10 VAL B N 1
ATOM 2777 C CA . VAL B 1 10 ? -9.797 -18.734 -33.094 1 86.12 10 VAL B CA 1
ATOM 2778 C C . VAL B 1 10 ? -10.062 -17.297 -33.531 1 86.12 10 VAL B C 1
ATOM 2780 O O . VAL B 1 10 ? -10.422 -17.047 -34.688 1 86.12 10 VAL B O 1
ATOM 2783 N N . ASN B 1 11 ? -9.828 -16.328 -32.594 1 85.56 11 ASN B N 1
ATOM 2784 C CA . ASN B 1 11 ? -10 -14.906 -32.844 1 85.56 11 ASN B CA 1
ATOM 2785 C C . ASN B 1 11 ? -8.727 -14.117 -32.562 1 85.56 11 ASN B C 1
ATOM 2787 O O . ASN B 1 11 ? -8.68 -13.352 -31.609 1 85.56 11 ASN B O 1
ATOM 2791 N N . PRO B 1 12 ? -7.758 -14.242 -33.469 1 86.88 12 PRO B N 1
ATOM 2792 C CA . PRO B 1 12 ? -6.445 -13.648 -33.219 1 86.88 12 PRO B CA 1
ATOM 2793 C C . PRO B 1 12 ? -6.492 -12.125 -33.125 1 86.88 12 PRO B C 1
ATOM 2795 O O . PRO B 1 12 ? -5.77 -11.523 -32.344 1 86.88 12 PRO B O 1
ATOM 2798 N N . ALA B 1 13 ? -7.379 -11.508 -33.844 1 84.62 13 ALA B N 1
ATOM 2799 C CA . ALA B 1 13 ? -7.445 -10.047 -33.844 1 84.62 13 ALA B CA 1
ATOM 2800 C C . ALA B 1 13 ? -7.883 -9.516 -32.5 1 84.62 13 ALA B C 1
ATOM 2802 O O . ALA B 1 13 ? -7.297 -8.555 -31.969 1 84.62 13 ALA B O 1
ATOM 2803 N N . ALA B 1 14 ? -8.852 -10.18 -32 1 80.81 14 ALA B N 1
ATOM 2804 C CA . ALA B 1 14 ? -9.336 -9.773 -30.688 1 80.81 14 ALA B CA 1
ATOM 2805 C C . ALA B 1 14 ? -8.273 -10 -29.609 1 80.81 14 ALA B C 1
ATOM 2807 O O . ALA B 1 14 ? -8.109 -9.188 -28.703 1 80.81 14 ALA B O 1
ATOM 2808 N N . ALA B 1 15 ? -7.559 -11.023 -29.75 1 81.12 15 ALA B N 1
ATOM 2809 C CA . ALA B 1 15 ? -6.512 -11.367 -28.781 1 81.12 15 ALA B CA 1
ATOM 2810 C C . ALA B 1 15 ? -5.375 -10.352 -28.828 1 81.12 15 ALA B C 1
ATOM 2812 O O . ALA B 1 15 ? -4.852 -9.953 -27.781 1 81.12 15 ALA B O 1
ATOM 2813 N N . ILE B 1 16 ? -4.996 -9.906 -30.031 1 85.12 16 ILE B N 1
ATOM 2814 C CA . ILE B 1 16 ? -3.922 -8.938 -30.203 1 85.12 16 ILE B CA 1
ATOM 2815 C C . ILE B 1 16 ? -4.277 -7.641 -29.469 1 85.12 16 ILE B C 1
ATOM 2817 O O . ILE B 1 16 ? -3.455 -7.086 -28.734 1 85.12 16 ILE B O 1
ATOM 2821 N N . GLN B 1 17 ? -5.488 -7.254 -29.547 1 80.81 17 GLN B N 1
ATOM 2822 C CA . GLN B 1 17 ? -5.926 -6.02 -28.906 1 80.81 17 GLN B CA 1
ATOM 2823 C C . GLN B 1 17 ? -5.855 -6.141 -27.391 1 80.81 17 GLN B C 1
ATOM 2825 O O . GLN B 1 17 ? -5.41 -5.215 -26.703 1 80.81 17 GLN B O 1
ATOM 2830 N N . ALA B 1 18 ? -6.227 -7.297 -27.047 1 74.31 18 ALA B N 1
ATOM 2831 C CA . ALA B 1 18 ? -6.215 -7.539 -25.609 1 74.31 18 ALA B CA 1
ATOM 2832 C C . ALA B 1 18 ? -4.789 -7.555 -25.062 1 74.31 18 ALA B C 1
ATOM 2834 O O . ALA B 1 18 ? -4.512 -6.977 -24.016 1 74.31 18 ALA B O 1
ATOM 2835 N N . LEU B 1 19 ? -3.922 -8.188 -25.766 1 76.62 19 LEU B N 1
ATOM 2836 C CA . LEU B 1 19 ? -2.541 -8.352 -25.328 1 76.62 19 LEU B CA 1
ATOM 2837 C C . LEU B 1 19 ? -1.794 -7.023 -25.375 1 76.62 19 LEU B C 1
ATOM 2839 O O . LEU B 1 19 ? -0.99 -6.727 -24.5 1 76.62 19 LEU B O 1
ATOM 2843 N N . LYS B 1 20 ? -2.088 -6.223 -26.359 1 78.25 20 LYS B N 1
ATOM 2844 C CA . LYS B 1 20 ? -1.415 -4.938 -26.516 1 78.25 20 LYS B CA 1
ATOM 2845 C C . LYS B 1 20 ? -1.721 -4.016 -25.328 1 78.25 20 LYS B C 1
ATOM 2847 O O . LYS B 1 20 ? -0.91 -3.156 -24.984 1 78.25 20 LYS B O 1
ATOM 2852 N N . SER B 1 21 ? -2.809 -4.371 -24.797 1 70.81 21 SER B N 1
ATOM 2853 C CA . SER B 1 21 ? -3.223 -3.527 -23.688 1 70.81 21 SER B CA 1
ATOM 2854 C C . SER B 1 21 ? -2.617 -4.012 -22.359 1 70.81 21 SER B C 1
ATOM 2856 O O . SER B 1 21 ? -2.66 -3.301 -21.359 1 70.81 21 SER B O 1
ATOM 2858 N N . ASP B 1 22 ? -2.025 -5.176 -22.531 1 65.62 22 ASP B N 1
ATOM 2859 C CA . ASP B 1 22 ? -1.432 -5.77 -21.328 1 65.62 22 ASP B CA 1
ATOM 2860 C C . ASP B 1 22 ? 0.076 -5.527 -21.281 1 65.62 22 ASP B C 1
ATOM 2862 O O . ASP B 1 22 ? 0.853 -6.316 -21.828 1 65.62 22 ASP B O 1
ATOM 2866 N N . ARG B 1 23 ? 0.59 -4.527 -20.609 1 67.75 23 ARG B N 1
ATOM 2867 C CA . ARG B 1 23 ? 1.988 -4.113 -20.609 1 67.75 23 ARG B CA 1
ATOM 2868 C C . ARG B 1 23 ? 2.875 -5.172 -19.969 1 67.75 23 ARG B C 1
ATOM 2870 O O . ARG B 1 23 ? 3.969 -5.457 -20.453 1 67.75 23 ARG B O 1
ATOM 2877 N N . ASN B 1 24 ? 2.383 -5.715 -18.922 1 62.38 24 ASN B N 1
ATOM 2878 C CA . ASN B 1 24 ? 3.195 -6.715 -18.234 1 62.38 24 ASN B CA 1
ATOM 2879 C C . ASN B 1 24 ? 3.455 -7.93 -19.109 1 62.38 24 ASN B C 1
ATOM 2881 O O . ASN B 1 24 ? 4.598 -8.375 -19.25 1 62.38 24 ASN B O 1
ATOM 2885 N N . THR B 1 25 ? 2.334 -8.352 -19.625 1 68.69 25 THR B N 1
ATOM 2886 C CA . THR B 1 25 ? 2.475 -9.508 -20.516 1 68.69 25 THR B CA 1
ATOM 2887 C C . THR B 1 25 ? 3.35 -9.172 -21.719 1 68.69 25 THR B C 1
ATOM 2889 O O . THR B 1 25 ? 4.199 -9.969 -22.109 1 68.69 25 THR B O 1
ATOM 2892 N N . MET B 1 26 ? 3.137 -7.984 -22.156 1 75.31 26 MET B N 1
ATOM 2893 C CA . MET B 1 26 ? 3.912 -7.59 -23.328 1 75.31 26 MET B CA 1
ATOM 2894 C C . MET B 1 26 ? 5.383 -7.418 -22.969 1 75.31 26 MET B C 1
ATOM 2896 O O . MET B 1 26 ? 6.262 -7.754 -23.766 1 75.31 26 MET B O 1
ATOM 2900 N N . ASP B 1 27 ? 5.605 -6.918 -21.859 1 72.75 27 ASP B N 1
ATOM 2901 C CA . ASP B 1 27 ? 6.996 -6.824 -21.422 1 72.75 27 ASP B CA 1
ATOM 2902 C C . ASP B 1 27 ? 7.633 -8.211 -21.297 1 72.75 27 ASP B C 1
ATOM 2904 O O . ASP B 1 27 ? 8.789 -8.398 -21.688 1 72.75 27 ASP B O 1
ATOM 2908 N N . HIS B 1 28 ? 6.766 -9 -20.812 1 69.25 28 HIS B N 1
ATOM 2909 C CA . HIS B 1 28 ? 7.238 -10.383 -20.719 1 69.25 28 HIS B CA 1
ATOM 2910 C C . HIS B 1 28 ? 7.543 -10.953 -22.094 1 69.25 28 HIS B C 1
ATOM 2912 O O . HIS B 1 28 ? 8.578 -11.594 -22.297 1 69.25 28 HIS B O 1
ATOM 2918 N N . PHE B 1 29 ? 6.609 -10.711 -22.984 1 74.44 29 PHE B N 1
ATOM 2919 C CA . PHE B 1 29 ? 6.816 -11.203 -24.344 1 74.44 29 PHE B CA 1
ATOM 2920 C C . PHE B 1 29 ? 8.055 -10.57 -24.969 1 74.44 29 PHE B C 1
ATOM 2922 O O . PHE B 1 29 ? 8.797 -11.234 -25.703 1 74.44 29 PHE B O 1
ATOM 2929 N N . ARG B 1 30 ? 8.219 -9.359 -24.594 1 77.31 30 ARG B N 1
ATOM 2930 C CA . ARG B 1 30 ? 9.367 -8.656 -25.141 1 77.31 30 ARG B CA 1
ATOM 2931 C C . ARG B 1 30 ? 10.672 -9.352 -24.75 1 77.31 30 ARG B C 1
ATOM 2933 O O . ARG B 1 30 ? 11.57 -9.5 -25.594 1 77.31 30 ARG B O 1
ATOM 2940 N N . SER B 1 31 ? 10.656 -9.797 -23.562 1 70.88 31 SER B N 1
ATOM 2941 C CA . SER B 1 31 ? 11.891 -10.375 -23.031 1 70.88 31 SER B CA 1
ATOM 2942 C C . SER B 1 31 ? 11.992 -11.859 -23.375 1 70.88 31 SER B C 1
ATOM 2944 O O . SER B 1 31 ? 13.078 -12.359 -23.672 1 70.88 31 SER B O 1
ATOM 2946 N N . HIS B 1 32 ? 10.852 -12.547 -23.422 1 65.88 32 HIS B N 1
ATOM 2947 C CA . HIS B 1 32 ? 10.938 -14 -23.469 1 65.88 32 HIS B CA 1
ATOM 2948 C C . HIS B 1 32 ? 10.406 -14.547 -24.781 1 65.88 32 HIS B C 1
ATOM 2950 O O . HIS B 1 32 ? 10.695 -15.688 -25.156 1 65.88 32 HIS B O 1
ATOM 2956 N N . ALA B 1 33 ? 9.562 -13.75 -25.344 1 74.94 33 ALA B N 1
ATOM 2957 C CA . ALA B 1 33 ? 9 -14.172 -26.625 1 74.94 33 ALA B CA 1
ATOM 2958 C C . ALA B 1 33 ? 8.938 -13.008 -27.594 1 74.94 33 ALA B C 1
ATOM 2960 O O . ALA B 1 33 ? 7.852 -12.609 -28.031 1 74.94 33 ALA B O 1
ATOM 2961 N N . PRO B 1 34 ? 10.156 -12.586 -27.938 1 80.44 34 PRO B N 1
ATOM 2962 C CA . PRO B 1 34 ? 10.203 -11.375 -28.75 1 80.44 34 PRO B CA 1
ATOM 2963 C C . PRO B 1 34 ? 9.43 -11.516 -30.062 1 80.44 34 PRO B C 1
ATOM 2965 O O . PRO B 1 34 ? 8.82 -10.555 -30.531 1 80.44 34 PRO B O 1
ATOM 2968 N N . LYS B 1 35 ? 9.516 -12.688 -30.625 1 82.25 35 LYS B N 1
ATOM 2969 C CA . LYS B 1 35 ? 8.797 -12.891 -31.875 1 82.25 35 LYS B CA 1
ATOM 2970 C C . LYS B 1 35 ? 7.289 -12.727 -31.672 1 82.25 35 LYS B C 1
ATOM 2972 O O . LYS B 1 35 ? 6.609 -12.125 -32.5 1 82.25 35 LYS B O 1
ATOM 2977 N N . LEU B 1 36 ? 6.828 -13.227 -30.562 1 81.88 36 LEU B N 1
ATOM 2978 C CA . LEU B 1 36 ? 5.418 -13.07 -30.219 1 81.88 36 LEU B CA 1
ATOM 2979 C C . LEU B 1 36 ? 5.086 -11.609 -29.953 1 81.88 36 LEU B C 1
ATOM 2981 O O . LEU B 1 36 ? 4.062 -11.102 -30.406 1 81.88 36 LEU B O 1
ATOM 2985 N N . TYR B 1 37 ? 6.02 -11 -29.219 1 84.81 37 TYR B N 1
ATOM 2986 C CA . TYR B 1 37 ? 5.859 -9.578 -28.922 1 84.81 37 TYR B CA 1
ATOM 2987 C C . TYR B 1 37 ? 5.727 -8.758 -30.188 1 84.81 37 TYR B C 1
ATOM 2989 O O . TYR B 1 37 ? 4.793 -7.965 -30.328 1 84.81 37 TYR B O 1
ATOM 2997 N N . ASP B 1 38 ? 6.637 -9.023 -31.125 1 87.06 38 ASP B N 1
ATOM 2998 C CA . ASP B 1 38 ? 6.66 -8.289 -32.375 1 87.06 38 ASP B CA 1
ATOM 2999 C C . ASP B 1 38 ? 5.391 -8.539 -33.188 1 87.06 38 ASP B C 1
ATOM 3001 O O . ASP B 1 38 ? 4.832 -7.621 -33.781 1 87.06 38 ASP B O 1
ATOM 3005 N N . ALA B 1 39 ? 4.961 -9.672 -33.188 1 88.75 39 ALA B N 1
ATOM 3006 C CA . ALA B 1 39 ? 3.762 -10.031 -33.938 1 88.75 39 ALA B CA 1
ATOM 3007 C C . ALA B 1 39 ? 2.541 -9.289 -33.375 1 88.75 39 ALA B C 1
ATOM 3009 O O . ALA B 1 39 ? 1.722 -8.781 -34.156 1 88.75 39 ALA B O 1
ATOM 3010 N N . ILE B 1 40 ? 2.461 -9.211 -32.125 1 87.62 40 ILE B N 1
ATOM 3011 C CA . ILE B 1 40 ? 1.324 -8.57 -31.469 1 87.62 40 ILE B CA 1
ATOM 3012 C C . ILE B 1 40 ? 1.389 -7.062 -31.688 1 87.62 40 ILE B C 1
ATOM 3014 O O . ILE B 1 40 ? 0.403 -6.445 -32.094 1 87.62 40 ILE B O 1
ATOM 3018 N N . MET B 1 41 ? 2.572 -6.516 -31.516 1 87.94 41 MET B N 1
ATOM 3019 C CA . MET B 1 41 ? 2.736 -5.066 -31.625 1 87.94 41 MET B CA 1
ATOM 3020 C C . MET B 1 41 ? 2.496 -4.598 -33.062 1 87.94 41 MET B C 1
ATOM 3022 O O . MET B 1 41 ? 2.004 -3.49 -33.281 1 87.94 41 MET B O 1
ATOM 3026 N N . ASN B 1 42 ? 2.771 -5.434 -34.031 1 90.12 42 ASN B N 1
ATOM 3027 C CA . ASN B 1 42 ? 2.65 -5.074 -35.438 1 90.12 42 ASN B CA 1
ATOM 3028 C C . ASN B 1 42 ? 1.331 -5.562 -36.031 1 90.12 42 ASN B C 1
ATOM 3030 O O . ASN B 1 42 ? 1.156 -5.566 -37.25 1 90.12 42 ASN B O 1
ATOM 3034 N N . ASP B 1 43 ? 0.486 -6.012 -35.188 1 89.5 43 ASP B N 1
ATOM 3035 C CA . ASP B 1 43 ? -0.813 -6.523 -35.625 1 89.5 43 ASP B CA 1
ATOM 3036 C C . ASP B 1 43 ? -0.657 -7.605 -36.688 1 89.5 43 ASP B C 1
ATOM 3038 O O . ASP B 1 43 ? -1.407 -7.629 -37.656 1 89.5 43 ASP B O 1
ATOM 3042 N N . ASN B 1 44 ? 0.43 -8.266 -36.625 1 89.75 44 ASN B N 1
ATOM 3043 C CA . ASN B 1 44 ? 0.725 -9.336 -37.594 1 89.75 44 ASN B CA 1
ATOM 3044 C C . ASN B 1 44 ? 0.065 -10.648 -37.156 1 89.75 44 ASN B C 1
ATOM 3046 O O . ASN B 1 44 ? 0.695 -11.492 -36.531 1 89.75 44 ASN B O 1
ATOM 3050 N N . VAL B 1 45 ? -1.124 -10.93 -37.656 1 90.06 45 VAL B N 1
ATOM 3051 C CA . VAL B 1 45 ? -1.942 -12.078 -37.281 1 90.06 45 VAL B CA 1
ATOM 3052 C C . VAL B 1 45 ? -1.252 -13.367 -37.719 1 90.06 45 VAL B C 1
ATOM 3054 O O . VAL B 1 45 ? -1.231 -14.352 -36.969 1 90.06 45 VAL B O 1
ATOM 3057 N N . ALA B 1 46 ? -0.758 -13.367 -38.906 1 90.38 46 ALA B N 1
ATOM 3058 C CA . ALA B 1 46 ? -0.116 -14.562 -39.438 1 90.38 46 ALA B CA 1
ATOM 3059 C C . ALA B 1 46 ? 1.078 -14.977 -38.594 1 90.38 46 ALA B C 1
ATOM 3061 O O . ALA B 1 46 ? 1.233 -16.156 -38.25 1 90.38 46 ALA B O 1
ATOM 3062 N N . ALA B 1 47 ? 1.857 -14.008 -38.281 1 89.06 47 ALA B N 1
ATOM 3063 C CA . ALA B 1 47 ? 3.039 -14.297 -37.469 1 89.06 47 ALA B CA 1
ATOM 3064 C C . ALA B 1 47 ? 2.646 -14.766 -36.062 1 89.06 47 ALA B C 1
ATOM 3066 O O . ALA B 1 47 ? 3.281 -15.664 -35.5 1 89.06 47 ALA B O 1
ATOM 3067 N N . LEU B 1 48 ? 1.646 -14.117 -35.531 1 88.94 48 LEU B N 1
ATOM 3068 C CA . LEU B 1 48 ? 1.139 -14.531 -34.219 1 88.94 48 LEU B CA 1
ATOM 3069 C C . LEU B 1 48 ? 0.695 -15.992 -34.25 1 88.94 48 LEU B C 1
ATOM 3071 O O . LEU B 1 48 ? 1.087 -16.781 -33.375 1 88.94 48 LEU B O 1
ATOM 3075 N N . GLN B 1 49 ? -0.051 -16.328 -35.188 1 88.88 49 GLN B N 1
ATOM 3076 C CA . GLN B 1 49 ? -0.569 -17.688 -35.312 1 88.88 49 GLN B CA 1
ATOM 3077 C C . GLN B 1 49 ? 0.562 -18.688 -35.5 1 88.88 49 GLN B C 1
ATOM 3079 O O . GLN B 1 49 ? 0.523 -19.781 -34.938 1 88.88 49 GLN B O 1
ATOM 3084 N N . GLU B 1 50 ? 1.477 -18.312 -36.281 1 87.81 50 GLU B N 1
ATOM 3085 C CA . GLU B 1 50 ? 2.621 -19.188 -36.5 1 87.81 50 GLU B CA 1
ATOM 3086 C C . GLU B 1 50 ? 3.381 -19.453 -35.188 1 87.81 50 GLU B C 1
ATOM 3088 O O . GLU B 1 50 ? 3.785 -20.578 -34.938 1 87.81 50 GLU B O 1
ATOM 3093 N N . GLU B 1 51 ? 3.57 -18.406 -34.469 1 85 51 GLU B N 1
ATOM 3094 C CA . GLU B 1 51 ? 4.281 -18.531 -33.188 1 85 51 GLU B CA 1
ATOM 3095 C C . GLU B 1 51 ? 3.502 -19.406 -32.219 1 85 51 GLU B C 1
ATOM 3097 O O . GLU B 1 51 ? 4.094 -20.172 -31.453 1 85 51 GLU B O 1
ATOM 3102 N N . LEU B 1 52 ? 2.232 -19.25 -32.281 1 84.12 52 LEU B N 1
ATOM 3103 C CA . LEU B 1 52 ? 1.391 -20.047 -31.406 1 84.12 52 LEU B CA 1
ATOM 3104 C C . LEU B 1 52 ? 1.407 -21.516 -31.812 1 84.12 52 LEU B C 1
ATOM 3106 O O . LEU B 1 52 ? 1.426 -22.406 -30.953 1 84.12 52 LEU B O 1
ATOM 3110 N N . ARG B 1 53 ? 1.436 -21.812 -33.062 1 85.94 53 ARG B N 1
ATOM 3111 C CA . ARG B 1 53 ? 1.557 -23.188 -33.562 1 85.94 53 ARG B CA 1
ATOM 3112 C C . ARG B 1 53 ? 2.898 -23.781 -33.156 1 85.94 53 ARG B C 1
ATOM 3114 O O . ARG B 1 53 ? 2.969 -24.953 -32.781 1 85.94 53 ARG B O 1
ATOM 3121 N N . ARG B 1 54 ? 3.881 -22.953 -33.344 1 83.56 54 ARG B N 1
ATOM 3122 C CA . ARG B 1 54 ? 5.207 -23.406 -32.938 1 83.56 54 ARG B CA 1
ATOM 3123 C C . ARG B 1 54 ? 5.242 -23.766 -31.453 1 83.56 54 ARG B C 1
ATOM 3125 O O . ARG B 1 54 ? 5.789 -24.797 -31.062 1 83.56 54 ARG B O 1
ATOM 3132 N N . ALA B 1 55 ? 4.688 -22.906 -30.688 1 78.81 55 ALA B N 1
ATOM 3133 C CA . ALA B 1 55 ? 4.637 -23.156 -29.25 1 78.81 55 ALA B CA 1
ATOM 3134 C C . ALA B 1 55 ? 3.859 -24.422 -28.938 1 78.81 55 ALA B C 1
ATOM 3136 O O . ALA B 1 55 ? 4.25 -25.203 -28.062 1 78.81 55 ALA B O 1
ATOM 3137 N N . HIS B 1 56 ? 2.826 -24.594 -29.641 1 82.69 56 HIS B N 1
ATOM 3138 C CA . HIS B 1 56 ? 2.012 -25.797 -29.469 1 82.69 56 HIS B CA 1
ATOM 3139 C C . HIS B 1 56 ? 2.791 -27.047 -29.844 1 82.69 56 HIS B C 1
ATOM 3141 O O . HIS B 1 56 ? 2.717 -28.062 -29.141 1 82.69 56 HIS B O 1
ATOM 3147 N N . LYS B 1 57 ? 3.41 -26.938 -30.922 1 84.81 57 LYS B N 1
ATOM 3148 C CA . LYS B 1 57 ? 4.23 -28.047 -31.375 1 84.81 57 LYS B CA 1
ATOM 3149 C C . LYS B 1 57 ? 5.309 -28.391 -30.344 1 84.81 57 LYS B C 1
ATOM 3151 O O . LYS B 1 57 ? 5.555 -29.562 -30.047 1 84.81 57 LYS B O 1
ATOM 3156 N N . LEU B 1 58 ? 5.926 -27.375 -29.875 1 82 58 LEU B N 1
ATOM 3157 C CA . LEU B 1 58 ? 6.953 -27.578 -28.859 1 82 58 LEU B CA 1
ATOM 3158 C C . LEU B 1 58 ? 6.383 -28.281 -27.641 1 82 58 LEU B C 1
ATOM 3160 O O . LEU B 1 58 ? 7.023 -29.172 -27.078 1 82 58 LEU B O 1
ATOM 3164 N N . GLN B 1 59 ? 5.246 -27.875 -27.266 1 82.44 59 GLN B N 1
ATOM 3165 C CA . GLN B 1 59 ? 4.586 -28.516 -26.141 1 82.44 59 GLN B CA 1
ATOM 3166 C C . GLN B 1 59 ? 4.328 -30 -26.406 1 82.44 59 GLN B C 1
ATOM 3168 O O . GLN B 1 59 ? 4.539 -30.844 -25.547 1 82.44 59 GLN B O 1
ATOM 3173 N N . ASN B 1 60 ? 3.883 -30.234 -27.562 1 85.19 60 ASN B N 1
ATOM 3174 C CA . ASN B 1 60 ? 3.643 -31.609 -27.953 1 85.19 60 ASN B CA 1
ATOM 3175 C C . ASN B 1 60 ? 4.934 -32.438 -27.953 1 85.19 60 ASN B C 1
ATOM 3177 O O . ASN B 1 60 ? 4.938 -33.594 -27.516 1 85.19 60 ASN B O 1
ATOM 3181 N N . ASP B 1 61 ? 5.926 -31.781 -28.438 1 86.44 61 ASP B N 1
ATOM 3182 C CA . ASP B 1 61 ? 7.227 -32.438 -28.438 1 86.44 61 ASP B CA 1
ATOM 3183 C C . ASP B 1 61 ? 7.699 -32.719 -27.016 1 86.44 61 ASP B C 1
ATOM 3185 O O . ASP B 1 61 ? 8.258 -33.812 -26.734 1 86.44 61 ASP B O 1
ATOM 3189 N N . ASN B 1 62 ? 7.488 -31.828 -26.188 1 85.38 62 ASN B N 1
ATOM 3190 C CA . ASN B 1 62 ? 7.848 -32 -24.797 1 85.38 62 ASN B CA 1
ATOM 3191 C C . ASN B 1 62 ? 7.066 -33.156 -24.172 1 85.38 62 ASN B C 1
ATOM 3193 O O . ASN B 1 62 ? 7.625 -33.969 -23.406 1 85.38 62 ASN B O 1
ATOM 3197 N N . ASP B 1 63 ? 5.855 -33.281 -24.531 1 86.44 63 ASP B N 1
ATOM 3198 C CA . ASP B 1 63 ? 5.027 -34.375 -24.031 1 86.44 63 ASP B CA 1
ATOM 3199 C C . ASP B 1 63 ? 5.535 -35.719 -24.547 1 86.44 63 ASP B C 1
ATOM 3201 O O . ASP B 1 63 ? 5.582 -36.688 -23.797 1 86.44 63 ASP B O 1
ATOM 3205 N N . ALA B 1 64 ? 5.855 -35.594 -25.781 1 87.5 64 ALA B N 1
ATOM 3206 C CA . ALA B 1 64 ? 6.41 -36.812 -26.391 1 87.5 64 ALA B CA 1
ATOM 3207 C C . ALA B 1 64 ? 7.73 -37.188 -25.719 1 87.5 64 ALA B C 1
ATOM 3209 O O . ALA B 1 64 ? 8 -38.375 -25.5 1 87.5 64 ALA B O 1
ATOM 3210 N N . GLU B 1 65 ? 8.477 -36.188 -25.453 1 87.94 65 GLU B N 1
ATOM 3211 C CA . GLU B 1 65 ? 9.75 -36.438 -24.781 1 87.94 65 GLU B CA 1
ATOM 3212 C C . GLU B 1 65 ? 9.539 -37.031 -23.391 1 87.94 65 GLU B C 1
ATOM 3214 O O . GLU B 1 65 ? 10.266 -37.938 -22.984 1 87.94 65 GLU B O 1
ATOM 3219 N N . LEU B 1 66 ? 8.617 -36.531 -22.719 1 88.5 66 LEU B N 1
ATOM 3220 C CA . LEU B 1 66 ? 8.305 -37.062 -21.391 1 88.5 66 LEU B CA 1
ATOM 3221 C C . LEU B 1 66 ? 7.883 -38.531 -21.484 1 88.5 66 LEU B C 1
ATOM 3223 O O . LEU B 1 66 ? 8.297 -39.344 -20.656 1 88.5 66 LEU B O 1
ATOM 3227 N N . GLU B 1 67 ? 7.133 -38.875 -22.5 1 88.44 67 GLU B N 1
ATOM 3228 C CA . GLU B 1 67 ? 6.719 -40.281 -22.703 1 88.44 67 GLU B CA 1
ATOM 3229 C C . GLU B 1 67 ? 7.922 -41.156 -22.984 1 88.44 67 GLU B C 1
ATOM 3231 O O . GLU B 1 67 ? 7.984 -42.312 -22.5 1 88.44 67 GLU B O 1
ATOM 3236 N N . ARG B 1 68 ? 8.805 -40.625 -23.781 1 90.62 68 ARG B N 1
ATOM 3237 C CA . ARG B 1 68 ? 10.023 -41.344 -24.078 1 90.62 68 ARG B CA 1
ATOM 3238 C C . ARG B 1 68 ? 10.852 -41.594 -22.828 1 90.62 68 ARG B C 1
ATOM 3240 O O . ARG B 1 68 ? 11.391 -42.688 -22.641 1 90.62 68 ARG B O 1
ATOM 3247 N N . LEU B 1 69 ? 10.875 -40.656 -22.031 1 90.75 69 LEU B N 1
ATOM 3248 C CA . LEU B 1 69 ? 11.633 -40.781 -20.781 1 90.75 69 LEU B CA 1
ATOM 3249 C C . LEU B 1 69 ? 11.016 -41.812 -19.875 1 90.75 69 LEU B C 1
ATOM 3251 O O . LEU B 1 69 ? 11.734 -42.594 -19.25 1 90.75 69 LEU B O 1
ATOM 3255 N N . TYR B 1 70 ? 9.797 -41.906 -19.812 1 89.12 70 TYR B N 1
ATOM 3256 C CA . TYR B 1 70 ? 9.102 -42.906 -19.016 1 89.12 70 TYR B CA 1
ATOM 3257 C C . TYR B 1 70 ? 9.383 -44.312 -19.516 1 89.12 70 TYR B C 1
ATOM 3259 O O . TYR B 1 70 ? 9.57 -45.219 -18.734 1 89.12 70 TYR B O 1
ATOM 3267 N N . GLN B 1 71 ? 9.438 -44.406 -20.812 1 89.75 71 GLN B N 1
ATOM 3268 C CA . GLN B 1 71 ? 9.758 -45.688 -21.406 1 89.75 71 GLN B CA 1
ATOM 3269 C C . GLN B 1 71 ? 11.18 -46.125 -21.078 1 89.75 71 GLN B C 1
ATOM 3271 O O . GLN B 1 71 ? 11.43 -47.281 -20.75 1 89.75 71 GLN B O 1
ATOM 3276 N N . MET B 1 72 ? 12.008 -45.156 -21.094 1 90.31 72 MET B N 1
ATOM 3277 C CA . MET B 1 72 ? 13.398 -45.438 -20.75 1 90.31 72 MET B CA 1
ATOM 3278 C C . MET B 1 72 ? 13.531 -45.844 -19.281 1 90.31 72 MET B C 1
ATOM 3280 O O . MET B 1 72 ? 14.336 -46.688 -18.938 1 90.31 72 MET B O 1
ATOM 3284 N N . GLN B 1 73 ? 12.766 -45.188 -18.484 1 87.88 73 GLN B N 1
ATOM 3285 C CA . GLN B 1 73 ? 12.789 -45.5 -17.062 1 87.88 73 GLN B CA 1
ATOM 3286 C C . GLN B 1 73 ? 12.305 -46.906 -16.781 1 87.88 73 GLN B C 1
ATOM 3288 O O . GLN B 1 73 ? 12.812 -47.594 -15.875 1 87.88 73 GLN B O 1
ATOM 3293 N N . GLU B 1 74 ? 11.297 -47.312 -17.516 1 87.31 74 GLU B N 1
ATOM 3294 C CA . GLU B 1 74 ? 10.812 -48.688 -17.359 1 87.31 74 GLU B CA 1
ATOM 3295 C C . GLU B 1 74 ? 11.914 -49.688 -17.656 1 87.31 74 GLU B C 1
ATOM 3297 O O . GLU B 1 74 ? 11.969 -50.75 -17.016 1 87.31 74 GLU B O 1
ATOM 3302 N N . GLU B 1 75 ? 12.805 -49.344 -18.5 1 88.31 75 GLU B N 1
ATOM 3303 C CA . GLU B 1 75 ? 13.906 -50.219 -18.875 1 88.31 75 GLU B CA 1
ATOM 3304 C C . GLU B 1 75 ? 15.031 -50.156 -17.844 1 88.31 75 GLU B C 1
ATOM 3306 O O . GLU B 1 75 ? 15.742 -51.156 -17.656 1 88.31 75 GLU B O 1
ATOM 3311 N N . ASP B 1 76 ? 15.203 -49 -17.172 1 88.31 76 ASP B N 1
ATOM 3312 C CA . ASP B 1 76 ? 16.219 -48.781 -16.141 1 88.31 76 ASP B CA 1
ATOM 3313 C C . ASP B 1 76 ? 15.672 -48 -14.969 1 88.31 76 ASP B C 1
ATOM 3315 O O . ASP B 1 76 ? 16.031 -46.812 -14.773 1 88.31 76 ASP B O 1
ATOM 3319 N N . PRO B 1 77 ? 14.922 -48.656 -14.133 1 85.5 77 PRO B N 1
ATOM 3320 C CA . PRO B 1 77 ? 14.148 -47.969 -13.109 1 85.5 77 PRO B CA 1
ATOM 3321 C C . PRO B 1 77 ? 15.047 -47.281 -12.062 1 85.5 77 PRO B C 1
ATOM 3323 O O . PRO B 1 77 ? 14.625 -46.312 -11.414 1 85.5 77 PRO B O 1
ATOM 3326 N N . PHE B 1 78 ? 16.297 -47.594 -11.945 1 88.31 78 PHE B N 1
ATOM 3327 C CA . PHE B 1 78 ? 17.094 -47.062 -10.844 1 88.31 78 PHE B CA 1
ATOM 3328 C C . PHE B 1 78 ? 18.156 -46.094 -11.367 1 88.31 78 PHE B C 1
ATOM 3330 O O . PHE B 1 78 ? 19.109 -45.781 -10.664 1 88.31 78 PHE B O 1
ATOM 3337 N N . ASN B 1 79 ? 18.016 -45.594 -12.609 1 90.88 79 ASN B N 1
ATOM 3338 C CA . ASN B 1 79 ? 18.953 -44.625 -13.172 1 90.88 79 ASN B CA 1
ATOM 3339 C C . ASN B 1 79 ? 18.688 -43.219 -12.633 1 90.88 79 ASN B C 1
ATOM 3341 O O . ASN B 1 79 ? 17.672 -42.594 -12.961 1 90.88 79 ASN B O 1
ATOM 3345 N N . PRO B 1 80 ? 19.562 -42.688 -11.797 1 91.56 80 PRO B N 1
ATOM 3346 C CA . PRO B 1 80 ? 19.328 -41.406 -11.156 1 91.56 80 PRO B CA 1
ATOM 3347 C C . PRO B 1 80 ? 19.281 -40.25 -12.156 1 91.56 80 PRO B C 1
ATOM 3349 O O . PRO B 1 80 ? 18.5 -39.281 -11.969 1 91.56 80 PRO B O 1
ATOM 3352 N N . GLU B 1 81 ? 20.062 -40.344 -13.109 1 91.56 81 GLU B N 1
ATOM 3353 C CA . GLU B 1 81 ? 20.062 -39.281 -14.117 1 91.56 81 GLU B CA 1
ATOM 3354 C C . GLU B 1 81 ? 18.734 -39.25 -14.867 1 91.56 81 GLU B C 1
ATOM 3356 O O . GLU B 1 81 ? 18.203 -38.156 -15.164 1 91.56 81 GLU B O 1
ATOM 3361 N N . LEU B 1 82 ? 18.266 -40.469 -15.203 1 91.12 82 LEU B N 1
ATOM 3362 C CA . LEU B 1 82 ? 16.984 -40.562 -15.898 1 91.12 82 LEU B CA 1
ATOM 3363 C C . LEU B 1 82 ? 15.844 -40.062 -15.008 1 91.12 82 LEU B C 1
ATOM 3365 O O . LEU B 1 82 ? 14.938 -39.375 -15.484 1 91.12 82 LEU B O 1
ATOM 3369 N N . GLN B 1 83 ? 15.867 -40.281 -13.773 1 90.69 83 GLN B N 1
ATOM 3370 C CA . GLN B 1 83 ? 14.867 -39.812 -12.82 1 90.69 83 GLN B CA 1
ATOM 3371 C C . GLN B 1 83 ? 14.859 -38.281 -12.734 1 90.69 83 GLN B C 1
ATOM 3373 O O . GLN B 1 83 ? 13.797 -37.656 -12.703 1 90.69 83 GLN B O 1
ATOM 3378 N N . ALA B 1 84 ? 16.078 -37.812 -12.664 1 92.5 84 ALA B N 1
ATOM 3379 C CA . ALA B 1 84 ? 16.203 -36.344 -12.602 1 92.5 84 ALA B CA 1
ATOM 3380 C C . ALA B 1 84 ? 15.617 -35.688 -13.852 1 92.5 84 ALA B C 1
ATOM 3382 O O . ALA B 1 84 ? 14.945 -34.656 -13.766 1 92.5 84 ALA B O 1
ATOM 3383 N N . LYS B 1 85 ? 15.844 -36.281 -14.969 1 91.94 85 LYS B N 1
ATOM 3384 C CA . LYS B 1 85 ? 15.32 -35.781 -16.234 1 91.94 85 LYS B CA 1
ATOM 3385 C C . LYS B 1 85 ? 13.797 -35.844 -16.266 1 91.94 85 LYS B C 1
ATOM 3387 O O . LYS B 1 85 ? 13.125 -34.938 -16.781 1 91.94 85 LYS B O 1
ATOM 3392 N N . ILE B 1 86 ? 13.266 -36.906 -15.82 1 91.69 86 ILE B N 1
ATOM 3393 C CA . ILE B 1 86 ? 11.812 -37.094 -15.773 1 91.69 86 ILE B CA 1
ATOM 3394 C C . ILE B 1 86 ? 11.188 -36.062 -14.844 1 91.69 86 ILE B C 1
ATOM 3396 O O . ILE B 1 86 ? 10.18 -35.438 -15.188 1 91.69 86 ILE B O 1
ATOM 3400 N N . GLU B 1 87 ? 11.828 -35.844 -13.688 1 90.25 87 GLU B N 1
ATOM 3401 C CA . GLU B 1 87 ? 11.328 -34.844 -12.734 1 90.25 87 GLU B CA 1
ATOM 3402 C C . GLU B 1 87 ? 11.312 -33.438 -13.344 1 90.25 87 GLU B C 1
ATOM 3404 O O . GLU B 1 87 ? 10.367 -32.688 -13.141 1 90.25 87 GLU B O 1
ATOM 3409 N N . ASP B 1 88 ? 12.289 -33.125 -13.984 1 91.19 88 ASP B N 1
ATOM 3410 C CA . ASP B 1 88 ? 12.375 -31.844 -14.641 1 91.19 88 ASP B CA 1
ATOM 3411 C C . ASP B 1 88 ? 11.297 -31.688 -15.711 1 91.19 88 ASP B C 1
ATOM 3413 O O . ASP B 1 88 ? 10.695 -30.625 -15.852 1 91.19 88 ASP B O 1
ATOM 3417 N N . ALA B 1 89 ? 11.125 -32.75 -16.453 1 89.81 89 ALA B N 1
ATOM 3418 C CA . ALA B 1 89 ? 10.102 -32.719 -17.5 1 89.81 89 ALA B CA 1
ATOM 3419 C C . ALA B 1 89 ? 8.703 -32.562 -16.891 1 89.81 89 ALA B C 1
ATOM 3421 O O . ALA B 1 89 ? 7.859 -31.875 -17.453 1 89.81 89 ALA B O 1
ATOM 3422 N N . ILE B 1 90 ? 8.484 -33.25 -15.859 1 91.62 90 ILE B N 1
ATOM 3423 C CA . ILE B 1 90 ? 7.203 -33.156 -15.172 1 91.62 90 ILE B CA 1
ATOM 3424 C C . ILE B 1 90 ? 6.996 -31.734 -14.656 1 91.62 90 ILE B C 1
ATOM 3426 O O . ILE B 1 90 ? 5.906 -31.172 -14.789 1 91.62 90 ILE B O 1
ATOM 3430 N N . ARG B 1 91 ? 8.008 -31.203 -14.07 1 91.25 91 ARG B N 1
ATOM 3431 C CA . ARG B 1 91 ? 7.949 -29.828 -13.57 1 91.25 91 ARG B CA 1
ATOM 3432 C C . ARG B 1 91 ? 7.594 -28.859 -14.68 1 91.25 91 ARG B C 1
ATOM 3434 O O . ARG B 1 91 ? 6.711 -28.016 -14.516 1 91.25 91 ARG B O 1
ATOM 3441 N N . ARG B 1 92 ? 8.219 -28.969 -15.734 1 91.12 92 ARG B N 1
ATOM 3442 C CA . ARG B 1 92 ? 7.957 -28.094 -16.875 1 91.12 92 ARG B CA 1
ATOM 3443 C C . ARG B 1 92 ? 6.516 -28.234 -17.359 1 91.12 92 ARG B C 1
ATOM 3445 O O . ARG B 1 92 ? 5.863 -27.234 -17.672 1 91.12 92 ARG B O 1
ATOM 3452 N N . LYS B 1 93 ? 6.133 -29.438 -17.406 1 89.88 93 LYS B N 1
ATOM 3453 C CA . LYS B 1 93 ? 4.758 -29.688 -17.828 1 89.88 93 LYS B CA 1
ATOM 3454 C C . LYS B 1 93 ? 3.762 -29.047 -16.875 1 89.88 93 LYS B C 1
ATOM 3456 O O . LYS B 1 93 ? 2.777 -28.438 -17.297 1 89.88 93 LYS B O 1
ATOM 3461 N N . ASN B 1 94 ? 3.984 -29.141 -15.594 1 92.75 94 ASN B N 1
ATOM 3462 C CA . ASN B 1 94 ? 3.107 -28.547 -14.586 1 92.75 94 ASN B CA 1
ATOM 3463 C C . ASN B 1 94 ? 3.057 -27.031 -14.711 1 92.75 94 ASN B C 1
ATOM 3465 O O . ASN B 1 94 ? 1.992 -26.422 -14.57 1 92.75 94 ASN B O 1
ATOM 3469 N N . ILE B 1 95 ? 4.184 -26.453 -14.93 1 94 95 ILE B N 1
ATOM 3470 C CA . ILE B 1 95 ? 4.281 -25 -15.094 1 94 95 ILE B CA 1
ATOM 3471 C C . ILE B 1 95 ? 3.479 -24.562 -16.312 1 94 95 ILE B C 1
ATOM 3473 O O . ILE B 1 95 ? 2.699 -23.609 -16.25 1 94 95 ILE B O 1
ATOM 3477 N N . ASP B 1 96 ? 3.627 -25.328 -17.375 1 88.94 96 ASP B N 1
ATOM 3478 C CA . ASP B 1 96 ? 2.918 -25 -18.609 1 88.94 96 ASP B CA 1
ATOM 3479 C C . ASP B 1 96 ? 1.409 -25.156 -18.422 1 88.94 96 ASP B C 1
ATOM 3481 O O . ASP B 1 96 ? 0.638 -24.312 -18.906 1 88.94 96 ASP B O 1
ATOM 3485 N N . GLU B 1 97 ? 1.043 -26.188 -17.812 1 91 97 GLU B N 1
ATOM 3486 C CA . GLU B 1 97 ? -0.378 -26.406 -17.562 1 91 97 GLU B CA 1
ATOM 3487 C C . GLU B 1 97 ? -0.946 -25.297 -16.672 1 91 97 GLU B C 1
ATOM 3489 O O . GLU B 1 97 ? -2.072 -24.844 -16.875 1 91 97 GLU B O 1
ATOM 3494 N N . ASN B 1 98 ? -0.162 -24.938 -15.703 1 93.25 98 ASN B N 1
ATOM 3495 C CA . ASN B 1 98 ? -0.567 -23.844 -14.828 1 93.25 98 ASN B CA 1
ATOM 3496 C C . ASN B 1 98 ? -0.738 -22.531 -15.602 1 93.25 98 ASN B C 1
ATOM 3498 O O . ASN B 1 98 ? -1.721 -21.812 -15.406 1 93.25 98 ASN B O 1
ATOM 3502 N N . TYR B 1 99 ? 0.166 -22.266 -16.375 1 89 99 TYR B N 1
ATOM 3503 C CA . TYR B 1 99 ? 0.117 -21.078 -17.234 1 89 99 TYR B CA 1
ATOM 3504 C C . TYR B 1 99 ? -1.113 -21.109 -18.125 1 89 99 TYR B C 1
ATOM 3506 O O . TYR B 1 99 ? -1.854 -20.125 -18.203 1 89 99 TYR B O 1
ATOM 3514 N N . GLU B 1 100 ? -1.365 -22.234 -18.75 1 84.5 100 GLU B N 1
ATOM 3515 C CA . GLU B 1 100 ? -2.486 -22.375 -19.672 1 84.5 100 GLU B CA 1
ATOM 3516 C C . GLU B 1 100 ? -3.822 -22.234 -18.938 1 84.5 100 GLU B C 1
ATOM 3518 O O . GLU B 1 100 ? -4.75 -21.609 -19.453 1 84.5 100 GLU B O 1
ATOM 3523 N N . ALA B 1 101 ? -3.893 -22.828 -17.828 1 87.31 101 ALA B N 1
ATOM 3524 C CA . ALA B 1 101 ? -5.109 -22.703 -17.031 1 87.31 101 ALA B CA 1
ATOM 3525 C C . ALA B 1 101 ? -5.383 -21.25 -16.672 1 87.31 101 ALA B C 1
ATOM 3527 O O . ALA B 1 101 ? -6.527 -20.781 -16.75 1 87.31 101 ALA B O 1
ATOM 3528 N N . ALA B 1 102 ? -4.344 -20.562 -16.281 1 88.19 102 ALA B N 1
ATOM 3529 C CA . ALA B 1 102 ? -4.488 -19.156 -15.938 1 88.19 102 ALA B CA 1
ATOM 3530 C C . ALA B 1 102 ? -4.926 -18.344 -17.156 1 88.19 102 ALA B C 1
ATOM 3532 O O . ALA B 1 102 ? -5.785 -17.453 -17.047 1 88.19 102 ALA B O 1
ATOM 3533 N N . MET B 1 103 ? -4.352 -18.625 -18.266 1 78 103 MET B N 1
ATOM 3534 C CA . MET B 1 103 ? -4.676 -17.922 -19.5 1 78 103 MET B CA 1
ATOM 3535 C C . MET B 1 103 ? -6.125 -18.172 -19.906 1 78 103 MET B C 1
ATOM 3537 O O . MET B 1 103 ? -6.789 -17.266 -20.422 1 78 103 MET B O 1
ATOM 3541 N N . GLU B 1 104 ? -6.566 -19.328 -19.641 1 79.12 104 GLU B N 1
ATOM 3542 C CA . GLU B 1 104 ? -7.914 -19.719 -20.047 1 79.12 104 GLU B CA 1
ATOM 3543 C C . GLU B 1 104 ? -8.961 -19.156 -19.094 1 79.12 104 GLU B C 1
ATOM 3545 O O . GLU B 1 104 ? -9.977 -18.609 -19.531 1 79.12 104 GLU B O 1
ATOM 3550 N N . HIS B 1 105 ? -8.719 -19.266 -17.844 1 83.94 105 HIS B N 1
ATOM 3551 C CA . HIS B 1 105 ? -9.766 -19 -16.859 1 83.94 105 HIS B CA 1
ATOM 3552 C C . HIS B 1 105 ? -9.625 -17.594 -16.281 1 83.94 105 HIS B C 1
ATOM 3554 O O . HIS B 1 105 ? -10.609 -17 -15.812 1 83.94 105 HIS B O 1
ATOM 3560 N N . ASN B 1 106 ? -8.414 -17.109 -16.203 1 85.19 106 ASN B N 1
ATOM 3561 C CA . ASN B 1 106 ? -8.148 -15.812 -15.594 1 85.19 106 ASN B CA 1
ATOM 3562 C C . ASN B 1 106 ? -7.172 -14.984 -16.422 1 85.19 106 ASN B C 1
ATOM 3564 O O . ASN B 1 106 ? -6.121 -14.57 -15.93 1 85.19 106 ASN B O 1
ATOM 3568 N N . PRO B 1 107 ? -7.562 -14.695 -17.609 1 76.44 107 PRO B N 1
ATOM 3569 C CA . PRO B 1 107 ? -6.633 -13.977 -18.484 1 76.44 107 PRO B CA 1
ATOM 3570 C C . PRO B 1 107 ? -6.273 -12.594 -17.953 1 76.44 107 PRO B C 1
ATOM 3572 O O . PRO B 1 107 ? -5.203 -12.062 -18.266 1 76.44 107 PRO B O 1
ATOM 3575 N N . GLU B 1 108 ? -7.086 -12.008 -17.047 1 79.12 108 GLU B N 1
ATOM 3576 C CA . GLU B 1 108 ? -6.832 -10.672 -16.5 1 79.12 108 GLU B CA 1
ATOM 3577 C C . GLU B 1 108 ? -5.578 -10.664 -15.633 1 79.12 108 GLU B C 1
ATOM 3579 O O . GLU B 1 108 ? -4.996 -9.609 -15.383 1 79.12 108 GLU B O 1
ATOM 3584 N N . ASN B 1 109 ? -5.176 -11.875 -15.18 1 82.56 109 ASN B N 1
ATOM 3585 C CA . ASN B 1 109 ? -3.98 -12 -14.352 1 82.56 109 ASN B CA 1
ATOM 3586 C C . ASN B 1 109 ? -2.732 -11.539 -15.094 1 82.56 109 ASN B C 1
ATOM 3588 O O . ASN B 1 109 ? -1.693 -11.289 -14.484 1 82.56 109 ASN B O 1
ATOM 3592 N N . PHE B 1 110 ? -2.914 -11.469 -16.281 1 76.75 110 PHE B N 1
ATOM 3593 C CA . PHE B 1 110 ? -1.741 -11.172 -17.109 1 76.75 110 PHE B CA 1
ATOM 3594 C C . PHE B 1 110 ? -1.717 -9.703 -17.516 1 76.75 110 PHE B C 1
ATOM 3596 O O . PHE B 1 110 ? -0.789 -9.266 -18.188 1 76.75 110 PHE B O 1
ATOM 3603 N N . ILE B 1 111 ? -2.707 -8.953 -17.094 1 74.88 111 ILE B N 1
ATOM 3604 C CA . ILE B 1 111 ? -2.777 -7.523 -17.359 1 74.88 111 ILE B CA 1
ATOM 3605 C C . ILE B 1 111 ? -2.242 -6.742 -16.156 1 74.88 111 ILE B C 1
ATOM 3607 O O . ILE B 1 111 ? -2.58 -7.047 -15.008 1 74.88 111 ILE B O 1
ATOM 3611 N N . GLN B 1 112 ? -1.405 -5.801 -16.453 1 80.56 112 GLN B N 1
ATOM 3612 C CA . GLN B 1 112 ? -0.886 -4.949 -15.383 1 80.56 112 GLN B CA 1
ATOM 3613 C C . GLN B 1 112 ? -1.957 -3.988 -14.875 1 80.56 112 GLN B C 1
ATOM 3615 O O . GLN B 1 112 ? -2.643 -3.34 -15.664 1 80.56 112 GLN B O 1
ATOM 3620 N N . VAL B 1 113 ? -2.057 -3.979 -13.594 1 90.25 113 VAL B N 1
ATOM 3621 C CA . VAL B 1 113 ? -3.037 -3.061 -13.023 1 90.25 113 VAL B CA 1
ATOM 3622 C C . VAL B 1 113 ? -2.383 -1.706 -12.758 1 90.25 113 VAL B C 1
ATOM 3624 O O . VAL B 1 113 ? -1.176 -1.628 -12.516 1 90.25 113 VAL B O 1
ATOM 3627 N N . HIS B 1 114 ? -3.178 -0.617 -12.891 1 90.25 114 HIS B N 1
ATOM 3628 C CA . HIS B 1 114 ? -2.672 0.701 -12.523 1 90.25 114 HIS B CA 1
ATOM 3629 C C . HIS B 1 114 ? -3.01 1.035 -11.07 1 90.25 114 HIS B C 1
ATOM 3631 O O . HIS B 1 114 ? -3.994 0.529 -10.523 1 90.25 114 HIS B O 1
ATOM 3637 N N . MET B 1 115 ? -2.203 1.852 -10.547 1 95.31 115 MET B N 1
ATOM 3638 C CA . MET B 1 115 ? -2.299 2.18 -9.125 1 95.31 115 MET B CA 1
ATOM 3639 C C . MET B 1 115 ? -3.504 3.074 -8.852 1 95.31 115 MET B C 1
ATOM 3641 O O . MET B 1 115 ? -4.094 3.627 -9.781 1 95.31 115 MET B O 1
ATOM 3645 N N . LEU B 1 116 ? -3.863 3.146 -7.578 1 98.25 116 LEU B N 1
ATOM 3646 C CA . LEU B 1 116 ? -5.078 3.865 -7.203 1 98.25 116 LEU B CA 1
ATOM 3647 C C . LEU B 1 116 ? -4.77 5.324 -6.887 1 98.25 116 LEU B C 1
ATOM 3649 O O . LEU B 1 116 ? -4.012 5.621 -5.961 1 98.25 116 LEU B O 1
ATOM 3653 N N . TYR B 1 117 ? -5.371 6.176 -7.688 1 97.94 117 TYR B N 1
ATOM 3654 C CA . TYR B 1 117 ? -5.289 7.617 -7.465 1 97.94 117 TYR B CA 1
ATOM 3655 C C . TYR B 1 117 ? -6.676 8.25 -7.445 1 97.94 117 TYR B C 1
ATOM 3657 O O . TYR B 1 117 ? -7.582 7.793 -8.148 1 97.94 117 TYR B O 1
ATOM 3665 N N . VAL B 1 118 ? -6.801 9.25 -6.668 1 98.31 118 VAL B N 1
ATOM 3666 C CA . VAL B 1 118 ? -8 10.078 -6.672 1 98.31 118 VAL B CA 1
ATOM 3667 C C . VAL B 1 118 ? -7.613 11.555 -6.719 1 98.31 118 VAL B C 1
ATOM 3669 O O . VAL B 1 118 ? -6.492 11.914 -6.363 1 98.31 118 VAL B O 1
ATOM 3672 N N . ASP B 1 119 ? -8.617 12.336 -7.086 1 96.88 119 ASP B N 1
ATOM 3673 C CA . ASP B 1 119 ? -8.422 13.781 -7.082 1 96.88 119 ASP B CA 1
ATOM 3674 C C . ASP B 1 119 ? -8.742 14.375 -5.711 1 96.88 119 ASP B C 1
ATOM 3676 O O . ASP B 1 119 ? -9.828 14.164 -5.176 1 96.88 119 ASP B O 1
ATOM 3680 N N . MET B 1 120 ? -7.793 15.141 -5.184 1 96.75 120 MET B N 1
ATOM 3681 C CA . MET B 1 120 ? -7.961 15.898 -3.945 1 96.75 120 MET B CA 1
ATOM 3682 C C . MET B 1 120 ? -7.289 17.266 -4.043 1 96.75 120 MET B C 1
ATOM 3684 O O . MET B 1 120 ? -6.723 17.609 -5.086 1 96.75 120 MET B O 1
ATOM 3688 N N . GLU B 1 121 ? -7.504 18.078 -3.014 1 96.81 121 GLU B N 1
ATOM 3689 C CA . GLU B 1 121 ? -6.789 19.344 -2.844 1 96.81 121 GLU B CA 1
ATOM 3690 C C . GLU B 1 121 ? -6.195 19.453 -1.442 1 96.81 121 GLU B C 1
ATOM 3692 O O . GLU B 1 121 ? -6.902 19.297 -0.446 1 96.81 121 GLU B O 1
ATOM 3697 N N . VAL B 1 122 ? -4.898 19.688 -1.425 1 97.44 122 VAL B N 1
ATOM 3698 C CA . VAL B 1 122 ? -4.238 19.922 -0.145 1 97.44 122 VAL B CA 1
ATOM 3699 C C . VAL B 1 122 ? -3.92 21.406 0.011 1 97.44 122 VAL B C 1
ATOM 3701 O O . VAL B 1 122 ? -3.141 21.969 -0.764 1 97.44 122 VAL B O 1
ATOM 3704 N N . ASN B 1 123 ? -4.523 21.984 1.01 1 97.12 123 ASN B N 1
ATOM 3705 C CA . ASN B 1 123 ? -4.375 23.422 1.274 1 97.12 123 ASN B CA 1
ATOM 3706 C C . ASN B 1 123 ? -4.582 24.25 0.01 1 97.12 123 ASN B C 1
ATOM 3708 O O . ASN B 1 123 ? -3.766 25.109 -0.309 1 97.12 123 ASN B O 1
ATOM 3712 N N . GLY B 1 124 ? -5.586 23.844 -0.69 1 95.56 124 GLY B N 1
ATOM 3713 C CA . GLY B 1 124 ? -6.016 24.625 -1.845 1 95.56 124 GLY B CA 1
ATOM 3714 C C . GLY B 1 124 ? -5.27 24.266 -3.115 1 95.56 124 GLY B C 1
ATOM 3715 O O . GLY B 1 124 ? -5.543 24.812 -4.18 1 95.56 124 GLY B O 1
ATOM 3716 N N . VAL B 1 125 ? -4.344 23.375 -3.107 1 95.94 125 VAL B N 1
ATOM 3717 C CA . VAL B 1 125 ? -3.566 22.953 -4.27 1 95.94 125 VAL B CA 1
ATOM 3718 C C . VAL B 1 125 ? -3.996 21.562 -4.707 1 95.94 125 VAL B C 1
ATOM 3720 O O . VAL B 1 125 ? -3.969 20.609 -3.91 1 95.94 125 VAL B O 1
ATOM 3723 N N . HIS B 1 126 ? -4.34 21.438 -5.957 1 95.12 126 HIS B N 1
ATOM 3724 C CA . HIS B 1 126 ? -4.812 20.172 -6.5 1 95.12 126 HIS B CA 1
ATOM 3725 C C . HIS B 1 126 ? -3.709 19.125 -6.48 1 95.12 126 HIS B C 1
ATOM 3727 O O . HIS B 1 126 ? -2.545 19.422 -6.738 1 95.12 126 HIS B O 1
ATOM 3733 N N . VAL B 1 127 ? -4.117 17.906 -6.242 1 95.38 127 VAL B N 1
ATOM 3734 C CA . VAL B 1 127 ? -3.156 16.812 -6.254 1 95.38 127 VAL B CA 1
ATOM 3735 C C . VAL B 1 127 ? -3.859 15.516 -6.641 1 95.38 127 VAL B C 1
ATOM 3737 O O . VAL B 1 127 ? -5.035 15.32 -6.324 1 95.38 127 VAL B O 1
ATOM 3740 N N . LYS B 1 128 ? -3.162 14.68 -7.367 1 95.94 128 LYS B N 1
ATOM 3741 C CA . LYS B 1 128 ? -3.553 13.281 -7.523 1 95.94 128 LYS B CA 1
ATOM 3742 C C . LYS B 1 128 ? -3.006 12.43 -6.387 1 95.94 128 LYS B C 1
ATOM 3744 O O . LYS B 1 128 ? -1.848 12.008 -6.422 1 95.94 128 LYS B O 1
ATOM 3749 N N . ALA B 1 129 ? -3.842 12.117 -5.441 1 97 129 ALA B N 1
ATOM 3750 C CA . ALA B 1 129 ? -3.443 11.43 -4.215 1 97 129 ALA B CA 1
ATOM 3751 C C . ALA B 1 129 ? -3.326 9.93 -4.438 1 97 129 ALA B C 1
ATOM 3753 O O . ALA B 1 129 ? -4.266 9.297 -4.926 1 97 129 ALA B O 1
ATOM 3754 N N . PHE B 1 130 ? -2.162 9.414 -4.133 1 97 130 PHE B N 1
ATOM 3755 C CA . PHE B 1 130 ? -1.924 7.98 -4.184 1 97 130 PHE B CA 1
ATOM 3756 C C . PHE B 1 130 ? -2.529 7.289 -2.965 1 97 130 PHE B C 1
ATOM 3758 O O . PHE B 1 130 ? -2.168 7.598 -1.827 1 97 130 PHE B O 1
ATOM 3765 N N . ILE B 1 131 ? -3.49 6.332 -3.17 1 98.62 131 ILE B N 1
ATOM 3766 C CA . ILE B 1 131 ? -4.152 5.637 -2.072 1 98.62 131 ILE B CA 1
ATOM 3767 C C . ILE B 1 131 ? -3.375 4.367 -1.725 1 98.62 131 ILE B C 1
ATOM 3769 O O . ILE B 1 131 ? -3.312 3.43 -2.525 1 98.62 131 ILE B O 1
ATOM 3773 N N . ASP B 1 132 ? -2.77 4.328 -0.516 1 97.62 132 ASP B N 1
ATOM 3774 C CA . ASP B 1 132 ? -1.833 3.264 -0.162 1 97.62 132 ASP B CA 1
ATOM 3775 C C . ASP B 1 132 ? -2.117 2.727 1.238 1 97.62 132 ASP B C 1
ATOM 3777 O O . ASP B 1 132 ? -1.652 3.289 2.232 1 97.62 132 ASP B O 1
ATOM 3781 N N . SER B 1 133 ? -2.812 1.547 1.274 1 98.19 133 SER B N 1
ATOM 3782 C CA . SER B 1 133 ? -3.082 0.917 2.562 1 98.19 133 SER B CA 1
ATOM 3783 C C . SER B 1 133 ? -1.811 0.331 3.168 1 98.19 133 SER B C 1
ATOM 3785 O O . SER B 1 133 ? -1.785 -0.021 4.348 1 98.19 133 SER B O 1
ATOM 3787 N N . GLY B 1 134 ? -0.733 0.211 2.367 1 95.5 134 GLY B N 1
ATOM 3788 C CA . GLY B 1 134 ? 0.527 -0.328 2.854 1 95.5 134 GLY B CA 1
ATOM 3789 C C . GLY B 1 134 ? 1.452 0.733 3.418 1 95.5 134 GLY B C 1
ATOM 3790 O O . GLY B 1 134 ? 2.49 0.413 4 1 95.5 134 GLY B O 1
ATOM 3791 N N . ALA B 1 135 ? 1.103 1.928 3.24 1 94.06 135 ALA B N 1
ATOM 3792 C CA . ALA B 1 135 ? 1.839 3.025 3.861 1 94.06 135 ALA B CA 1
ATOM 3793 C C . ALA B 1 135 ? 1.256 3.373 5.227 1 94.06 135 ALA B C 1
ATOM 3795 O O . ALA B 1 135 ? 0.105 3.803 5.328 1 94.06 135 ALA B O 1
ATOM 3796 N N . GLN B 1 136 ? 2.018 3.227 6.188 1 92.56 136 GLN B N 1
ATOM 3797 C CA . GLN B 1 136 ? 1.534 3.432 7.547 1 92.56 136 GLN B CA 1
ATOM 3798 C C . GLN B 1 136 ? 1.139 4.887 7.781 1 92.56 136 GLN B C 1
ATOM 3800 O O . GLN B 1 136 ? 0.191 5.168 8.516 1 92.56 136 GLN B O 1
ATOM 3805 N N . MET B 1 137 ? 1.862 5.77 7.09 1 92.81 137 MET B N 1
ATOM 3806 C CA . MET B 1 137 ? 1.666 7.203 7.305 1 92.81 137 MET B CA 1
ATOM 3807 C C . MET B 1 137 ? 1.319 7.906 5.996 1 92.81 137 MET B C 1
ATOM 3809 O O . MET B 1 137 ? 1.772 7.492 4.926 1 92.81 137 MET B O 1
ATOM 3813 N N . THR B 1 138 ? 0.49 8.922 6.164 1 96.5 138 THR B N 1
ATOM 3814 C CA . THR B 1 138 ? 0.264 9.828 5.043 1 96.5 138 THR B CA 1
ATOM 3815 C C . THR B 1 138 ? 1.483 10.711 4.812 1 96.5 138 THR B C 1
ATOM 3817 O O . THR B 1 138 ? 1.977 11.352 5.746 1 96.5 138 THR B O 1
ATOM 3820 N N . ILE B 1 139 ? 1.906 10.727 3.539 1 95.25 139 ILE B N 1
ATOM 3821 C CA . ILE B 1 139 ? 3.219 11.297 3.246 1 95.25 139 ILE B CA 1
ATOM 3822 C C . ILE B 1 139 ? 3.104 12.305 2.105 1 95.25 139 ILE B C 1
ATOM 3824 O O . ILE B 1 139 ? 2.279 12.133 1.203 1 95.25 139 ILE B O 1
ATOM 3828 N N . MET B 1 140 ? 3.955 13.336 2.186 1 95.06 140 MET B N 1
ATOM 3829 C CA . MET B 1 140 ? 4.078 14.336 1.13 1 95.06 140 MET B CA 1
ATOM 3830 C C . MET B 1 140 ? 5.539 14.688 0.883 1 95.06 140 MET B C 1
ATOM 3832 O O . MET B 1 140 ? 6.355 14.656 1.806 1 95.06 140 MET B O 1
ATOM 3836 N N . THR B 1 141 ? 5.879 14.922 -0.365 1 93.06 141 THR B N 1
ATOM 3837 C CA . THR B 1 141 ? 7.238 15.367 -0.664 1 93.06 141 THR B CA 1
ATOM 3838 C C . THR B 1 141 ? 7.461 16.797 -0.184 1 93.06 141 THR B C 1
ATOM 3840 O O . THR B 1 141 ? 6.523 17.594 -0.126 1 93.06 141 THR B O 1
ATOM 3843 N N . ALA B 1 142 ? 8.734 17.094 0.124 1 93.5 142 ALA B N 1
ATOM 3844 C CA . ALA B 1 142 ? 9.086 18.453 0.546 1 93.5 142 ALA B CA 1
ATOM 3845 C C . ALA B 1 142 ? 8.734 19.469 -0.535 1 93.5 142 ALA B C 1
ATOM 3847 O O . ALA B 1 142 ? 8.242 20.562 -0.233 1 93.5 142 ALA B O 1
ATOM 3848 N N . ALA B 1 143 ? 8.984 19.094 -1.733 1 92 143 ALA B N 1
ATOM 3849 C CA . ALA B 1 143 ? 8.695 19.984 -2.854 1 92 143 ALA B CA 1
ATOM 3850 C C . ALA B 1 143 ? 7.211 20.312 -2.928 1 92 143 ALA B C 1
ATOM 3852 O O . ALA B 1 143 ? 6.836 21.469 -3.146 1 92 143 ALA B O 1
ATOM 3853 N N . PHE B 1 144 ? 6.371 19.391 -2.715 1 94.44 144 PHE B N 1
ATOM 3854 C CA . PHE B 1 144 ? 4.938 19.625 -2.793 1 94.44 144 PHE B CA 1
ATOM 3855 C C . PHE B 1 144 ? 4.445 20.375 -1.562 1 94.44 144 PHE B C 1
ATOM 3857 O O . PHE B 1 144 ? 3.525 21.203 -1.653 1 94.44 144 PHE B O 1
ATOM 3864 N N . ALA B 1 145 ? 5.043 20.109 -0.384 1 95.88 145 ALA B N 1
ATOM 3865 C CA . ALA B 1 145 ? 4.707 20.875 0.809 1 95.88 145 ALA B CA 1
ATOM 3866 C C . ALA B 1 145 ? 4.926 22.375 0.574 1 95.88 145 ALA B C 1
ATOM 3868 O O . ALA B 1 145 ? 4.129 23.203 1.021 1 95.88 145 ALA B O 1
ATOM 3869 N N . GLU B 1 146 ? 5.961 22.656 -0.118 1 94.5 146 GLU B N 1
ATOM 3870 C CA . GLU B 1 146 ? 6.262 24.047 -0.454 1 94.5 146 GLU B CA 1
ATOM 3871 C C . GLU B 1 146 ? 5.207 24.625 -1.385 1 94.5 146 GLU B C 1
ATOM 3873 O O . GLU B 1 146 ? 4.734 25.75 -1.174 1 94.5 146 GLU B O 1
ATOM 3878 N N . LYS B 1 147 ? 4.832 23.891 -2.334 1 93.94 147 LYS B N 1
ATOM 3879 C CA . LYS B 1 147 ? 3.82 24.328 -3.289 1 93.94 147 LYS B CA 1
ATOM 3880 C C . LYS B 1 147 ? 2.477 24.547 -2.6 1 93.94 147 LYS B C 1
ATOM 3882 O O . LYS B 1 147 ? 1.712 25.438 -2.986 1 93.94 147 LYS B O 1
ATOM 3887 N N . CYS B 1 148 ? 2.225 23.828 -1.535 1 96.12 148 CYS B N 1
ATOM 3888 C CA . CYS B 1 148 ? 0.969 23.906 -0.798 1 96.12 148 CYS B CA 1
ATOM 3889 C C . CYS B 1 148 ? 1.047 24.953 0.298 1 96.12 148 CYS B C 1
ATOM 3891 O O . CYS B 1 148 ? 0.104 25.125 1.075 1 96.12 148 CYS B O 1
ATOM 3893 N N . HIS B 1 149 ? 2.242 25.625 0.459 1 96 149 HIS B N 1
ATOM 3894 C CA . HIS B 1 149 ? 2.451 26.656 1.47 1 96 149 HIS B CA 1
ATOM 3895 C C . HIS B 1 149 ? 2.297 26.094 2.877 1 96 149 HIS B C 1
ATOM 3897 O O . HIS B 1 149 ? 1.693 26.719 3.744 1 96 149 HIS B O 1
ATOM 3903 N N . LEU B 1 150 ? 2.84 24.844 3 1 96.94 150 LEU B N 1
ATOM 3904 C CA . LEU B 1 150 ? 2.672 24.172 4.285 1 96.94 150 LEU B CA 1
ATOM 3905 C C . LEU B 1 150 ? 4.012 24.031 5 1 96.94 150 LEU B C 1
ATOM 3907 O O . LEU B 1 150 ? 4.059 23.609 6.156 1 96.94 150 LEU B O 1
ATOM 3911 N N . THR B 1 151 ? 5.109 24.438 4.375 1 95.5 151 THR B N 1
ATOM 3912 C CA . THR B 1 151 ? 6.441 24.25 4.945 1 95.5 151 THR B CA 1
ATOM 3913 C C . THR B 1 151 ? 6.551 24.953 6.297 1 95.5 151 THR B C 1
ATOM 3915 O O . THR B 1 151 ? 7.227 24.453 7.207 1 95.5 151 THR B O 1
ATOM 3918 N N . ARG B 1 152 ? 5.914 26.078 6.504 1 94.06 152 ARG B N 1
ATOM 3919 C CA . ARG B 1 152 ? 5.992 26.859 7.727 1 94.06 152 ARG B CA 1
ATOM 3920 C C . ARG B 1 152 ? 5.348 26.141 8.898 1 94.06 152 ARG B C 1
ATOM 3922 O O . ARG B 1 152 ? 5.551 26.5 10.055 1 94.06 152 ARG B O 1
ATOM 3929 N N . LEU B 1 153 ? 4.527 25.125 8.594 1 96.38 153 LEU B N 1
ATOM 3930 C CA . LEU B 1 153 ? 3.836 24.375 9.641 1 96.38 153 LEU B CA 1
ATOM 3931 C C . LEU B 1 153 ? 4.578 23.078 9.961 1 96.38 153 LEU B C 1
ATOM 3933 O O . LEU B 1 153 ? 4.145 22.312 10.828 1 96.38 153 LEU B O 1
ATOM 3937 N N . MET B 1 154 ? 5.625 22.797 9.289 1 96.31 154 MET B N 1
ATOM 3938 C CA . MET B 1 154 ? 6.352 21.547 9.461 1 96.31 154 MET B CA 1
ATOM 3939 C C . MET B 1 154 ? 7.07 21.516 10.805 1 96.31 154 MET B C 1
ATOM 3941 O O . MET B 1 154 ? 7.945 22.344 11.07 1 96.31 154 MET B O 1
ATOM 3945 N N . ASP B 1 155 ? 6.742 20.656 11.617 1 94.62 155 ASP B N 1
ATOM 3946 C CA . ASP B 1 155 ? 7.34 20.453 12.93 1 94.62 155 ASP B CA 1
ATOM 3947 C C . ASP B 1 155 ? 8.562 19.547 12.844 1 94.62 155 ASP B C 1
ATOM 3949 O O . ASP B 1 155 ? 8.438 18.312 12.82 1 94.62 155 ASP B O 1
ATOM 3953 N N . GLU B 1 156 ? 9.664 20.062 12.945 1 91.5 156 GLU B N 1
ATOM 3954 C CA . GLU B 1 156 ? 10.922 19.344 12.75 1 91.5 156 GLU B CA 1
ATOM 3955 C C . GLU B 1 156 ? 11.273 18.5 13.969 1 91.5 156 GLU B C 1
ATOM 3957 O O . GLU B 1 156 ? 12.18 17.672 13.914 1 91.5 156 GLU B O 1
ATOM 3962 N N . ARG B 1 157 ? 10.539 18.719 15.016 1 81.5 157 ARG B N 1
ATOM 3963 C CA . ARG B 1 157 ? 10.734 17.859 16.172 1 81.5 157 ARG B CA 1
ATOM 3964 C C . ARG B 1 157 ? 10.391 16.406 15.859 1 81.5 157 ARG B C 1
ATOM 3966 O O . ARG B 1 157 ? 10.812 15.492 16.562 1 81.5 157 ARG B O 1
ATOM 3973 N N . PHE B 1 158 ? 9.664 16.188 14.805 1 86.81 158 PHE B N 1
ATOM 3974 C CA . PHE B 1 158 ? 9.227 14.852 14.422 1 86.81 158 PHE B CA 1
ATOM 3975 C C . PHE B 1 158 ? 10.078 14.32 13.273 1 86.81 158 PHE B C 1
ATOM 3977 O O . PHE B 1 158 ? 9.641 13.445 12.523 1 86.81 158 PHE B O 1
ATOM 3984 N N . LYS B 1 159 ? 11.234 14.828 13.109 1 86.56 159 LYS B N 1
ATOM 3985 C CA . LYS B 1 159 ? 12.148 14.305 12.102 1 86.56 159 LYS B CA 1
ATOM 3986 C C . LYS B 1 159 ? 12.609 12.891 12.453 1 86.56 159 LYS B C 1
ATOM 3988 O O . LYS B 1 159 ? 12.586 12.5 13.617 1 86.56 159 LYS B O 1
ATOM 3993 N N . GLY B 1 160 ? 12.875 12.102 11.422 1 83.25 160 GLY B N 1
ATOM 3994 C CA . GLY B 1 160 ? 13.312 10.727 11.594 1 83.25 160 GLY B CA 1
ATOM 3995 C C . GLY B 1 160 ? 13.602 10.023 10.281 1 83.25 160 GLY B C 1
ATOM 3996 O O . GLY B 1 160 ? 14.062 10.648 9.32 1 83.25 160 GLY B O 1
ATOM 3997 N N . MET B 1 161 ? 13.617 8.688 10.445 1 76.69 161 MET B N 1
ATOM 3998 C CA . MET B 1 161 ? 13.844 7.863 9.258 1 76.69 161 MET B CA 1
ATOM 3999 C C . MET B 1 161 ? 12.641 6.98 8.969 1 76.69 161 MET B C 1
ATOM 4001 O O . MET B 1 161 ? 12.102 6.336 9.875 1 76.69 161 MET B O 1
ATOM 4005 N N . ALA B 1 162 ? 12.141 7.207 7.852 1 70.12 162 ALA B N 1
ATOM 4006 C CA . ALA B 1 162 ? 11.102 6.293 7.387 1 70.12 162 ALA B CA 1
ATOM 4007 C C . ALA B 1 162 ? 11.703 5.004 6.832 1 70.12 162 ALA B C 1
ATOM 4009 O O . ALA B 1 162 ? 12.641 5.047 6.035 1 70.12 162 ALA B O 1
ATOM 4010 N N . VAL B 1 163 ? 11.32 3.893 7.539 1 61.75 163 VAL B N 1
ATOM 4011 C CA . VAL B 1 163 ? 11.867 2.605 7.113 1 61.75 163 VAL B CA 1
ATOM 4012 C C . VAL B 1 163 ? 10.82 1.843 6.305 1 61.75 163 VAL B C 1
ATOM 4014 O O . VAL B 1 163 ? 9.648 1.794 6.684 1 61.75 163 VAL B O 1
ATOM 4017 N N . GLY B 1 164 ? 10.969 1.671 5.078 1 55.16 164 GLY B N 1
ATOM 4018 C CA . GLY B 1 164 ? 10.312 0.781 4.137 1 55.16 164 GLY B CA 1
ATOM 4019 C C . GLY B 1 164 ? 11.234 0.263 3.053 1 55.16 164 GLY B C 1
ATOM 4020 O O . GLY B 1 164 ? 12.398 -0.048 3.32 1 55.16 164 GLY B O 1
ATOM 4021 N N . VAL B 1 165 ? 10.758 -0.034 1.893 1 49.47 165 VAL B N 1
ATOM 4022 C CA . VAL B 1 165 ? 11.609 -0.531 0.816 1 49.47 165 VAL B CA 1
ATOM 4023 C C . VAL B 1 165 ? 12.75 0.447 0.569 1 49.47 165 VAL B C 1
ATOM 4025 O O . VAL B 1 165 ? 13.828 0.051 0.116 1 49.47 165 VAL B O 1
ATOM 4028 N N . GLY B 1 166 ? 12.594 1.737 1.023 1 57.31 166 GLY B N 1
ATOM 4029 C CA . GLY B 1 166 ? 13.664 2.723 0.934 1 57.31 166 GLY B CA 1
ATOM 4030 C C . GLY B 1 166 ? 13.695 3.676 2.113 1 57.31 166 GLY B C 1
ATOM 4031 O O . GLY B 1 166 ? 12.688 3.865 2.793 1 57.31 166 GLY B O 1
ATOM 4032 N N . SER B 1 167 ? 14.891 3.732 2.529 1 65.25 167 SER B N 1
ATOM 4033 C CA . SER B 1 167 ? 15.031 4.637 3.666 1 65.25 167 SER B CA 1
ATOM 4034 C C . SER B 1 167 ? 15.031 6.094 3.215 1 65.25 167 SER B C 1
ATOM 4036 O O . SER B 1 167 ? 15.672 6.441 2.219 1 65.25 167 SER B O 1
ATOM 4038 N N . SER B 1 168 ? 13.922 6.793 3.609 1 77.44 168 SER B N 1
ATOM 4039 C CA . SER B 1 168 ? 13.891 8.234 3.371 1 77.44 168 SER B CA 1
ATOM 4040 C C . SER B 1 168 ? 13.852 9.008 4.684 1 77.44 168 SER B C 1
ATOM 4042 O O . SER B 1 168 ? 13.266 8.555 5.664 1 77.44 168 SER B O 1
ATOM 4044 N N . ARG B 1 169 ? 14.57 10.172 4.574 1 88.12 169 ARG B N 1
ATOM 4045 C CA . ARG B 1 169 ? 14.594 11.039 5.75 1 88.12 169 ARG B CA 1
ATOM 4046 C C . ARG B 1 169 ? 13.266 11.758 5.926 1 88.12 169 ARG B C 1
ATOM 4048 O O . ARG B 1 169 ? 12.734 12.344 4.98 1 88.12 169 ARG B O 1
ATOM 4055 N N . ILE B 1 170 ? 12.711 11.633 7.07 1 91.19 170 ILE B N 1
ATOM 4056 C CA . ILE B 1 170 ? 11.547 12.422 7.465 1 91.19 170 ILE B CA 1
ATOM 4057 C C . ILE B 1 170 ? 12 13.812 7.91 1 91.19 170 ILE B C 1
ATOM 4059 O O . ILE B 1 170 ? 12.789 13.945 8.852 1 91.19 170 ILE B O 1
ATOM 4063 N N . LEU B 1 171 ? 11.539 14.828 7.285 1 94.12 171 LEU B N 1
ATOM 4064 C CA . LEU B 1 171 ? 11.93 16.203 7.598 1 94.12 171 LEU B CA 1
ATOM 4065 C C . LEU B 1 171 ? 11.109 16.75 8.758 1 94.12 171 LEU B C 1
ATOM 4067 O O . LEU B 1 171 ? 11.578 17.609 9.5 1 94.12 171 LEU B O 1
ATOM 4071 N N . GLY B 1 172 ? 9.898 16.281 8.852 1 94.44 172 GLY B N 1
ATOM 4072 C CA . GLY B 1 172 ? 9 16.734 9.898 1 94.44 172 GLY B CA 1
ATOM 4073 C C . GLY B 1 172 ? 7.555 16.328 9.656 1 94.44 172 GLY B C 1
ATOM 4074 O O . GLY B 1 172 ? 7.266 15.539 8.758 1 94.44 172 GLY B O 1
ATOM 4075 N N . LYS B 1 173 ? 6.719 16.844 10.57 1 95 173 LYS B N 1
ATOM 4076 C CA . LYS B 1 173 ? 5.301 16.5 10.516 1 95 173 LYS B CA 1
ATOM 4077 C C . LYS B 1 173 ? 4.43 17.75 10.523 1 95 173 LYS B C 1
ATOM 4079 O O . LYS B 1 173 ? 4.707 18.703 11.25 1 95 173 LYS B O 1
ATOM 4084 N N . ILE B 1 174 ? 3.531 17.812 9.609 1 97.5 174 ILE B N 1
ATOM 4085 C CA . ILE B 1 174 ? 2.441 18.781 9.648 1 97.5 174 ILE B CA 1
ATOM 4086 C C . ILE B 1 174 ? 1.232 18.172 10.352 1 97.5 174 ILE B C 1
ATOM 4088 O O . ILE B 1 174 ? 0.582 17.281 9.812 1 97.5 174 ILE B O 1
ATOM 4092 N N . HIS B 1 175 ? 0.847 18.75 11.453 1 94.25 175 HIS B N 1
ATOM 4093 C CA . HIS B 1 175 ? -0.117 18.062 12.312 1 94.25 175 HIS B CA 1
ATOM 4094 C C . HIS B 1 175 ? -1.537 18.219 11.781 1 94.25 175 HIS B C 1
ATOM 4096 O O . HIS B 1 175 ? -2.369 17.328 11.938 1 94.25 175 HIS B O 1
ATOM 4102 N N . GLN B 1 176 ? -1.794 19.328 11.242 1 95.62 176 GLN B N 1
ATOM 4103 C CA . GLN B 1 176 ? -3.105 19.594 10.656 1 95.62 176 GLN B CA 1
ATOM 4104 C C . GLN B 1 176 ? -2.984 20.391 9.359 1 95.62 176 GLN B C 1
ATOM 4106 O O . GLN B 1 176 ? -2.361 21.453 9.344 1 95.62 176 GLN B O 1
ATOM 4111 N N . ALA B 1 177 ? -3.449 19.844 8.359 1 97.25 177 ALA B N 1
ATOM 4112 C CA . ALA B 1 177 ? -3.584 20.531 7.078 1 97.25 177 ALA B CA 1
ATOM 4113 C C . ALA B 1 177 ? -4.98 20.344 6.5 1 97.25 177 ALA B C 1
ATOM 4115 O O . ALA B 1 177 ? -5.559 19.25 6.594 1 97.25 177 ALA B O 1
ATOM 4116 N N . LYS B 1 178 ? -5.52 21.391 5.949 1 96.38 178 LYS B N 1
ATOM 4117 C CA . LYS B 1 178 ? -6.828 21.297 5.312 1 96.38 178 LYS B CA 1
ATOM 4118 C C . LYS B 1 178 ? -6.738 20.547 3.982 1 96.38 178 LYS B C 1
ATOM 4120 O O . LYS B 1 178 ? -5.781 20.75 3.225 1 96.38 178 LYS B O 1
ATOM 4125 N N . MET B 1 179 ? -7.652 19.672 3.797 1 97 179 MET B N 1
ATOM 4126 C CA . MET B 1 179 ? -7.75 18.906 2.564 1 97 179 MET B CA 1
ATOM 4127 C C . MET B 1 179 ? -9.18 18.891 2.037 1 97 179 MET B C 1
ATOM 4129 O O . MET B 1 179 ? -10.125 18.656 2.793 1 97 179 MET B O 1
ATOM 4133 N N . LYS B 1 180 ? -9.297 19.203 0.793 1 96.94 180 LYS B N 1
ATOM 4134 C CA . LYS B 1 180 ? -10.609 19.156 0.156 1 96.94 180 LYS B CA 1
ATOM 4135 C C . LYS B 1 180 ? -10.82 17.828 -0.569 1 96.94 180 LYS B C 1
ATOM 4137 O O . LYS B 1 180 ? -9.992 17.438 -1.391 1 96.94 180 LYS B O 1
ATOM 4142 N N . VAL B 1 181 ? -11.875 17.156 -0.268 1 97 181 VAL B N 1
ATOM 4143 C CA . VAL B 1 181 ? -12.312 15.922 -0.896 1 97 181 VAL B CA 1
ATOM 4144 C C . VAL B 1 181 ? -13.742 16.078 -1.418 1 97 181 VAL B C 1
ATOM 4146 O O . VAL B 1 181 ? -14.695 16.125 -0.635 1 97 181 VAL B O 1
ATOM 4149 N N . GLY B 1 182 ? -13.852 15.984 -2.736 1 95.12 182 GLY B N 1
ATOM 4150 C CA . GLY B 1 182 ? -15.148 16.391 -3.264 1 95.12 182 GLY B CA 1
ATOM 4151 C C . GLY B 1 182 ? -15.523 17.812 -2.881 1 95.12 182 GLY B C 1
ATOM 4152 O O . GLY B 1 182 ? -14.781 18.75 -3.164 1 95.12 182 GLY B O 1
ATOM 4153 N N . ASP B 1 183 ? -16.641 17.953 -2.172 1 92.88 183 ASP B N 1
ATOM 4154 C CA . ASP B 1 183 ? -17.109 19.266 -1.771 1 92.88 183 ASP B CA 1
ATOM 4155 C C . ASP B 1 183 ? -16.922 19.484 -0.272 1 92.88 183 ASP B C 1
ATOM 4157 O O . ASP B 1 183 ? -17.406 20.484 0.281 1 92.88 183 ASP B O 1
ATOM 4161 N N . GLN B 1 184 ? -16.219 18.609 0.327 1 95.94 184 GLN B N 1
ATOM 4162 C CA . GLN B 1 184 ? -16.016 18.688 1.77 1 95.94 184 GLN B CA 1
ATOM 4163 C C . GLN B 1 184 ? -14.562 19.031 2.1 1 95.94 184 GLN B C 1
ATOM 4165 O O . GLN B 1 184 ? -13.648 18.688 1.353 1 95.94 184 GLN B O 1
ATOM 4170 N N . VAL B 1 185 ? -14.375 19.75 3.174 1 96.06 185 VAL B N 1
ATOM 4171 C CA . VAL B 1 185 ? -13.047 20.062 3.688 1 96.06 185 VAL B CA 1
ATOM 4172 C C . VAL B 1 185 ? -12.797 19.281 4.98 1 96.06 185 VAL B C 1
ATOM 4174 O O . VAL B 1 185 ? -13.617 19.328 5.902 1 96.06 185 VAL B O 1
ATOM 4177 N N . VAL B 1 186 ? -11.758 18.547 4.996 1 95.5 186 VAL B N 1
ATOM 4178 C CA . VAL B 1 186 ? -11.359 17.797 6.184 1 95.5 186 VAL B CA 1
ATOM 4179 C C . VAL B 1 186 ? -9.93 18.156 6.562 1 95.5 186 VAL B C 1
ATOM 4181 O O . VAL B 1 186 ? -9.242 18.875 5.832 1 95.5 186 VAL B O 1
ATOM 4184 N N . THR B 1 187 ? -9.539 17.672 7.742 1 95.69 187 THR B N 1
ATOM 4185 C CA . THR B 1 187 ? -8.164 17.891 8.188 1 95.69 187 THR B CA 1
ATOM 4186 C C . THR B 1 187 ? -7.352 16.609 8.078 1 95.69 187 THR B C 1
ATOM 4188 O O . THR B 1 187 ? -7.887 15.516 8.25 1 95.69 187 THR B O 1
ATOM 4191 N N . THR B 1 188 ? -6.086 16.797 7.805 1 96.06 188 THR B N 1
ATOM 4192 C CA . THR B 1 188 ? -5.188 15.656 7.637 1 96.06 188 THR B CA 1
ATOM 4193 C C . THR B 1 188 ? -3.824 15.953 8.258 1 96.06 188 THR B C 1
ATOM 4195 O O . THR B 1 188 ? -3.387 17.109 8.289 1 96.06 188 THR B O 1
ATOM 4198 N N . ALA B 1 189 ? -3.24 14.922 8.852 1 96.56 189 ALA B N 1
ATOM 4199 C CA . ALA B 1 189 ? -1.844 15 9.273 1 96.56 189 ALA B CA 1
ATOM 4200 C C . ALA B 1 189 ? -0.915 14.469 8.18 1 96.56 189 ALA B C 1
ATOM 4202 O O . ALA B 1 189 ? -1.238 13.5 7.5 1 96.56 189 ALA B O 1
ATOM 4203 N N . ILE B 1 190 ? 0.249 15.102 8.031 1 97.5 190 ILE B N 1
ATOM 4204 C CA . ILE B 1 190 ? 1.116 14.773 6.91 1 97.5 190 ILE B CA 1
ATOM 4205 C C . ILE B 1 190 ? 2.564 14.688 7.383 1 97.5 190 ILE B C 1
ATOM 4207 O O . ILE B 1 190 ? 3.055 15.586 8.07 1 97.5 190 ILE B O 1
ATOM 4211 N N . THR B 1 191 ? 3.205 13.633 7.074 1 95.38 191 THR B N 1
ATOM 4212 C CA . THR B 1 191 ? 4.648 13.5 7.25 1 95.38 191 THR B CA 1
ATOM 4213 C C . THR B 1 191 ? 5.387 13.914 5.98 1 95.38 191 THR B C 1
ATOM 4215 O O . THR B 1 191 ? 5.078 13.438 4.891 1 95.38 191 THR B O 1
ATOM 4218 N N . VAL B 1 192 ? 6.348 14.773 6.156 1 96 192 VAL B N 1
ATOM 4219 C CA . VAL B 1 192 ? 7.047 15.328 5 1 96 192 VAL B CA 1
ATOM 4220 C C . VAL B 1 192 ? 8.383 14.609 4.809 1 96 192 VAL B C 1
ATOM 4222 O O . VAL B 1 192 ? 9.203 14.555 5.727 1 96 192 VAL B O 1
ATOM 4225 N N . LEU B 1 193 ? 8.562 14.086 3.59 1 92.88 193 LEU B N 1
ATOM 4226 C CA . LEU B 1 193 ? 9.781 13.352 3.275 1 92.88 193 LEU B CA 1
ATOM 4227 C C . LEU B 1 193 ? 10.68 14.164 2.348 1 92.88 193 LEU B C 1
ATOM 4229 O O . LEU B 1 193 ? 10.195 15.008 1.589 1 92.88 193 LEU B O 1
ATOM 4233 N N . GLU B 1 194 ? 11.953 13.859 2.416 1 88.12 194 GLU B N 1
ATOM 4234 C CA . GLU B 1 194 ? 12.945 14.484 1.551 1 88.12 194 GLU B CA 1
ATOM 4235 C C . GLU B 1 194 ? 12.906 13.898 0.144 1 88.12 194 GLU B C 1
ATOM 4237 O O . GLU B 1 194 ? 13.32 14.539 -0.819 1 88.12 194 GLU B O 1
ATOM 4242 N N . GLN B 1 195 ? 12.227 12.883 -0.098 1 71.44 195 GLN B N 1
ATOM 4243 C CA . GLN B 1 195 ? 12.227 12.125 -1.341 1 71.44 195 GLN B CA 1
ATOM 4244 C C . GLN B 1 195 ? 11.836 13 -2.525 1 71.44 195 GLN B C 1
ATOM 4246 O O . GLN B 1 195 ? 10.953 13.852 -2.408 1 71.44 195 GLN B O 1
ATOM 4251 N N . LYS B 1 196 ? 12.586 12.711 -3.57 1 65.12 196 LYS B N 1
ATOM 4252 C CA . LYS B 1 196 ? 12.43 13.57 -4.742 1 65.12 196 LYS B CA 1
ATOM 4253 C C . LYS B 1 196 ? 11.648 12.859 -5.84 1 65.12 196 LYS B C 1
ATOM 4255 O O . LYS B 1 196 ? 11.117 13.508 -6.75 1 65.12 196 LYS B O 1
ATOM 4260 N N . THR B 1 197 ? 11.5 11.594 -5.672 1 72.5 197 THR B N 1
ATOM 4261 C CA . THR B 1 197 ? 10.836 10.875 -6.75 1 72.5 197 THR B CA 1
ATOM 4262 C C . THR B 1 197 ? 9.602 10.141 -6.23 1 72.5 197 THR B C 1
ATOM 4264 O O . THR B 1 197 ? 9.469 9.914 -5.023 1 72.5 197 THR B O 1
ATOM 4267 N N . GLY B 1 198 ? 8.648 9.992 -7.176 1 79.38 198 GLY B N 1
ATOM 4268 C CA . GLY B 1 198 ? 7.438 9.266 -6.816 1 79.38 198 GLY B CA 1
ATOM 4269 C C . GLY B 1 198 ? 6.234 10.172 -6.621 1 79.38 198 GLY B C 1
ATOM 4270 O O . GLY B 1 198 ? 6.254 11.336 -7.027 1 79.38 198 GLY B O 1
ATOM 4271 N N . PRO B 1 199 ? 5.172 9.555 -6.02 1 89.12 199 PRO B N 1
ATOM 4272 C CA . PRO B 1 199 ? 3.959 10.352 -5.812 1 89.12 199 PRO B CA 1
ATOM 4273 C C . PRO B 1 199 ? 4.18 11.523 -4.867 1 89.12 199 PRO B C 1
ATOM 4275 O O . PRO B 1 199 ? 4.906 11.398 -3.877 1 89.12 199 PRO B O 1
ATOM 4278 N N . GLN B 1 200 ? 3.576 12.648 -5.145 1 91.81 200 GLN B N 1
ATOM 4279 C CA . GLN B 1 200 ? 3.703 13.867 -4.352 1 91.81 200 GLN B CA 1
ATOM 4280 C C . GLN B 1 200 ? 2.984 13.727 -3.012 1 91.81 200 GLN B C 1
ATOM 4282 O O . GLN B 1 200 ? 3.354 14.375 -2.031 1 91.81 200 GLN B O 1
ATOM 4287 N N . PHE B 1 201 ? 1.977 12.945 -3.117 1 95.25 201 PHE B N 1
ATOM 4288 C CA . PHE B 1 201 ? 1.118 12.789 -1.948 1 95.25 201 PHE B CA 1
ATOM 4289 C C . PHE B 1 201 ? 0.601 11.359 -1.842 1 95.25 201 PHE B C 1
ATOM 4291 O O . PHE B 1 201 ? -0.055 10.859 -2.758 1 95.25 201 PHE B O 1
ATOM 4298 N N . ILE B 1 202 ? 0.956 10.703 -0.766 1 96.25 202 ILE B N 1
ATOM 4299 C CA . ILE B 1 202 ? 0.488 9.352 -0.468 1 96.25 202 ILE B CA 1
ATOM 4300 C C . ILE B 1 202 ? -0.491 9.391 0.702 1 96.25 202 ILE B C 1
ATOM 4302 O O . ILE B 1 202 ? -0.141 9.828 1.8 1 96.25 202 ILE B O 1
ATOM 4306 N N . PHE B 1 203 ? -1.741 9.102 0.418 1 97.94 203 PHE B N 1
ATOM 4307 C CA . PHE B 1 203 ? -2.76 8.961 1.452 1 97.94 203 PHE B CA 1
ATOM 4308 C C . PHE B 1 203 ? -2.674 7.586 2.111 1 97.94 203 PHE B C 1
ATOM 4310 O O . PHE B 1 203 ? -3.125 6.59 1.544 1 97.94 203 PHE B O 1
ATOM 4317 N N . GLY B 1 204 ? -2.084 7.559 3.299 1 97.69 204 GLY B N 1
ATOM 4318 C CA . GLY B 1 204 ? -1.713 6.312 3.947 1 97.69 204 GLY B CA 1
ATOM 4319 C C . GLY B 1 204 ? -2.785 5.781 4.883 1 97.69 204 GLY B C 1
ATOM 4320 O O . GLY B 1 204 ? -3.883 6.336 4.953 1 97.69 204 GLY B O 1
ATOM 4321 N N . LEU B 1 205 ? -2.383 4.688 5.516 1 97.94 205 LEU B N 1
ATOM 4322 C CA . LEU B 1 205 ? -3.326 3.938 6.34 1 97.94 205 LEU B CA 1
ATOM 4323 C C . LEU B 1 205 ? -3.789 4.766 7.531 1 97.94 205 LEU B C 1
ATOM 4325 O O . LEU B 1 205 ? -4.945 4.668 7.949 1 97.94 205 LEU B O 1
ATOM 4329 N N . ASP B 1 206 ? -2.977 5.629 8.141 1 95.94 206 ASP B N 1
ATOM 4330 C CA . ASP B 1 206 ? -3.355 6.461 9.273 1 95.94 206 ASP B CA 1
ATOM 4331 C C . ASP B 1 206 ? -4.566 7.328 8.945 1 95.94 206 ASP B C 1
ATOM 4333 O O . ASP B 1 206 ? -5.555 7.336 9.68 1 95.94 206 ASP B O 1
ATOM 4337 N N . MET B 1 207 ? -4.531 7.93 7.816 1 97.62 207 MET B N 1
ATOM 4338 C CA . MET B 1 207 ? -5.633 8.812 7.449 1 97.62 207 MET B CA 1
ATOM 4339 C C . MET B 1 207 ? -6.801 8.023 6.867 1 97.62 207 MET B C 1
ATOM 4341 O O . MET B 1 207 ? -7.961 8.398 7.035 1 97.62 207 MET B O 1
ATOM 4345 N N . LEU B 1 208 ? -6.473 6.906 6.125 1 98.44 208 LEU B N 1
ATOM 4346 C CA . LEU B 1 208 ? -7.547 6.027 5.68 1 98.44 208 LEU B CA 1
ATOM 4347 C C . LEU B 1 208 ? -8.391 5.559 6.859 1 98.44 208 LEU B C 1
ATOM 4349 O O . LEU B 1 208 ? -9.625 5.555 6.785 1 98.44 208 LEU B O 1
ATOM 4353 N N . ARG B 1 209 ? -7.73 5.188 7.949 1 97.19 209 ARG B N 1
ATOM 4354 C CA . ARG B 1 209 ? -8.43 4.758 9.148 1 97.19 209 ARG B CA 1
ATOM 4355 C C . ARG B 1 209 ? -9.164 5.926 9.805 1 97.19 209 ARG B C 1
ATOM 4357 O O . ARG B 1 209 ? -10.336 5.809 10.164 1 97.19 209 ARG B O 1
ATOM 4364 N N . ARG B 1 210 ? -8.492 7.016 9.961 1 95.06 210 ARG B N 1
ATOM 4365 C CA . ARG B 1 210 ? -9.062 8.18 10.633 1 95.06 210 ARG B CA 1
ATOM 4366 C C . ARG B 1 210 ? -10.359 8.617 9.961 1 95.06 210 ARG B C 1
ATOM 4368 O O . ARG B 1 210 ? -11.336 8.945 10.641 1 95.06 210 ARG B O 1
ATOM 4375 N N . HIS B 1 211 ? -10.359 8.641 8.672 1 97.31 211 HIS B N 1
ATOM 4376 C CA . HIS B 1 211 ? -11.508 9.133 7.934 1 97.31 211 HIS B CA 1
ATOM 4377 C C . HIS B 1 211 ? -12.453 8 7.562 1 97.31 211 HIS B C 1
ATOM 4379 O O . HIS B 1 211 ? -13.359 8.18 6.742 1 97.31 211 HIS B O 1
ATOM 4385 N N . GLN B 1 212 ? -12.211 6.805 8.117 1 97.5 212 GLN B N 1
ATOM 4386 C CA . GLN B 1 212 ? -13.086 5.652 7.938 1 97.5 212 GLN B CA 1
ATOM 4387 C C . GLN B 1 212 ? -13.336 5.375 6.457 1 97.5 212 GLN B C 1
ATOM 4389 O O . GLN B 1 212 ? -14.484 5.246 6.027 1 97.5 212 GLN B O 1
ATOM 4394 N N . CYS B 1 213 ? -12.289 5.289 5.746 1 98.62 213 CYS B N 1
ATOM 4395 C CA . CYS B 1 213 ? -12.398 5.145 4.301 1 98.62 213 CYS B CA 1
ATOM 4396 C C . CYS B 1 213 ? -12.719 3.703 3.918 1 98.62 213 CYS B C 1
ATOM 4398 O O . CYS B 1 213 ? -12.461 2.781 4.695 1 98.62 213 CYS B O 1
ATOM 4400 N N . CYS B 1 214 ? -13.32 3.592 2.758 1 98.62 214 CYS B N 1
ATOM 4401 C CA . CYS B 1 214 ? -13.523 2.311 2.094 1 98.62 214 CYS B CA 1
ATOM 4402 C C . CYS B 1 214 ? -12.945 2.326 0.685 1 98.62 214 CYS B C 1
ATOM 4404 O O . CYS B 1 214 ? -13.383 3.105 -0.164 1 98.62 214 CYS B O 1
ATOM 4406 N N . VAL B 1 215 ? -11.883 1.519 0.503 1 98.88 215 VAL B N 1
ATOM 4407 C CA . VAL B 1 215 ? -11.367 1.3 -0.844 1 98.88 215 VAL B CA 1
ATOM 4408 C C . VAL B 1 215 ? -12.211 0.237 -1.552 1 98.88 215 VAL B C 1
ATOM 4410 O O . VAL B 1 215 ? -12.008 -0.961 -1.34 1 98.88 215 VAL B O 1
ATOM 4413 N N . ASP B 1 216 ? -13.109 0.678 -2.354 1 98.69 216 ASP B N 1
ATOM 4414 C CA . ASP B 1 216 ? -14.086 -0.202 -2.982 1 98.69 216 ASP B CA 1
ATOM 4415 C C . ASP B 1 216 ? -13.719 -0.49 -4.434 1 98.69 216 ASP B C 1
ATOM 4417 O O . ASP B 1 216 ? -14.031 0.293 -5.332 1 98.69 216 ASP B O 1
ATOM 4421 N N . LEU B 1 217 ? -13.172 -1.646 -4.676 1 98.56 217 LEU B N 1
ATOM 4422 C CA . LEU B 1 217 ? -12.672 -1.972 -6.012 1 98.56 217 LEU B CA 1
ATOM 4423 C C . LEU B 1 217 ? -13.766 -2.629 -6.848 1 98.56 217 LEU B C 1
ATOM 4425 O O . LEU B 1 217 ? -13.617 -2.773 -8.062 1 98.56 217 LEU B O 1
ATOM 4429 N N . ALA B 1 218 ? -14.867 -3.057 -6.211 1 97.31 218 ALA B N 1
ATOM 4430 C CA . ALA B 1 218 ? -16.031 -3.488 -6.969 1 97.31 218 ALA B CA 1
ATOM 4431 C C . ALA B 1 218 ? -16.688 -2.312 -7.691 1 97.31 218 ALA B C 1
ATOM 4433 O O . ALA B 1 218 ? -17.078 -2.43 -8.859 1 97.31 218 ALA B O 1
ATOM 4434 N N . LYS B 1 219 ? -16.75 -1.193 -7.027 1 97.62 219 LYS B N 1
ATOM 4435 C CA . LYS B 1 219 ? -17.375 0.003 -7.59 1 97.62 219 LYS B CA 1
ATOM 4436 C C . LYS B 1 219 ? -16.312 0.971 -8.117 1 97.62 219 LYS B C 1
ATOM 4438 O O . LYS B 1 219 ? -16.656 1.963 -8.773 1 97.62 219 LYS B O 1
ATOM 4443 N N . ASN B 1 220 ? -15.117 0.699 -7.875 1 98.25 220 ASN B N 1
ATOM 4444 C CA . ASN B 1 220 ? -13.977 1.495 -8.305 1 98.25 220 ASN B CA 1
ATOM 4445 C C . ASN B 1 220 ? -14.039 2.916 -7.75 1 98.25 220 ASN B C 1
ATOM 4447 O O . ASN B 1 220 ? -13.914 3.885 -8.5 1 98.25 220 ASN B O 1
ATOM 4451 N N . VAL B 1 221 ? -14.258 3.021 -6.41 1 98.75 221 VAL B N 1
ATOM 4452 C CA . VAL B 1 221 ? -14.352 4.32 -5.754 1 98.75 221 VAL B CA 1
ATOM 4453 C C . VAL B 1 221 ? -13.672 4.258 -4.387 1 98.75 221 VAL B C 1
ATOM 4455 O O . VAL B 1 221 ? -13.539 3.18 -3.803 1 98.75 221 VAL B O 1
ATOM 4458 N N . LEU B 1 222 ? -13.203 5.387 -3.939 1 98.81 222 LEU B N 1
ATOM 4459 C CA . LEU B 1 222 ? -12.836 5.617 -2.547 1 98.81 222 LEU B CA 1
ATOM 4460 C C . LEU B 1 222 ? -13.961 6.328 -1.798 1 98.81 222 LEU B C 1
ATOM 4462 O O . LEU B 1 222 ? -14.344 7.441 -2.162 1 98.81 222 LEU B O 1
ATOM 4466 N N . ARG B 1 223 ? -14.516 5.684 -0.789 1 98.62 223 ARG B N 1
ATOM 4467 C CA . ARG B 1 223 ? -15.508 6.328 0.065 1 98.62 223 ARG B CA 1
ATOM 4468 C C . ARG B 1 223 ? -14.859 6.906 1.318 1 98.62 223 ARG B C 1
ATOM 4470 O O . ARG B 1 223 ? -14.133 6.207 2.029 1 98.62 223 ARG B O 1
ATOM 4477 N N . ILE B 1 224 ? -15.094 8.141 1.505 1 98.19 224 ILE B N 1
ATOM 4478 C CA . ILE B 1 224 ? -14.641 8.805 2.719 1 98.19 224 ILE B CA 1
ATOM 4479 C C . ILE B 1 224 ? -15.75 8.805 3.762 1 98.19 224 ILE B C 1
ATOM 4481 O O . ILE B 1 224 ? -16.672 9.625 3.697 1 98.19 224 ILE B O 1
ATOM 4485 N N . GLY B 1 225 ? -15.602 7.992 4.754 1 96.38 225 GLY B N 1
ATOM 4486 C CA . GLY B 1 225 ? -16.672 7.762 5.707 1 96.38 225 GLY B CA 1
ATOM 4487 C C . GLY B 1 225 ? -16.938 8.953 6.605 1 96.38 225 GLY B C 1
ATOM 4488 O O . GLY B 1 225 ? -18.094 9.227 6.961 1 96.38 225 GLY B O 1
ATOM 4489 N N . SER B 1 226 ? -15.93 9.656 6.941 1 93.75 226 SER B N 1
ATOM 4490 C CA . SER B 1 226 ? -16.062 10.742 7.906 1 93.75 226 SER B CA 1
ATOM 4491 C C . SER B 1 226 ? -16.906 11.883 7.348 1 93.75 226 SER B C 1
ATOM 4493 O O . SER B 1 226 ? -17.484 12.672 8.102 1 93.75 226 SER B O 1
ATOM 4495 N N . CYS B 1 227 ? -17.047 12 6.062 1 93.88 227 CYS B N 1
ATOM 4496 C CA . CYS B 1 227 ? -17.812 13.117 5.512 1 93.88 227 CYS B CA 1
ATOM 4497 C C . CYS B 1 227 ? -18.781 12.641 4.438 1 93.88 227 CYS B C 1
ATOM 4499 O O . CYS B 1 227 ? -19.422 13.461 3.771 1 93.88 227 CYS B O 1
ATOM 4501 N N . GLY B 1 228 ? -18.797 11.383 4.137 1 94.69 228 GLY B N 1
ATOM 4502 C CA . GLY B 1 228 ? -19.812 10.789 3.271 1 94.69 228 GLY B CA 1
ATOM 4503 C C . GLY B 1 228 ? -19.562 11.055 1.799 1 94.69 228 GLY B C 1
ATOM 4504 O O . GLY B 1 228 ? -20.5 11.055 0.997 1 94.69 228 GLY B O 1
ATOM 4505 N N . VAL B 1 229 ? -18.359 11.273 1.396 1 97.5 229 VAL B N 1
ATOM 4506 C CA . VAL B 1 229 ? -18 11.578 0.012 1 97.5 229 VAL B CA 1
ATOM 4507 C C . VAL B 1 229 ? -17.484 10.32 -0.676 1 97.5 229 VAL B C 1
ATOM 4509 O O . VAL B 1 229 ? -16.797 9.5 -0.054 1 97.5 229 VAL B O 1
ATOM 4512 N N . GLU B 1 230 ? -17.812 10.203 -1.958 1 98.25 230 GLU B N 1
ATOM 4513 C CA . GLU B 1 230 ? -17.25 9.156 -2.818 1 98.25 230 GLU B CA 1
ATOM 4514 C C . GLU B 1 230 ? -16.406 9.758 -3.939 1 98.25 230 GLU B C 1
ATOM 4516 O O . GLU B 1 230 ? -16.875 10.648 -4.66 1 98.25 230 GLU B O 1
ATOM 4521 N N . LEU B 1 231 ? -15.227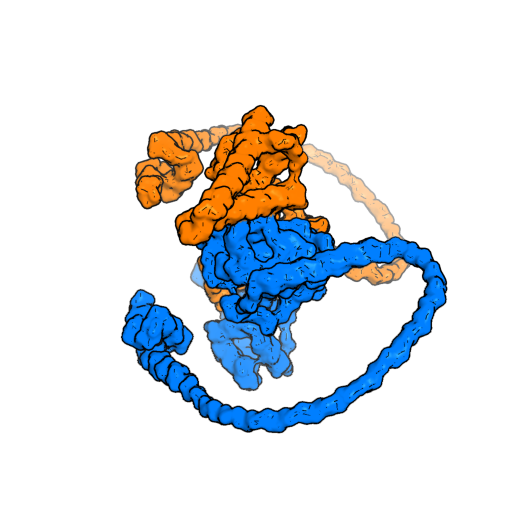 9.273 -4.027 1 98.69 231 LEU B N 1
ATOM 4522 C CA . LEU B 1 231 ? -14.328 9.703 -5.09 1 98.69 231 LEU B CA 1
ATOM 4523 C C . LEU B 1 231 ? -14.023 8.555 -6.043 1 98.69 231 LEU B C 1
ATOM 4525 O O . LEU B 1 231 ? -13.57 7.492 -5.613 1 98.69 231 LEU B O 1
ATOM 4529 N N . PRO B 1 232 ? -14.266 8.742 -7.344 1 98.62 232 PRO B N 1
ATOM 4530 C CA . PRO B 1 232 ? -13.859 7.703 -8.289 1 98.62 232 PRO B CA 1
ATOM 4531 C C . PRO B 1 232 ? -12.344 7.582 -8.422 1 98.62 232 PRO B C 1
ATOM 4533 O O . PRO B 1 232 ? -11.633 8.594 -8.398 1 98.62 232 PRO B O 1
ATOM 4536 N N . PHE B 1 233 ? -11.828 6.367 -8.5 1 98.56 233 PHE B N 1
ATOM 4537 C CA . PHE B 1 233 ? -10.422 6.184 -8.836 1 98.56 233 PHE B CA 1
ATOM 4538 C C . PHE B 1 233 ? -10.148 6.625 -10.273 1 98.56 233 PHE B C 1
ATOM 4540 O O . PHE B 1 233 ? -10.961 6.387 -11.164 1 98.56 233 PHE B O 1
ATOM 4547 N N . LEU B 1 234 ? -8.992 7.188 -10.469 1 97.62 234 LEU B N 1
ATOM 4548 C CA . LEU B 1 234 ? -8.609 7.738 -11.766 1 97.62 234 LEU B CA 1
ATOM 4549 C C . LEU B 1 234 ? -8.328 6.625 -12.766 1 97.62 234 LEU B C 1
ATOM 4551 O O . LEU B 1 234 ? -7.793 5.574 -12.398 1 97.62 234 LEU B O 1
ATOM 4555 N N . ALA B 1 235 ? -8.641 6.965 -14.023 1 95.19 235 ALA B N 1
ATOM 4556 C CA . ALA B 1 235 ? -8.25 6.082 -15.117 1 95.19 235 ALA B CA 1
ATOM 4557 C C . ALA B 1 235 ? -6.75 6.188 -15.391 1 95.19 235 ALA B C 1
ATOM 4559 O O . ALA B 1 235 ? -6.102 7.152 -14.969 1 95.19 235 ALA B O 1
ATOM 4560 N N . GLU B 1 236 ? -6.289 5.211 -16.016 1 90.56 236 GLU B N 1
ATOM 4561 C CA . GLU B 1 236 ? -4.863 5.152 -16.328 1 90.56 236 GLU B CA 1
ATOM 4562 C C . GLU B 1 236 ? -4.402 6.422 -17.047 1 90.56 236 GLU B C 1
ATOM 4564 O O . GLU B 1 236 ? -3.322 6.945 -16.75 1 90.56 236 GLU B O 1
ATOM 4569 N N . SER B 1 237 ? -5.195 6.895 -17.906 1 90.44 237 SER B N 1
ATOM 4570 C CA . SER B 1 237 ? -4.852 8.055 -18.719 1 90.44 237 SER B CA 1
ATOM 4571 C C . SER B 1 237 ? -4.785 9.328 -17.875 1 90.44 237 SER B C 1
ATOM 4573 O O . SER B 1 237 ? -4.199 10.328 -18.281 1 90.44 237 SER B O 1
ATOM 4575 N N . GLN B 1 238 ? -5.371 9.305 -16.75 1 91.81 238 GLN B N 1
ATOM 4576 C CA . GLN B 1 238 ? -5.43 10.477 -15.875 1 91.81 238 GLN B CA 1
ATOM 4577 C C . GLN B 1 238 ? -4.254 10.492 -14.898 1 91.81 238 GLN B C 1
ATOM 4579 O O . GLN B 1 238 ? -4.043 11.484 -14.195 1 91.81 238 GLN B O 1
ATOM 4584 N N . ILE B 1 239 ? -3.609 9.406 -14.797 1 90.81 239 ILE B N 1
ATOM 4585 C CA . ILE B 1 239 ? -2.496 9.289 -13.867 1 90.81 239 ILE B CA 1
ATOM 4586 C C . ILE B 1 239 ? -1.208 9.766 -14.531 1 90.81 239 ILE B C 1
ATOM 4588 O O . ILE B 1 239 ? -0.83 9.273 -15.594 1 90.81 239 ILE B O 1
ATOM 4592 N N . PRO B 1 240 ? -0.64 10.742 -13.906 1 82 240 PRO B N 1
ATOM 4593 C CA . PRO B 1 240 ? 0.585 11.266 -14.516 1 82 240 PRO B CA 1
ATOM 4594 C C . PRO B 1 240 ? 1.714 10.234 -14.547 1 82 240 PRO B C 1
ATOM 4596 O O . PRO B 1 240 ? 1.85 9.438 -13.625 1 82 240 PRO B O 1
ATOM 4599 N N . LYS B 1 241 ? 2.439 10.297 -15.57 1 77.12 241 LYS B N 1
ATOM 4600 C CA . LYS B 1 241 ? 3.633 9.461 -15.672 1 77.12 241 LYS B CA 1
ATOM 4601 C C . LYS B 1 241 ? 4.801 10.078 -14.898 1 77.12 241 LYS B C 1
ATOM 4603 O O . LYS B 1 241 ? 5.637 9.352 -14.352 1 77.12 241 LYS B O 1
ATOM 4608 N N . ASP B 1 242 ? 4.762 11.438 -14.828 1 77.31 242 ASP B N 1
ATOM 4609 C CA . ASP B 1 242 ? 5.734 12.219 -14.07 1 77.31 242 ASP B CA 1
ATOM 4610 C C . ASP B 1 242 ? 5.035 13.172 -13.102 1 77.31 242 ASP B C 1
ATOM 4612 O O . ASP B 1 242 ? 4.363 14.117 -13.523 1 77.31 242 ASP B O 1
ATOM 4616 N N . PHE B 1 243 ? 5.199 12.867 -11.914 1 75.38 243 PHE B N 1
ATOM 4617 C CA . PHE B 1 243 ? 4.469 13.617 -10.898 1 75.38 243 PHE B CA 1
ATOM 4618 C C . PHE B 1 243 ? 5.074 15 -10.703 1 75.38 243 PHE B C 1
ATOM 4620 O O . PHE B 1 243 ? 4.43 15.891 -10.148 1 75.38 243 PHE B O 1
ATOM 4627 N N . SER B 1 244 ? 6.215 15.203 -11.062 1 68.38 244 SER B N 1
ATOM 4628 C CA . SER B 1 244 ? 6.867 16.5 -10.906 1 68.38 244 SER B CA 1
ATOM 4629 C C . SER B 1 244 ? 6.262 17.531 -11.852 1 68.38 244 SER B C 1
ATOM 4631 O O . SER B 1 244 ? 6.309 18.734 -11.57 1 68.38 244 SER B O 1
ATOM 4633 N N . GLU B 1 245 ? 5.629 17.094 -12.883 1 66.19 245 GLU B N 1
ATOM 4634 C CA . GLU B 1 245 ? 5.172 18.016 -13.93 1 66.19 245 GLU B CA 1
ATOM 4635 C C . GLU B 1 245 ? 3.752 18.5 -13.656 1 66.19 245 GLU B C 1
ATOM 4637 O O . GLU B 1 245 ? 3.336 19.531 -14.164 1 66.19 245 GLU B O 1
ATOM 4642 N N . HIS B 1 246 ? 3.156 17.953 -12.734 1 65.81 246 HIS B N 1
ATOM 4643 C CA . HIS B 1 246 ? 1.719 18.203 -12.688 1 65.81 246 HIS B CA 1
ATOM 4644 C C . HIS B 1 246 ? 1.35 19.062 -11.492 1 65.81 246 HIS B C 1
ATOM 4646 O O . HIS B 1 246 ? 0.171 19.188 -11.148 1 65.81 246 HIS B O 1
ATOM 4652 N N . VAL B 1 247 ? 2.229 19.906 -11.117 1 75.75 247 VAL B N 1
ATOM 4653 C CA . VAL B 1 247 ? 1.855 20.672 -9.93 1 75.75 247 VAL B CA 1
ATOM 4654 C C . VAL B 1 247 ? 1.474 22.094 -10.328 1 75.75 247 VAL B C 1
ATOM 4656 O O . VAL B 1 247 ? 2.234 22.781 -11.016 1 75.75 247 VAL B O 1
ATOM 4659 N N . GLU B 1 248 ? 0.226 22.469 -10.031 1 82.75 248 GLU B N 1
ATOM 4660 C CA . GLU B 1 248 ? -0.246 23.828 -10.25 1 82.75 248 GLU B CA 1
ATOM 4661 C C . GLU B 1 248 ? 0.458 24.828 -9.328 1 82.75 248 GLU B C 1
ATOM 4663 O O . GLU B 1 248 ? 0.795 24.484 -8.188 1 82.75 248 GLU B O 1
ATOM 4668 N N . ASP B 1 249 ? 0.721 25.953 -9.898 1 88.75 249 ASP B N 1
ATOM 4669 C CA . ASP B 1 249 ? 1.244 27.047 -9.086 1 88.75 249 ASP B CA 1
ATOM 4670 C C . ASP B 1 249 ? 0.12 27.969 -8.609 1 88.75 249 ASP B C 1
ATOM 4672 O O . ASP B 1 249 ? -0.426 28.75 -9.398 1 88.75 249 ASP B O 1
ATOM 4676 N N . VAL B 1 250 ? -0.189 27.812 -7.363 1 92.31 250 VAL B N 1
ATOM 4677 C CA . VAL B 1 250 ? -1.271 28.594 -6.773 1 92.31 250 VAL B CA 1
ATOM 4678 C C . VAL B 1 250 ? -0.708 29.547 -5.719 1 92.31 250 VAL B C 1
ATOM 4680 O O . VAL B 1 250 ? 0.135 29.156 -4.91 1 92.31 250 VAL B O 1
ATOM 4683 N N . SER B 1 251 ? -1.127 30.812 -5.809 1 93.81 251 SER B N 1
ATOM 4684 C CA . SER B 1 251 ? -0.7 31.75 -4.777 1 93.81 251 SER B CA 1
ATOM 4685 C C . SER B 1 251 ? -1.278 31.375 -3.416 1 93.81 251 SER B C 1
ATOM 4687 O O . SER B 1 251 ? -2.309 30.703 -3.338 1 93.81 251 SER B O 1
ATOM 4689 N N . GLU B 1 252 ? -0.613 31.766 -2.402 1 92.25 252 GLU B N 1
ATOM 4690 C CA . GLU B 1 252 ? -1.083 31.469 -1.051 1 92.25 252 GLU B CA 1
ATOM 4691 C C . GLU B 1 252 ? -2.479 32.031 -0.816 1 92.25 252 GLU B C 1
ATOM 4693 O O . GLU B 1 252 ? -3.324 31.391 -0.198 1 92.25 252 GLU B O 1
ATOM 4698 N N . ALA B 1 253 ? -2.715 33.25 -1.28 1 92.62 253 ALA B N 1
ATOM 4699 C CA . ALA B 1 253 ? -4.012 33.906 -1.13 1 92.62 253 ALA B CA 1
ATOM 4700 C C . ALA B 1 253 ? -5.113 33.125 -1.817 1 92.62 253 ALA B C 1
ATOM 4702 O O . ALA B 1 253 ? -6.195 32.938 -1.256 1 92.62 253 ALA B O 1
ATOM 4703 N N . GLU B 1 254 ? -4.812 32.656 -2.986 1 92.69 254 GLU B N 1
ATOM 4704 C CA . GLU B 1 254 ? -5.781 31.859 -3.732 1 92.69 254 GLU B CA 1
ATOM 4705 C C . GLU B 1 254 ? -6.027 30.516 -3.053 1 92.69 254 GLU B C 1
ATOM 4707 O O . GLU B 1 254 ? -7.168 30.062 -2.979 1 92.69 254 GLU B O 1
ATOM 4712 N N . ALA B 1 255 ? -4.969 29.875 -2.6 1 92.25 255 ALA B N 1
ATOM 4713 C CA . ALA B 1 255 ? -5.078 28.609 -1.885 1 92.25 255 ALA B CA 1
ATOM 4714 C C . ALA B 1 255 ? -5.988 28.75 -0.669 1 92.25 255 ALA B C 1
ATOM 4716 O O . ALA B 1 255 ? -6.863 27.906 -0.447 1 92.25 255 ALA B O 1
ATOM 4717 N N . ASN B 1 256 ? -5.828 29.812 0.039 1 90.62 256 ASN B N 1
ATOM 4718 C CA . ASN B 1 256 ? -6.641 30.062 1.225 1 90.62 256 ASN B CA 1
ATOM 4719 C C . ASN B 1 256 ? -8.102 30.297 0.863 1 90.62 256 ASN B C 1
ATOM 4721 O O . ASN B 1 256 ? -9 29.844 1.57 1 90.62 256 ASN B O 1
ATOM 4725 N N . ARG B 1 257 ? -8.367 31.016 -0.171 1 90.12 257 ARG B N 1
ATOM 4726 C CA . ARG B 1 257 ? -9.727 31.266 -0.634 1 90.12 257 ARG B CA 1
ATOM 4727 C C . ARG B 1 257 ? -10.43 29.969 -1.011 1 90.12 257 ARG B C 1
ATOM 4729 O O . ARG B 1 257 ? -11.609 29.781 -0.717 1 90.12 257 ARG B O 1
ATOM 4736 N N . ARG B 1 258 ? -9.672 29.109 -1.582 1 88.56 258 ARG B N 1
ATOM 4737 C CA . ARG B 1 258 ? -10.227 27.828 -2.018 1 88.56 258 ARG B CA 1
ATOM 4738 C C . ARG B 1 258 ? -10.633 26.969 -0.824 1 88.56 258 ARG B C 1
ATOM 4740 O O . ARG B 1 258 ? -11.578 26.188 -0.912 1 88.56 258 ARG B O 1
ATOM 4747 N N . MET B 1 259 ? -9.914 27.156 0.249 1 87.94 259 MET B N 1
ATOM 4748 C CA . MET B 1 259 ? -10.203 26.359 1.434 1 87.94 259 MET B CA 1
ATOM 4749 C C . MET B 1 259 ? -11.344 26.969 2.242 1 87.94 259 MET B C 1
ATOM 4751 O O . MET B 1 259 ? -12.047 26.266 2.969 1 87.94 259 MET B O 1
ATOM 4755 N N . GLU B 1 260 ? -11.555 28.344 2.314 1 80.12 260 GLU B N 1
ATOM 4756 C CA . GLU B 1 260 ? -12.602 29.047 3.049 1 80.12 260 GLU B CA 1
ATOM 4757 C C . GLU B 1 260 ? -13.945 28.938 2.336 1 80.12 260 GLU B C 1
ATOM 4759 O O . GLU B 1 260 ? -14.992 28.859 2.98 1 80.12 260 GLU B O 1
ATOM 4764 N N . SER B 1 261 ? -14.023 29.219 1.125 1 61.12 261 SER B N 1
ATOM 4765 C CA . SER B 1 261 ? -15.273 29.266 0.377 1 61.12 261 SER B CA 1
ATOM 4766 C C . SER B 1 261 ? -16.094 28 0.561 1 61.12 261 SER B C 1
ATOM 4768 O O . SER B 1 261 ? -17.312 28.047 0.695 1 61.12 261 SER B O 1
ATOM 4770 N N . ASP B 1 262 ? -15.43 26.891 0.574 1 55.09 262 ASP B N 1
ATOM 4771 C CA . ASP B 1 262 ? -16.234 25.672 0.503 1 55.09 262 ASP B CA 1
ATOM 4772 C C . ASP B 1 262 ? -16.594 25.172 1.899 1 55.09 262 ASP B C 1
ATOM 4774 O O . ASP B 1 262 ? -17.531 24.391 2.057 1 55.09 262 ASP B O 1
ATOM 4778 N N . ALA B 1 263 ? -15.867 25.609 3.008 1 52.44 263 ALA B N 1
ATOM 4779 C CA . ALA B 1 263 ? -16.281 25.391 4.391 1 52.44 263 ALA B CA 1
ATOM 4780 C C . ALA B 1 263 ? -17.547 26.188 4.719 1 52.44 263 ALA B C 1
ATOM 4782 O O . ALA B 1 263 ? -18.406 25.719 5.469 1 52.44 263 ALA B O 1
ATOM 4783 N N . ALA B 1 264 ? -17.797 27.375 4.297 1 48 264 ALA B N 1
ATOM 4784 C CA . ALA B 1 264 ? -19 28.188 4.445 1 48 264 ALA B CA 1
ATOM 4785 C C . ALA B 1 264 ? -20.188 27.531 3.75 1 48 264 ALA B C 1
ATOM 4787 O O . ALA B 1 264 ? -21.312 27.625 4.23 1 48 264 ALA B O 1
ATOM 4788 N N . ALA B 1 265 ? -19.922 26.953 2.707 1 45.62 265 ALA B N 1
ATOM 4789 C CA . ALA B 1 265 ? -21.031 26.328 2.01 1 45.62 265 ALA B CA 1
ATOM 4790 C C . ALA B 1 265 ? -21.547 25.109 2.775 1 45.62 265 ALA B C 1
ATOM 4792 O O . ALA B 1 265 ? -22.734 24.797 2.754 1 45.62 265 ALA B O 1
ATOM 4793 N N . ALA B 1 266 ? -20.641 24.516 3.566 1 45.84 266 ALA B N 1
ATOM 4794 C CA . ALA B 1 266 ? -21.062 23.375 4.375 1 45.84 266 ALA B CA 1
ATOM 4795 C C . ALA B 1 266 ? -21.844 23.828 5.602 1 45.84 266 ALA B C 1
ATOM 4797 O O . ALA B 1 266 ? -22.781 23.156 6.027 1 45.84 266 ALA B O 1
ATOM 4798 N N . LYS B 1 267 ? -21.516 25.016 6.402 1 44.44 267 LYS B N 1
ATOM 4799 C CA . LYS B 1 267 ? -22.281 25.531 7.539 1 44.44 267 LYS B CA 1
ATOM 4800 C C . LYS B 1 267 ? -23.641 26.047 7.102 1 44.44 267 LYS B C 1
ATOM 4802 O O . LYS B 1 267 ? -24.625 25.938 7.844 1 44.44 267 LYS B O 1
ATOM 4807 N N . ASP B 1 268 ? -23.844 26.734 6.012 1 37.91 268 ASP B N 1
ATOM 4808 C CA . ASP B 1 268 ? -25.141 27.266 5.602 1 37.91 268 ASP B CA 1
ATOM 4809 C C . ASP B 1 268 ? -26.109 26.141 5.277 1 37.91 268 ASP B C 1
ATOM 4811 O O . ASP B 1 268 ? -27.328 26.312 5.391 1 37.91 268 ASP B O 1
ATOM 4815 N N . LYS B 1 269 ? -25.469 25.078 4.949 1 45.59 269 LYS B N 1
ATOM 4816 C CA . LYS B 1 269 ? -26.422 24 4.676 1 45.59 269 LYS B CA 1
ATOM 4817 C C . LYS B 1 269 ? -26.938 23.391 5.973 1 45.59 269 LYS B C 1
ATOM 4819 O O . LYS B 1 269 ? -27.891 22.594 5.953 1 45.59 269 LYS B O 1
ATOM 4824 N N . MET B 1 270 ? -26.188 23.484 7.117 1 36.16 270 MET B N 1
ATOM 4825 C CA . MET B 1 270 ? -26.734 22.906 8.352 1 36.16 270 MET B CA 1
ATOM 4826 C C . MET B 1 270 ? -27.781 23.844 8.961 1 36.16 270 MET B C 1
ATOM 4828 O O . MET B 1 270 ? -28.672 23.391 9.672 1 36.16 270 MET B O 1
ATOM 4832 N N . ASP B 1 271 ? -27.578 25.172 8.953 1 34.84 271 ASP B N 1
ATOM 4833 C CA . ASP B 1 271 ? -28.547 26.047 9.617 1 34.84 271 ASP B CA 1
ATOM 4834 C C . ASP B 1 271 ? -29.859 26.109 8.852 1 34.84 271 ASP B C 1
ATOM 4836 O O . ASP B 1 271 ? -30.797 26.797 9.266 1 34.84 271 ASP B O 1
ATOM 4840 N N . THR B 1 272 ? -29.781 25.766 7.641 1 36.62 272 THR B N 1
ATOM 4841 C CA . THR B 1 272 ? -31.016 26.062 6.922 1 36.62 272 THR B CA 1
ATOM 4842 C C . THR B 1 272 ? -32.125 25.125 7.367 1 36.62 272 THR B C 1
ATOM 4844 O O . THR B 1 272 ? -33.25 25.219 6.883 1 36.62 272 THR B O 1
ATOM 4847 N N . ASP B 1 273 ? -31.656 24.016 8.117 1 32.69 273 ASP B N 1
ATOM 4848 C CA . ASP B 1 273 ? -32.875 23.25 8.281 1 32.69 273 ASP B CA 1
ATOM 4849 C C . ASP B 1 273 ? -33.75 23.844 9.383 1 32.69 273 ASP B C 1
ATOM 4851 O O . ASP B 1 273 ? -34.594 23.156 9.961 1 32.69 273 ASP B O 1
ATOM 4855 N N . ALA B 1 274 ? -33.219 24.969 10.023 1 31.31 274 ALA B N 1
ATOM 4856 C CA . ALA B 1 274 ? -34.219 25.406 10.984 1 31.31 274 ALA B CA 1
ATOM 4857 C C . ALA B 1 274 ? -35.469 25.922 10.273 1 31.31 274 ALA B C 1
ATOM 4859 O O . ALA B 1 274 ? -35.375 26.625 9.266 1 31.31 274 ALA B O 1
ATOM 4860 N N . PRO B 1 275 ? -36.656 25.438 10.547 1 28.16 275 PRO B N 1
ATOM 4861 C CA . PRO B 1 275 ? -37.906 25.859 9.906 1 28.16 275 PRO B CA 1
ATOM 4862 C C . PRO B 1 275 ? -38.156 27.359 9.984 1 28.16 275 PRO B C 1
ATOM 4864 O O . PRO B 1 275 ? -38.156 27.938 11.078 1 28.16 275 PRO B O 1
ATOM 4867 N N . ALA B 1 276 ? -37.562 28.156 9.086 1 26.92 276 ALA B N 1
ATOM 4868 C CA . ALA B 1 276 ? -37.781 29.594 8.93 1 26.92 276 ALA B CA 1
ATOM 4869 C C . ALA B 1 276 ? -39.25 29.938 9.125 1 26.92 276 ALA B C 1
ATOM 4871 O O . ALA B 1 276 ? -40.125 29.328 8.5 1 26.92 276 ALA B O 1
ATOM 4872 N N . ALA B 1 277 ? -39.531 30.391 10.289 1 22.69 277 ALA B N 1
ATOM 4873 C CA . ALA B 1 277 ? -40.812 31.016 10.539 1 22.69 277 ALA B CA 1
ATOM 4874 C C . ALA B 1 277 ? -41.156 32.062 9.477 1 22.69 277 ALA B C 1
ATOM 4876 O O . ALA B 1 277 ? -40.25 32.75 8.977 1 22.69 277 ALA B O 1
ATOM 4877 N N . ALA B 1 278 ? -42.312 32.031 8.867 1 25.83 278 ALA B N 1
ATOM 4878 C CA . ALA B 1 278 ? -43.031 32.688 7.766 1 25.83 278 ALA B CA 1
ATOM 4879 C C . ALA B 1 278 ? -43.125 34.188 7.961 1 25.83 278 ALA B C 1
ATOM 4881 O O . ALA B 1 278 ? -44.156 34.781 7.746 1 25.83 278 ALA B O 1
ATOM 4882 N N . SER B 1 279 ? -41.938 34.875 8.578 1 19.31 279 SER B N 1
ATOM 4883 C CA . SER B 1 279 ? -42.406 36.25 8.828 1 19.31 279 SER B CA 1
ATOM 4884 C C . SER B 1 279 ? -42.625 37 7.523 1 19.31 279 SER B C 1
ATOM 4886 O O . SER B 1 279 ? -41.906 36.812 6.551 1 19.31 279 SER B O 1
ATOM 4888 N N . GLY B 1 280 ? -43.812 37.562 7.254 1 21.19 280 GLY B N 1
ATOM 4889 C CA . GLY B 1 280 ? -44.594 38.219 6.207 1 21.19 280 GLY B CA 1
ATOM 4890 C C . GLY B 1 280 ? -44.031 39.562 5.781 1 21.19 280 GLY B C 1
ATOM 4891 O O . GLY B 1 280 ? -44.688 40.312 5.047 1 21.19 280 GLY B O 1
ATOM 4892 N N . GLN B 1 281 ? -42.812 40.031 6.262 1 18.97 281 GLN B N 1
ATOM 4893 C CA . GLN B 1 281 ? -42.906 41.469 6.09 1 18.97 281 GLN B CA 1
ATOM 4894 C C . GLN B 1 281 ? -42.875 41.875 4.613 1 18.97 281 GLN B C 1
ATOM 4896 O O . GLN B 1 281 ? -42.312 41.156 3.787 1 18.97 281 GLN B O 1
ATOM 4901 N N . PRO B 1 282 ? -43.531 43.094 4.266 1 20.56 282 PRO B N 1
ATOM 4902 C CA . PRO B 1 282 ? -44.094 43.75 3.074 1 20.56 282 PRO B CA 1
ATOM 4903 C C . PRO B 1 282 ? -43 44.344 2.189 1 20.56 282 PRO B C 1
ATOM 4905 O O . PRO B 1 282 ? -42.125 45.062 2.686 1 20.56 282 PRO B O 1
ATOM 4908 N N . ALA B 1 283 ? -42.531 43.719 1.178 1 22.05 283 ALA B N 1
ATOM 4909 C CA . ALA B 1 283 ? -41.406 43.906 0.252 1 22.05 283 ALA B CA 1
ATOM 4910 C C . ALA B 1 283 ? -41.562 45.219 -0.525 1 22.05 283 ALA B C 1
ATOM 4912 O O . ALA B 1 283 ? -42.5 45.375 -1.33 1 22.05 283 ALA B O 1
ATOM 4913 N N . GLN B 1 284 ? -41.25 46.344 0.271 1 17.73 284 GLN B N 1
ATOM 4914 C CA . GLN B 1 284 ? -41.531 47.594 -0.433 1 17.73 284 GLN B CA 1
ATOM 4915 C C . GLN B 1 284 ? -40.781 47.656 -1.751 1 17.73 284 GLN B C 1
ATOM 4917 O O . GLN B 1 284 ? -39.812 46.906 -1.953 1 17.73 284 GLN B O 1
ATOM 4922 N N . ALA B 1 285 ? -40.781 49 -2.357 1 19.17 285 ALA B N 1
ATOM 4923 C CA . ALA B 1 285 ? -41 49.625 -3.658 1 19.17 285 ALA B CA 1
ATOM 4924 C C . ALA B 1 285 ? -39.719 49.719 -4.469 1 19.17 285 ALA B C 1
ATOM 4926 O O . ALA B 1 285 ? -38.625 49.781 -3.9 1 19.17 285 ALA B O 1
ATOM 4927 N N . PRO B 1 286 ? -39.75 49.656 -5.816 1 20.42 286 PRO B N 1
ATOM 4928 C CA . PRO B 1 286 ? -38.969 49.406 -7.027 1 20.42 286 PRO B CA 1
ATOM 4929 C C . PRO B 1 286 ? -38.031 50.562 -7.391 1 20.42 286 PRO B C 1
ATOM 4931 O O . PRO B 1 286 ? -37.344 50.5 -8.414 1 20.42 286 PRO B O 1
ATOM 4934 N N . ALA B 1 287 ? -37.219 51.125 -6.371 1 18.05 287 ALA B N 1
ATOM 4935 C CA . ALA B 1 287 ? -36.875 52.469 -6.887 1 18.05 287 ALA B CA 1
ATOM 4936 C C . ALA B 1 287 ? -36.094 52.344 -8.203 1 18.05 287 ALA B C 1
ATOM 4938 O O . ALA B 1 287 ? -35.531 51.281 -8.5 1 18.05 287 ALA B O 1
ATOM 4939 N N . PRO B 1 288 ? -35.844 53.531 -8.859 1 18.84 288 PRO B N 1
ATOM 4940 C CA . PRO B 1 288 ? -35.812 54.094 -10.219 1 18.84 288 PRO B CA 1
ATOM 4941 C C . PRO B 1 288 ? -34.438 54.031 -10.852 1 18.84 288 PRO B C 1
ATOM 4943 O O . PRO B 1 288 ? -34.25 54.5 -11.984 1 18.84 288 PRO B O 1
ATOM 4946 N N . ALA B 1 289 ? -33.469 53.219 -10.461 1 20.22 289 ALA B N 1
ATOM 4947 C CA . ALA B 1 289 ? -32.125 53.781 -10.625 1 20.22 289 ALA B CA 1
ATOM 4948 C C . ALA B 1 289 ? -31.734 53.844 -12.102 1 20.22 289 ALA B C 1
ATOM 4950 O O . ALA B 1 289 ? -31.438 52.812 -12.719 1 20.22 289 ALA B O 1
ATOM 4951 N N . ALA B 1 290 ? -32.312 54.688 -12.953 1 17.31 290 ALA B N 1
ATOM 4952 C CA . ALA B 1 290 ? -32.156 54.438 -14.383 1 17.31 290 ALA B CA 1
ATOM 4953 C C . ALA B 1 290 ? -30.75 54.781 -14.852 1 17.31 290 ALA B C 1
ATOM 4955 O O . ALA B 1 290 ? -30.188 54.094 -15.688 1 17.31 290 ALA B O 1
ATOM 4956 N N . GLN B 1 291 ? -30.047 55.875 -14.453 1 17.81 291 GLN B N 1
ATOM 4957 C CA . GLN B 1 291 ? -29.703 56.688 -15.625 1 17.81 291 GLN B CA 1
ATOM 4958 C C . GLN B 1 291 ? -28.484 56.125 -16.328 1 17.81 291 GLN B C 1
ATOM 4960 O O . GLN B 1 291 ? -27.609 55.531 -15.703 1 17.81 291 GLN B O 1
ATOM 4965 N N . PRO B 1 292 ? -28.297 56.281 -17.719 1 17.8 292 PRO B N 1
ATOM 4966 C CA . PRO B 1 292 ? -27.703 55.625 -18.891 1 17.8 292 PRO B CA 1
ATOM 4967 C C . PRO B 1 292 ? -26.234 56 -19.094 1 17.8 292 PRO B C 1
ATOM 4969 O O . PRO B 1 292 ? -25.516 55.281 -19.797 1 17.8 292 PRO B O 1
ATOM 4972 N N . ALA B 1 293 ? -25.578 56.969 -18.328 1 18.34 293 ALA B N 1
ATOM 4973 C CA . ALA B 1 293 ? -24.859 57.875 -19.266 1 18.34 293 ALA B CA 1
ATOM 4974 C C . ALA B 1 293 ? -23.641 57.188 -19.844 1 18.34 293 ALA B C 1
ATOM 4976 O O . ALA B 1 293 ? -23.016 56.344 -19.188 1 18.34 293 ALA B O 1
ATOM 4977 N N . ALA B 1 294 ? -23.344 57.375 -21.141 1 18.7 294 ALA B N 1
ATOM 4978 C CA . ALA B 1 294 ? -22.75 56.812 -22.344 1 18.7 294 ALA B CA 1
ATOM 4979 C C . ALA B 1 294 ? -21.25 57.156 -22.422 1 18.7 294 ALA B C 1
ATOM 4981 O O . ALA B 1 294 ? -20.562 56.75 -23.359 1 18.7 294 ALA B O 1
ATOM 4982 N N . ALA B 1 295 ? -20.547 57.562 -21.297 1 19.75 295 ALA B N 1
ATOM 4983 C CA . ALA B 1 295 ? -19.469 58.406 -21.812 1 19.75 295 ALA B CA 1
ATOM 4984 C C . ALA B 1 295 ? -18.469 57.562 -22.625 1 19.75 295 ALA B C 1
ATOM 4986 O O . ALA B 1 295 ? -18.203 56.406 -22.281 1 19.75 295 ALA B O 1
ATOM 4987 N N . PRO B 1 296 ? -18.109 58 -23.797 1 19.38 296 PRO B N 1
ATOM 4988 C CA . PRO B 1 296 ? -17.453 57.469 -25 1 19.38 296 PRO B CA 1
ATOM 4989 C C . PRO B 1 296 ? -15.953 57.25 -24.797 1 19.38 296 PRO B C 1
ATOM 4991 O O . PRO B 1 296 ? -15.203 58.188 -24.562 1 19.38 296 PRO B O 1
ATOM 4994 N N . ARG B 1 297 ? -15.492 56.531 -23.766 1 19.77 297 ARG B N 1
ATOM 4995 C CA . ARG B 1 297 ? -14.07 56.688 -23.516 1 19.77 297 ARG B CA 1
ATOM 4996 C C . ARG B 1 297 ? -13.242 56.312 -24.75 1 19.77 297 ARG B C 1
ATOM 4998 O O . ARG B 1 297 ? -13.57 55.375 -25.453 1 19.77 297 ARG B O 1
ATOM 5005 N N . PRO B 1 298 ? -12.406 57.25 -25.094 1 19.75 298 PRO B N 1
ATOM 5006 C CA . PRO B 1 298 ? -11.578 57.344 -26.297 1 19.75 298 PRO B CA 1
ATOM 5007 C C . PRO B 1 298 ? -10.625 56.156 -26.469 1 19.75 298 PRO B C 1
ATOM 5009 O O . PRO B 1 298 ? -10.344 55.469 -25.5 1 19.75 298 PRO B O 1
ATOM 5012 N N . ALA B 1 299 ? -10.039 56.031 -27.641 1 19.41 299 ALA B N 1
ATOM 5013 C CA . ALA B 1 299 ? -9.453 55.094 -28.609 1 19.41 299 ALA B CA 1
ATOM 5014 C C . ALA B 1 299 ? -8.03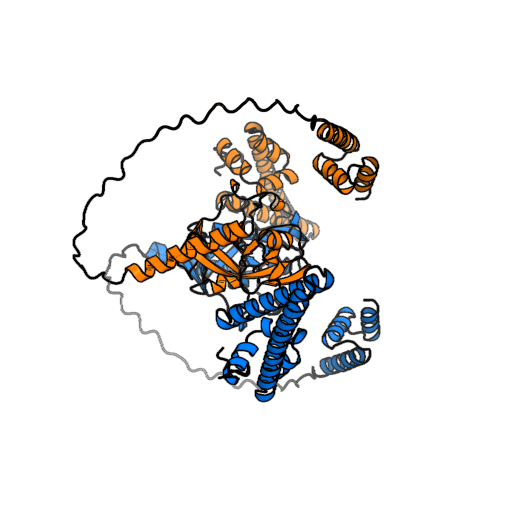9 54.688 -28.188 1 19.41 299 ALA B C 1
ATOM 5016 O O . ALA B 1 299 ? -7.258 55.562 -27.75 1 19.41 299 ALA B O 1
ATOM 5017 N N . ALA B 1 300 ? -7.809 53.469 -27.812 1 20.39 300 ALA B N 1
ATOM 5018 C CA . ALA B 1 300 ? -6.68 52.688 -27.328 1 20.39 300 ALA B CA 1
ATOM 5019 C C . ALA B 1 300 ? -5.531 52.688 -28.344 1 20.39 300 ALA B C 1
ATOM 5021 O O . ALA B 1 300 ? -5.711 52.344 -29.5 1 20.39 300 ALA B O 1
ATOM 5022 N N . GLN B 1 301 ? -4.75 53.688 -28.188 1 20.61 301 GLN B N 1
ATOM 5023 C CA . GLN B 1 301 ? -3.664 53.75 -29.156 1 20.61 301 GLN B CA 1
ATOM 5024 C C . GLN B 1 301 ? -2.867 52.469 -29.188 1 20.61 301 GLN B C 1
ATOM 5026 O O . GLN B 1 301 ? -2.771 51.75 -28.188 1 20.61 301 GLN B O 1
ATOM 5031 N N . PRO B 1 302 ? -2.402 51.969 -30.375 1 21.03 302 PRO B N 1
ATOM 5032 C CA . PRO B 1 302 ? -1.899 50.688 -30.922 1 21.03 302 PRO B CA 1
ATOM 5033 C C . PRO B 1 302 ? -0.538 50.312 -30.344 1 21.03 302 PRO B C 1
ATOM 5035 O O . PRO B 1 302 ? 0.417 51.094 -30.438 1 21.03 302 PRO B O 1
ATOM 5038 N N . ALA B 1 303 ? -0.449 49.75 -29.156 1 21.55 303 ALA B N 1
ATOM 5039 C CA . ALA B 1 303 ? 0.87 49.5 -28.578 1 21.55 303 ALA B CA 1
ATOM 5040 C C . ALA B 1 303 ? 1.752 48.719 -29.547 1 21.55 303 ALA B C 1
ATOM 5042 O O . ALA B 1 303 ? 1.256 47.875 -30.328 1 21.55 303 ALA B O 1
ATOM 5043 N N . PRO B 1 304 ? 2.975 49.094 -29.688 1 22.31 304 PRO B N 1
ATOM 5044 C CA . PRO B 1 304 ? 4.031 48.688 -30.609 1 22.31 304 PRO B CA 1
ATOM 5045 C C . PRO B 1 304 ? 4.426 47.219 -30.453 1 22.31 304 PRO B C 1
ATOM 5047 O O . PRO B 1 304 ? 4.258 46.656 -29.375 1 22.31 304 PRO B O 1
ATOM 5050 N N . GLN B 1 305 ? 4.641 46.406 -31.516 1 21.45 305 GLN B N 1
ATOM 5051 C CA . GLN B 1 305 ? 4.902 45.031 -31.938 1 21.45 305 GLN B CA 1
ATOM 5052 C C . GLN B 1 305 ? 6.223 44.531 -31.359 1 21.45 305 GLN B C 1
ATOM 5054 O O . GLN B 1 305 ? 7.285 45.094 -31.656 1 21.45 305 GLN B O 1
ATOM 5059 N N . VAL B 1 306 ? 6.273 44.312 -30.031 1 23.84 306 VAL B N 1
ATOM 5060 C CA . VAL B 1 306 ? 7.586 43.875 -29.562 1 23.84 306 VAL B CA 1
ATOM 5061 C C . VAL B 1 306 ? 8.016 42.625 -30.297 1 23.84 306 VAL B C 1
ATOM 5063 O O . VAL B 1 306 ? 7.199 41.719 -30.547 1 23.84 306 VAL B O 1
ATOM 5066 N N . PRO B 1 307 ? 9.188 42.531 -30.969 1 24.92 307 PRO B N 1
ATOM 5067 C CA . PRO B 1 307 ? 9.797 41.562 -31.891 1 24.92 307 PRO B CA 1
ATOM 5068 C C . PRO B 1 307 ? 10.016 40.188 -31.234 1 24.92 307 PRO B C 1
ATOM 5070 O O . PRO B 1 307 ? 10.156 40.094 -30.016 1 24.92 307 PRO B O 1
ATOM 5073 N N . PRO B 1 308 ? 9.75 38.969 -31.891 1 25.59 308 PRO B N 1
ATOM 5074 C CA . PRO B 1 308 ? 9.711 37.531 -31.625 1 25.59 308 PRO B CA 1
ATOM 5075 C C . PRO B 1 308 ? 11.055 37 -31.156 1 25.59 308 PRO B C 1
ATOM 5077 O O . PRO B 1 308 ? 12.062 37.125 -31.859 1 25.59 308 PRO B O 1
ATOM 5080 N N . SER B 1 309 ? 11.477 37.062 -29.875 1 26.75 309 SER B N 1
ATOM 5081 C CA . SER B 1 309 ? 12.766 36.562 -29.422 1 26.75 309 SER B CA 1
ATOM 5082 C C . SER B 1 309 ? 12.945 35.094 -29.781 1 26.75 309 SER B C 1
ATOM 5084 O O . SER B 1 309 ? 11.984 34.312 -29.734 1 26.75 309 SER B O 1
ATOM 5086 N N . THR B 1 310 ? 14.133 34.625 -30.422 1 27.38 310 THR B N 1
ATOM 5087 C CA . THR B 1 310 ? 14.75 33.469 -31.078 1 27.38 310 THR B CA 1
ATOM 5088 C C . THR B 1 310 ? 14.992 32.344 -30.094 1 27.38 310 THR B C 1
ATOM 5090 O O . THR B 1 310 ? 16.047 32.281 -29.453 1 27.38 310 THR B O 1
ATOM 5093 N N . ALA B 1 311 ? 14.148 31.859 -29.297 1 29.88 311 ALA B N 1
ATOM 5094 C CA . ALA B 1 311 ? 14.336 30.781 -28.344 1 29.88 311 ALA B CA 1
ATOM 5095 C C . ALA B 1 311 ? 14.648 29.469 -29.062 1 29.88 311 ALA B C 1
ATOM 5097 O O . ALA B 1 311 ? 14.711 28.406 -28.422 1 29.88 311 ALA B O 1
ATOM 5098 N N . GLY B 1 312 ? 14.734 29.422 -30.375 1 32.22 312 GLY B N 1
ATOM 5099 C CA . GLY B 1 312 ? 14.82 28.156 -31.062 1 32.22 312 GLY B CA 1
ATOM 5100 C C . GLY B 1 312 ? 16.109 27.422 -30.797 1 32.22 312 GLY B C 1
ATOM 5101 O O . GLY B 1 312 ? 16.281 26.266 -31.203 1 32.22 312 GLY B O 1
ATOM 5102 N N . SER B 1 313 ? 17.25 28.047 -30.578 1 37.81 313 SER B N 1
ATOM 5103 C CA . SER B 1 313 ? 18.562 27.438 -30.828 1 37.81 313 SER B CA 1
ATOM 5104 C C . SER B 1 313 ? 18.891 26.375 -29.781 1 37.81 313 SER B C 1
ATOM 5106 O O . SER B 1 313 ? 19.75 25.516 -30 1 37.81 313 SER B O 1
ATOM 5108 N N . VAL B 1 314 ? 18.453 26.484 -28.578 1 42.75 314 VAL B N 1
ATOM 5109 C CA . VAL B 1 314 ? 19 25.625 -27.531 1 42.75 314 VAL B CA 1
ATOM 5110 C C . VAL B 1 314 ? 18.5 24.203 -27.719 1 42.75 314 VAL B C 1
ATOM 5112 O O . VAL B 1 314 ? 19.062 23.266 -27.141 1 42.75 314 VAL B O 1
ATOM 5115 N N . ALA B 1 315 ? 17.406 24.016 -28.281 1 48.34 315 ALA B N 1
ATOM 5116 C CA . ALA B 1 315 ? 16.844 22.672 -28.438 1 48.34 315 ALA B CA 1
ATOM 5117 C C . ALA B 1 315 ? 17.578 21.891 -29.516 1 48.34 315 ALA B C 1
ATOM 5119 O O . ALA B 1 315 ? 17.781 20.672 -29.391 1 48.34 315 ALA B O 1
ATOM 5120 N N . ALA B 1 316 ? 18.125 22.484 -30.562 1 53.97 316 ALA B N 1
ATOM 5121 C CA . ALA B 1 316 ? 18.797 21.828 -31.672 1 53.97 316 ALA B CA 1
ATOM 5122 C C . ALA B 1 316 ? 20.172 21.297 -31.266 1 53.97 316 ALA B C 1
ATOM 5124 O O . ALA B 1 316 ? 20.578 20.219 -31.703 1 53.97 316 ALA B O 1
ATOM 5125 N N . ASP B 1 317 ? 20.797 21.969 -30.328 1 60.97 317 ASP B N 1
ATOM 5126 C CA . ASP B 1 317 ? 22.141 21.578 -29.891 1 60.97 317 ASP B CA 1
ATOM 5127 C C . ASP B 1 317 ? 22.094 20.297 -29.047 1 60.97 317 ASP B C 1
ATOM 5129 O O . ASP B 1 317 ? 22.984 19.438 -29.172 1 60.97 317 ASP B O 1
ATOM 5133 N N . ASN B 1 318 ? 21.031 20.172 -28.281 1 68.5 318 ASN B N 1
ATOM 5134 C CA . ASN B 1 318 ? 20.906 18.984 -27.422 1 68.5 318 ASN B CA 1
ATOM 5135 C C . ASN B 1 318 ? 20.578 17.734 -28.234 1 68.5 318 ASN B C 1
ATOM 5137 O O . ASN B 1 318 ? 21.078 16.656 -27.938 1 68.5 318 ASN B O 1
ATOM 5141 N N . GLU B 1 319 ? 20.016 17.828 -29.312 1 76.75 319 GLU B N 1
ATOM 5142 C CA . GLU B 1 319 ? 19.672 16.688 -30.156 1 76.75 319 GLU B CA 1
ATOM 5143 C C . GLU B 1 319 ? 20.906 16.141 -30.875 1 76.75 319 GLU B C 1
ATOM 5145 O O . GLU B 1 319 ? 21.047 14.93 -31.031 1 76.75 319 GLU B O 1
ATOM 5150 N N . ALA B 1 320 ? 21.844 17 -31.281 1 77.38 320 ALA B N 1
ATOM 5151 C CA . ALA B 1 320 ? 23.094 16.578 -31.906 1 77.38 320 ALA B CA 1
ATOM 5152 C C . ALA B 1 320 ? 23.984 15.828 -30.922 1 77.38 320 ALA B C 1
ATOM 5154 O O . ALA B 1 320 ? 24.609 14.836 -31.281 1 77.38 320 ALA B O 1
ATOM 5155 N N . LYS B 1 321 ? 23.906 16.188 -29.672 1 78.69 321 LYS B N 1
ATOM 5156 C CA . LYS B 1 321 ? 24.672 15.547 -28.609 1 78.69 321 LYS B CA 1
ATOM 5157 C C . LYS B 1 321 ? 24.109 14.18 -28.25 1 78.69 321 LYS B C 1
ATOM 5159 O O . LYS B 1 321 ? 24.859 13.219 -28.062 1 78.69 321 LYS B O 1
ATOM 5164 N N . ILE B 1 322 ? 22.812 14.117 -28.328 1 80 322 ILE B N 1
ATOM 5165 C CA . ILE B 1 322 ? 22.125 12.852 -28.109 1 80 322 ILE B CA 1
ATOM 5166 C C . ILE B 1 322 ? 22.438 11.891 -29.266 1 80 322 ILE B C 1
ATOM 5168 O O . ILE B 1 322 ? 22.734 10.719 -29.031 1 80 322 ILE B O 1
ATOM 5172 N N . ALA B 1 323 ? 22.516 12.344 -30.438 1 79.62 323 ALA B N 1
ATOM 5173 C CA . ALA B 1 323 ? 22.844 11.539 -31.609 1 79.62 323 ALA B CA 1
ATOM 5174 C C . ALA B 1 323 ? 24.281 11.023 -31.531 1 79.62 323 ALA B C 1
ATOM 5176 O O . ALA B 1 323 ? 24.547 9.867 -31.875 1 79.62 323 ALA B O 1
ATOM 5177 N N . GLN B 1 324 ? 25.172 11.758 -30.984 1 80.94 324 GLN B N 1
ATOM 5178 C CA . GLN B 1 324 ? 26.562 11.367 -30.828 1 80.94 324 GLN B CA 1
ATOM 5179 C C . GLN B 1 324 ? 26.703 10.273 -29.781 1 80.94 324 GLN B C 1
ATOM 5181 O O . GLN B 1 324 ? 27.484 9.328 -29.953 1 80.94 324 GLN B O 1
ATOM 5186 N N . LEU B 1 325 ? 25.891 10.383 -28.766 1 77.94 325 LEU B N 1
ATOM 5187 C CA . LEU B 1 325 ? 25.922 9.375 -27.703 1 77.94 325 LEU B CA 1
ATOM 5188 C C . LEU B 1 325 ? 25.234 8.086 -28.172 1 77.94 325 LEU B C 1
ATOM 5190 O O . LEU B 1 325 ? 25.703 6.988 -27.844 1 77.94 325 LEU B O 1
ATOM 5194 N N . MET B 1 326 ? 24.297 8.18 -29 1 79.88 326 MET B N 1
ATOM 5195 C CA . MET B 1 326 ? 23.656 7.016 -29.609 1 79.88 326 MET B CA 1
ATOM 5196 C C . MET B 1 326 ? 24.594 6.32 -30.578 1 79.88 326 MET B C 1
ATOM 5198 O O . MET B 1 326 ? 24.594 5.094 -30.688 1 79.88 326 MET B O 1
ATOM 5202 N N . ALA B 1 327 ? 25.422 7.035 -31.188 1 78.94 327 ALA B N 1
ATOM 5203 C CA . ALA B 1 327 ? 26.406 6.492 -32.125 1 78.94 327 ALA B CA 1
ATOM 5204 C C . ALA B 1 327 ? 27.469 5.688 -31.375 1 78.94 327 ALA B C 1
ATOM 5206 O O . ALA B 1 327 ? 28.109 4.805 -31.953 1 78.94 327 ALA B O 1
ATOM 5207 N N . LEU B 1 328 ? 27.562 5.883 -30.109 1 76.06 328 LEU B N 1
ATOM 5208 C CA . LEU B 1 328 ? 28.516 5.137 -29.281 1 76.06 328 LEU B CA 1
ATOM 5209 C C . LEU B 1 328 ? 27.875 3.873 -28.719 1 76.06 328 LEU B C 1
ATOM 5211 O O . LEU B 1 328 ? 28.516 3.117 -28 1 76.06 328 LEU B O 1
ATOM 5215 N N . GLY B 1 329 ? 26.562 3.617 -29.047 1 73.31 329 GLY B N 1
ATOM 5216 C CA . GLY B 1 329 ? 25.922 2.338 -28.75 1 73.31 329 GLY B CA 1
ATOM 5217 C C . GLY B 1 329 ? 24.828 2.439 -27.719 1 73.31 329 GLY B C 1
ATOM 5218 O O . GLY B 1 329 ? 24.25 1.426 -27.312 1 73.31 329 GLY B O 1
ATOM 5219 N N . ALA B 1 330 ? 24.422 3.531 -27.234 1 69.81 330 ALA B N 1
ATOM 5220 C CA . ALA B 1 330 ? 23.391 3.717 -26.219 1 69.81 330 ALA B CA 1
ATOM 5221 C C . ALA B 1 330 ? 22.031 3.943 -26.859 1 69.81 330 ALA B C 1
ATOM 5223 O O . ALA B 1 330 ? 21.922 4.508 -27.938 1 69.81 330 ALA B O 1
ATOM 5224 N N . ASP B 1 331 ? 21.016 3.373 -26.359 1 77.69 331 ASP B N 1
ATOM 5225 C CA . ASP B 1 331 ? 19.688 3.744 -26.797 1 77.69 331 ASP B CA 1
ATOM 5226 C C . ASP B 1 331 ? 19.359 5.188 -26.422 1 77.69 331 ASP B C 1
ATOM 5228 O O . ASP B 1 331 ? 19.984 5.758 -25.531 1 77.69 331 ASP B O 1
ATOM 5232 N N . ARG B 1 332 ? 18.422 5.816 -27 1 78.56 332 ARG B N 1
ATOM 5233 C CA . ARG B 1 332 ? 18.094 7.234 -26.906 1 78.56 332 ARG B CA 1
ATOM 5234 C C . ARG B 1 332 ? 17.812 7.629 -25.453 1 78.56 332 ARG B C 1
ATOM 5236 O O . ARG B 1 332 ? 18.281 8.672 -24.984 1 78.56 332 ARG B O 1
ATOM 5243 N N . ASN B 1 333 ? 17.156 6.887 -24.797 1 75.94 333 ASN B N 1
ATOM 5244 C CA . ASN B 1 333 ? 16.797 7.184 -23.406 1 75.94 333 ASN B CA 1
ATOM 5245 C C . ASN B 1 333 ? 18.031 7.227 -22.516 1 75.94 333 ASN B C 1
ATOM 5247 O O . ASN B 1 333 ? 18.156 8.125 -21.688 1 75.94 333 ASN B O 1
ATOM 5251 N N . THR B 1 334 ? 18.812 6.285 -22.656 1 74.81 334 THR B N 1
ATOM 5252 C CA . THR B 1 334 ? 20.078 6.242 -21.938 1 74.81 334 THR B CA 1
ATOM 5253 C C . THR B 1 334 ? 20.953 7.438 -22.297 1 74.81 334 THR B C 1
ATOM 5255 O O . THR B 1 334 ? 21.594 8.039 -21.438 1 74.81 334 THR B O 1
ATOM 5258 N N . ALA B 1 335 ? 20.891 7.789 -23.5 1 79.31 335 ALA B N 1
ATOM 5259 C CA . ALA B 1 335 ? 21.672 8.922 -24 1 79.31 335 ALA B CA 1
ATOM 5260 C C . ALA B 1 335 ? 21.172 10.234 -23.406 1 79.31 335 ALA B C 1
ATOM 5262 O O . ALA B 1 335 ? 21.969 11.078 -23 1 79.31 335 ALA B O 1
ATOM 5263 N N . VAL B 1 336 ? 19.969 10.312 -23.297 1 78.81 336 VAL B N 1
ATOM 5264 C CA . VAL B 1 336 ? 19.328 11.5 -22.75 1 78.81 336 VAL B CA 1
ATOM 5265 C C . VAL B 1 336 ? 19.625 11.609 -21.25 1 78.81 336 VAL B C 1
ATOM 5267 O O . VAL B 1 336 ? 19.984 12.68 -20.75 1 78.81 336 VAL B O 1
ATOM 5270 N N . GLN B 1 337 ? 19.625 10.562 -20.578 1 75.06 337 GLN B N 1
ATOM 5271 C CA . GLN B 1 337 ? 19.891 10.531 -19.141 1 75.06 337 GLN B CA 1
ATOM 5272 C C . GLN B 1 337 ? 21.359 10.805 -18.844 1 75.06 337 GLN B C 1
ATOM 5274 O O . GLN B 1 337 ? 21.688 11.539 -17.906 1 75.06 337 GLN B O 1
ATOM 5279 N N . ALA B 1 338 ? 22.141 10.227 -19.562 1 75.88 338 ALA B N 1
ATOM 5280 C CA . ALA B 1 338 ? 23.578 10.43 -19.422 1 75.88 338 ALA B CA 1
ATOM 5281 C C . ALA B 1 338 ? 23.953 11.883 -19.719 1 75.88 338 ALA B C 1
ATOM 5283 O O . ALA B 1 338 ? 24.781 12.469 -19 1 75.88 338 ALA B O 1
ATOM 5284 N N . LEU B 1 339 ? 23.312 12.453 -20.672 1 78.88 339 LEU B N 1
ATOM 5285 C CA . LEU B 1 339 ? 23.562 13.844 -21.031 1 78.88 339 LEU B CA 1
ATOM 5286 C C . LEU B 1 339 ? 23.047 14.797 -19.953 1 78.88 339 LEU B C 1
ATOM 5288 O O . LEU B 1 339 ? 23.719 15.766 -19.609 1 78.88 339 LEU B O 1
ATOM 5292 N N . HIS B 1 340 ? 22 14.461 -19.406 1 76.69 340 HIS B N 1
ATOM 5293 C CA . HIS B 1 340 ? 21.453 15.242 -18.312 1 76.69 340 HIS B CA 1
ATOM 5294 C C . HIS B 1 340 ? 22.297 15.125 -17.062 1 76.69 340 HIS B C 1
ATOM 5296 O O . HIS B 1 340 ? 22.578 16.125 -16.391 1 76.69 340 HIS B O 1
ATOM 5302 N N . ALA B 1 341 ? 22.75 13.961 -16.734 1 73 341 ALA B N 1
ATOM 5303 C CA . ALA B 1 341 ? 23.625 13.711 -15.594 1 73 341 ALA B CA 1
ATOM 5304 C C . ALA B 1 341 ? 24.984 14.383 -15.773 1 73 341 ALA B C 1
ATOM 5306 O O . ALA B 1 341 ? 25.625 14.781 -14.797 1 73 341 ALA B O 1
ATOM 5307 N N . ALA B 1 342 ? 25.25 14.625 -16.984 1 73.94 342 ALA B N 1
ATOM 5308 C CA . ALA B 1 342 ? 26.547 15.203 -17.312 1 73.94 342 ALA B CA 1
ATOM 5309 C C . ALA B 1 342 ? 26.438 16.703 -17.547 1 73.94 342 ALA B C 1
ATOM 5311 O O . ALA B 1 342 ? 27.375 17.344 -18.016 1 73.94 342 ALA B O 1
ATOM 5312 N N . GLY B 1 343 ? 25.203 17.312 -17.359 1 72.94 343 GLY B N 1
ATOM 5313 C CA . GLY B 1 343 ? 25 18.75 -17.5 1 72.94 343 GLY B CA 1
ATOM 5314 C C . GLY B 1 343 ? 25.156 19.234 -18.938 1 72.94 343 GLY B C 1
ATOM 5315 O O . GLY B 1 343 ? 25.609 20.344 -19.172 1 72.94 343 GLY B O 1
ATOM 5316 N N . GLY B 1 344 ? 24.922 18.375 -19.891 1 74.44 344 GLY B N 1
ATOM 5317 C CA . GLY B 1 344 ? 24.969 18.719 -21.297 1 74.44 344 GLY B CA 1
ATOM 5318 C C . GLY B 1 344 ? 26.328 18.453 -21.938 1 74.44 344 GLY B C 1
ATOM 5319 O O . GLY B 1 344 ? 26.531 18.734 -23.109 1 74.44 344 GLY B O 1
ATOM 5320 N N . ASN B 1 345 ? 27.297 18.016 -21.203 1 78.44 345 ASN B N 1
ATOM 5321 C CA . ASN B 1 345 ? 28.609 17.719 -21.734 1 78.44 345 ASN B CA 1
ATOM 5322 C C . ASN B 1 345 ? 28.672 16.312 -22.328 1 78.44 345 ASN B C 1
ATOM 5324 O O . ASN B 1 345 ? 28.562 15.32 -21.594 1 78.44 345 ASN B O 1
ATOM 5328 N N . VAL B 1 346 ? 28.922 16.062 -23.609 1 77.31 346 VAL B N 1
ATOM 5329 C CA . VAL B 1 346 ? 28.844 14.82 -24.375 1 77.31 346 VAL B CA 1
ATOM 5330 C C . VAL B 1 346 ? 29.969 13.891 -23.953 1 77.31 346 VAL B C 1
ATOM 5332 O O . VAL B 1 346 ? 29.781 12.68 -23.797 1 77.31 346 VAL B O 1
ATOM 5335 N N . ASP B 1 347 ? 31.156 14.398 -23.641 1 77.62 347 ASP B N 1
ATOM 5336 C CA . ASP B 1 347 ? 32.312 13.578 -23.281 1 77.62 347 ASP B CA 1
ATOM 5337 C C . ASP B 1 347 ? 32.125 12.953 -21.906 1 77.62 347 ASP B C 1
ATOM 5339 O O . ASP B 1 347 ? 32.438 11.781 -21.703 1 77.62 347 ASP B O 1
ATOM 5343 N N . MET B 1 348 ? 31.578 13.742 -21 1 73.81 348 MET B N 1
ATOM 5344 C CA . MET B 1 348 ? 31.297 13.242 -19.656 1 73.81 348 MET B CA 1
ATOM 5345 C C . MET B 1 348 ? 30.125 12.273 -19.672 1 73.81 348 MET B C 1
ATOM 5347 O O . MET B 1 348 ? 30.125 11.266 -18.969 1 73.81 348 MET B O 1
ATOM 5351 N N . ALA B 1 349 ? 29.234 12.508 -20.453 1 76.5 349 ALA B N 1
ATOM 5352 C CA . ALA B 1 349 ? 28.094 11.609 -20.641 1 76.5 349 ALA B CA 1
ATOM 5353 C C . ALA B 1 349 ? 28.531 10.258 -21.188 1 76.5 349 ALA B C 1
ATOM 5355 O O . ALA B 1 349 ? 28.078 9.211 -20.719 1 76.5 349 ALA B O 1
ATOM 5356 N N . ALA B 1 350 ? 29.453 10.234 -22.094 1 76.81 350 ALA B N 1
ATOM 5357 C CA . ALA B 1 350 ? 30.016 9.016 -22.672 1 76.81 350 ALA B CA 1
ATOM 5358 C C . ALA B 1 350 ? 30.766 8.203 -21.625 1 76.81 350 ALA B C 1
ATOM 5360 O O . ALA B 1 350 ? 30.672 6.973 -21.594 1 76.81 350 ALA B O 1
ATOM 5361 N N . SER B 1 351 ? 31.438 8.766 -20.75 1 74.81 351 SER B N 1
ATOM 5362 C CA . SER B 1 351 ? 32.156 8.086 -19.688 1 74.81 351 SER B CA 1
ATOM 5363 C C . SER B 1 351 ? 31.219 7.398 -18.719 1 74.81 351 SER B C 1
ATOM 5365 O O . SER B 1 351 ? 31.5 6.301 -18.234 1 74.81 351 SER B O 1
ATOM 5367 N N . PHE B 1 352 ? 30.125 8.016 -18.438 1 67.69 352 PHE B N 1
ATOM 5368 C CA . PHE B 1 352 ? 29.125 7.441 -17.547 1 67.69 352 PHE B CA 1
ATOM 5369 C C . PHE B 1 352 ? 28.516 6.188 -18.172 1 67.69 352 PHE B C 1
ATOM 5371 O O . PHE B 1 352 ? 28.172 5.242 -17.453 1 67.69 352 PHE B O 1
ATOM 5378 N N . MET B 1 353 ? 28.391 6.105 -19.391 1 64.56 353 MET B N 1
ATOM 5379 C CA . MET B 1 353 ? 27.797 4.984 -20.094 1 64.56 353 MET B CA 1
ATOM 5380 C C . MET B 1 353 ? 28.719 3.773 -20.094 1 64.56 353 MET B C 1
ATOM 5382 O O . MET B 1 353 ? 28.266 2.631 -20.078 1 64.56 353 MET B O 1
ATOM 5386 N N . PHE B 1 354 ? 29.984 3.846 -20.172 1 63.25 354 PHE B N 1
ATOM 5387 C CA . PHE B 1 354 ? 30.922 2.729 -20.203 1 63.25 354 PHE B CA 1
ATOM 5388 C C . PHE B 1 354 ? 31.344 2.33 -18.797 1 63.25 354 PHE B C 1
ATOM 5390 O O . PHE B 1 354 ? 31.859 1.229 -18.578 1 63.25 354 PHE B O 1
ATOM 5397 N N . ASP B 1 355 ? 31.141 3.104 -17.812 1 51.44 355 ASP B N 1
ATOM 5398 C CA . ASP B 1 355 ? 31.484 2.73 -16.453 1 51.44 355 ASP B CA 1
ATOM 5399 C C . ASP B 1 355 ? 30.328 1.999 -15.758 1 51.44 355 ASP B C 1
ATOM 5401 O O . ASP B 1 355 ? 30.422 1.677 -14.57 1 51.44 355 ASP B O 1
ATOM 5405 N N . MET B 1 356 ? 29.266 1.986 -16.344 1 39.16 356 MET B N 1
ATOM 5406 C CA . MET B 1 356 ? 28.266 1.055 -15.836 1 39.16 356 MET B CA 1
ATOM 5407 C C . MET B 1 356 ? 28.344 -0.279 -16.578 1 39.16 356 MET B C 1
ATOM 5409 O O . MET B 1 356 ? 28.656 -0.319 -17.766 1 39.16 356 MET B O 1
#

Foldseek 3Di:
DDADPLQFHPCQQVVLVVVVQFVQLLVVCVVPVVQCSVCSVVVPRPSNRVVRSVVSVVLVVLVVVLVVLVVVCVVPVPDPVSVVVNVVSVVVNVVVVVVVVCCVPPVCVRGDDDFWWFWKDWLQWIFTEGEEAPAAFKEAEPVVCVLSVNNVQFDQVAWDWDDDPDTWTFRGKRQWTWMGDPLDIDIGIYTYTNDDADGRIYDYNVVCVVQVWDCDVVVQWIARNNVGDITHTDDPVPDDPGNVPPTDRDDSVNSNVSRPVSNVVVVVVVVVVPPPDCPPDPDDDDDDDDDDDDDDDDDDDDDDDPDDDDPPPPVVLLVVLLVVLVVVPDDSVLSNVLCVVVVNDSVSSNVVVVVD/DDADPLQFHPCQQVVLVVVVQAVQLLVVCVVPPVQCSVCSVVVPRVSNRVVRSVVSVVLVVLVVVLVVLVVVCVVPVPDPVSVVVNVVSVVVNVVVVVVVVCCVPPVCVRGDDDFWWFWKDWLQWIFTEGEEAPAAFKEAEPVVCVLSVNNVQFDQVAWDWDDDPDTWTFRGKRQWTWMGDPLDIDIGIYTYTNDDADGRIYDYNVVCVVQVWDCDVVVQWIARNNVGDITHTDDPVPDDPGNVPPTDRDDSVNSNVSRPVSVVVVVVVVVVVPPPDPPDDDPDDDDDPDDDDDPDPDDDPDPDDDDDDDPPPPVVLLVVLLVVLVVVPDDSVLSNVLCVVVVNDSVSSNVVVVVD

InterPro domains:
  IPR001995 Peptidase A2A, retrovirus, catalytic [PS50175] (127-207)
  IPR009060 UBA-like superfamily [SSF46934] (300-355)
  IPR015940 Ubiquitin-associated domain [PF00627] (318-352)
  IPR015940 Ubiquitin-associated domain [PS50030] (315-356)
  IPR015940 Ubiquitin-associated domain [SM00165] (318-355)
  IPR019103 Aspartic peptidase, DDI1-type [PF09668] (107-216)
  IPR019103 Aspartic peptidase, DDI1-type [cd05479] (100-224)
  IPR021109 Aspartic peptidase domain superfamily [G3DSA:2.40.70.10] (93-241)
  IPR021109 Aspartic peptidase domain superfamily [SSF50630] (100-217)

Secondary structure (DSSP, 8-state):
--B-TTS-BSSHHHHHHHHHT-HHHHHHHHHH-HHHHHHHHTT-HHHHHHHHHHHHHHHHHHHHHHHHHHHHHHH-TT-HHHHHHHHHHHHHHHHHHHHHHHHHH-GGGGSPPPPPEEEEEETTEEEEEEE-TT-SS-EEEHHHHHHTT-GGG-BGGG-EEE-SSS-EEEEEEEEEEEEEETTEEEEEEEEEE---SS-SEEE-HHHHHHTTEEEETTTTEEEETTTTEEEEPPPGGGS-S-TTTT-----HHHHHHHHHHHHHHHHHHHHTTS--------------------------------------HHHHHHHHHHHHHHHTT--HHHHHHHHHHTTT-HHHHHHHHH--/--B-TTS-BSSHHHHHHHHHT-HHHHHHHHHH-HHHHHHHHTT-HHHHHHHHHHHHHHHHHHHHHHHHHHHHHHH-TT-HHHHHHHHHHHHHHHHHHHHHHHHHH-GGGGSPPPPPEEEEEETTEEEEEEE-TT-SS-EEEHHHHHHTT-GGG-BGGG-EEE-SSS-EEEEEEEEEEEEEETTEEEEEEEEEE---SS-SEEE-HHHHHHTTEEEETTTTEEEETTTTEEEEPPPGGGS-S-TTTT-----HHHHHHHHHHHHHHHHHHHHTTS--------------------------------------HHHHHHHHHHHHHHHTT--HHHHHHHHHHTTT-HHHHHHHHH--

Organism: Gonium pectorale (NCBI:txid33097)

Nearest PDB structures (foldseek):
  4rgh-assembly1_A  TM=9.553E-01  e=6.746E-18  Homo sapiens
  3s8i-assembly1_A  TM=9.663E-01  e=5.491E-16  Homo sapiens
  4z2z-assembly1_B  TM=9.055E-01  e=1.243E-16  Saccharomyces cerevisiae S288C
  7d66-assembly2_I  TM=9.057E-01  e=5.814E-16  Toxoplasma gondii GT1
  5yq8-assembly2_D  TM=9.141E-01  e=7.060E-14  Leishmania major